Protein 3NQH (pdb70)

InterPro domains:
  IPR006710 Glycoside hydrolase, family 43 [PF04616] (49-246)
  IPR023296 Glycosyl hydrolase, five-bladed beta-propeller domain superfamily [G3DSA:2.115.10.20] (20-324)
  IPR023296 Glycosyl hydrolase, five-bladed beta-propeller domain superfamily [SSF75005] (42-317)

Nearest PDB structures (foldseek):
  3nqh-assembly1_A  TM=1.002E+00  e=3.390E-88  Bacteroides thetaiotaomicron VPI-5482
  5flw-assembly2_B  TM=9.041E-01  e=7.154E-24  Bifidobacterium bifidum S17
  7byv-assembly1_A  TM=6.910E-01  e=1.950E-27  Phanerodontia chrysosporium
  7byx-assembly4_D  TM=6.839E-01  e=9.239E-27  Phanerodontia chrysosporium
  7byt-assembly1_A  TM=6.673E-01  e=8.299E-27  Phanerodontia chrysosporium

Radius of gyration: 21.98 Å; Cα contacts (8 Å, |Δi|>4): 1161; chains: 1; bounding box: 49×58×62 Å

CATH classification: 2.115.10.20 (+1 more: 2.60.120.260)

Solvent-accessible surface area: 17784 Å² total

Structure (mmCIF, N/CA/C/O backbone):
data_3NQH
#
_entry.id   3NQH
#
_cell.length_a   78.923
_cell.length_b   78.923
_cell.length_c   166.870
_cell.angle_alpha   90.000
_cell.angle_beta   90.000
_cell.angle_gamma   90.000
#
_symmetry.space_group_name_H-M   'P 43 21 2'
#
loop_
_entity.id
_entity.type
_entity.pdbx_description
1 polymer 'Glycosyl hydrolase'
2 non-polymer GLYCEROL
3 non-polymer 'ACETATE ION'
4 water water
#
loop_
_atom_site.group_PDB
_atom_site.id
_atom_site.type_symbol
_atom_site.label_atom_id
_atom_site.label_alt_id
_atom_site.label_comp_id
_atom_site.label_asym_id
_atom_site.label_entity_id
_atom_site.label_seq_id
_atom_site.pdbx_PDB_ins_code
_atom_site.Cartn_x
_atom_site.Cartn_y
_atom_site.Cartn_z
_atom_site.occupancy
_atom_site.B_iso_or_equiv
_atom_site.auth_seq_id
_atom_site.auth_comp_id
_atom_site.auth_asym_id
_atom_site.auth_atom_id
_atom_site.pdbx_PDB_model_num
ATOM 1 N N . LYS A 1 3 ? 33.988 9.782 33.844 1.00 95.12 22 LYS A N 1
ATOM 2 C CA . LYS A 1 3 ? 33.669 11.210 33.565 1.00 94.35 22 LYS A CA 1
ATOM 3 C C . LYS A 1 3 ? 32.253 11.574 34.036 1.00 91.92 22 LYS A C 1
ATOM 4 O O . LYS A 1 3 ? 31.257 11.169 33.418 1.00 91.53 22 LYS A O 1
ATOM 7 N N . THR A 1 4 ? 32.169 12.336 35.129 1.00 89.65 23 THR A N 1
ATOM 8 C CA . THR A 1 4 ? 30.887 12.810 35.657 1.00 85.08 23 THR A CA 1
ATOM 9 C C . THR A 1 4 ? 30.404 13.972 34.786 1.00 82.03 23 THR A C 1
ATOM 10 O O . THR A 1 4 ? 31.085 14.998 34.693 1.00 83.58 23 THR A O 1
ATOM 14 N N . GLU A 1 5 ? 29.252 13.817 34.136 1.00 77.12 24 GLU A N 1
ATOM 15 C CA . GLU A 1 5 ? 28.725 14.883 33.276 1.00 73.90 24 GLU A CA 1
ATOM 16 C C . GLU A 1 5 ? 28.119 16.020 34.102 1.00 67.42 24 GLU A C 1
ATOM 17 O O . GLU A 1 5 ? 27.719 15.809 35.256 1.00 64.44 24 GLU A O 1
ATOM 23 N N . LYS A 1 6 ? 28.062 17.215 33.506 1.00 61.71 25 LYS A N 1
ATOM 24 C CA . LYS A 1 6 ? 27.539 18.417 34.172 1.00 56.89 25 LYS A CA 1
ATOM 25 C C . LYS A 1 6 ? 26.424 19.122 33.386 1.00 53.36 25 LYS A C 1
ATOM 26 O O . LYS A 1 6 ? 26.122 20.303 33.617 1.00 50.18 25 LYS A O 1
ATOM 32 N N . VAL A 1 7 ? 25.778 18.384 32.489 1.00 49.41 26 VAL A N 1
ATOM 33 C CA . VAL A 1 7 ? 24.800 18.974 31.608 1.00 45.60 26 VAL A CA 1
ATOM 34 C C . VAL A 1 7 ? 23.378 18.700 32.055 1.00 42.11 26 VAL A C 1
ATOM 35 O O . VAL A 1 7 ? 23.023 17.558 32.268 1.00 40.59 26 VAL A O 1
ATOM 39 N N . VAL A 1 8 ? 22.588 19.762 32.227 1.00 39.86 27 VAL A N 1
ATOM 40 C CA . VAL A 1 8 ? 21.164 19.643 32.507 1.00 37.09 27 VAL A CA 1
ATOM 41 C C . VAL A 1 8 ? 20.476 19.587 31.134 1.00 39.25 27 VAL A C 1
ATOM 42 O O . VAL A 1 8 ? 20.626 20.503 30.318 1.00 39.87 27 VAL A O 1
ATOM 46 N N . ASN A 1 9 ? 19.746 18.514 30.858 1.00 37.49 28 ASN A N 1
ATOM 47 C CA . ASN A 1 9 ? 19.016 18.399 29.598 1.00 36.05 28 ASN A CA 1
ATOM 48 C C . ASN A 1 9 ? 17.533 18.589 29.883 1.00 35.03 28 ASN A C 1
ATOM 49 O O . ASN A 1 9 ? 16.883 17.717 30.445 1.00 33.95 28 ASN A O 1
ATOM 54 N N . ASN A 1 10 ? 17.030 19.775 29.553 1.00 33.38 29 ASN A N 1
ATOM 55 C CA . ASN A 1 10 ? 15.647 20.118 29.766 1.00 31.23 29 ASN A CA 1
ATOM 56 C C . ASN A 1 10 ? 14.707 19.285 28.869 1.00 31.82 29 ASN A C 1
ATOM 57 O O . ASN A 1 10 ? 15.060 18.950 27.735 1.00 31.46 29 ASN A O 1
ATOM 62 N N . GLY A 1 11 ? 13.545 18.916 29.408 1.00 30.26 30 GLY A N 1
ATOM 63 C CA . GLY A 1 11 ? 12.489 18.217 28.647 1.00 31.54 30 GLY A CA 1
ATOM 64 C C . GLY A 1 11 ? 12.668 16.758 28.244 1.00 33.04 30 GLY A C 1
ATOM 65 O O . GLY A 1 11 ? 11.892 16.227 27.416 1.00 32.53 30 GLY A O 1
ATOM 66 N N . ILE A 1 12 ? 13.702 16.116 28.786 1.00 34.51 31 ILE A N 1
ATOM 67 C CA . ILE A 1 12 ? 13.935 14.702 28.540 1.00 33.20 31 ILE A CA 1
ATOM 68 C C . ILE A 1 12 ? 14.037 13.981 29.878 1.00 34.07 31 ILE A C 1
ATOM 69 O O . ILE A 1 12 ? 14.374 14.592 30.904 1.00 34.20 31 ILE A O 1
ATOM 74 N N . PRO A 1 13 ? 13.693 12.688 29.895 1.00 33.87 32 PRO A N 1
ATOM 75 C CA . PRO A 1 13 ? 13.796 11.934 31.134 1.00 32.61 32 PRO A CA 1
ATOM 76 C C . PRO A 1 13 ? 15.224 11.852 31.608 1.00 33.09 32 PRO A C 1
ATOM 77 O O . PRO A 1 13 ? 16.124 11.853 30.773 1.00 32.77 32 PRO A O 1
ATOM 81 N N . TRP A 1 14 ? 15.421 11.810 32.930 1.00 34.38 33 TRP A N 1
ATOM 82 C CA . TRP A 1 14 ? 16.747 11.638 33.521 1.00 37.15 33 TRP A CA 1
ATOM 83 C C . TRP A 1 14 ? 16.737 10.331 34.273 1.00 39.07 33 TRP A C 1
ATOM 84 O O . TRP A 1 14 ? 15.686 9.889 34.724 1.00 37.12 33 TRP A O 1
ATOM 95 N N . PHE A 1 15 ? 17.912 9.735 34.439 1.00 41.30 34 PHE A N 1
ATOM 96 C CA . PHE A 1 15 ? 18.030 8.452 35.135 1.00 42.62 34 PHE A CA 1
ATOM 97 C C . PHE A 1 15 ? 18.949 8.563 36.350 1.00 43.75 34 PHE A C 1
ATOM 98 O O . PHE A 1 15 ? 19.941 9.303 36.338 1.00 41.82 34 PHE A O 1
ATOM 106 N N . ASP A 1 16 ? 18.612 7.819 37.395 1.00 44.91 35 ASP A N 1
ATOM 107 C CA . ASP A 1 16 ? 19.388 7.856 38.633 1.00 46.78 35 ASP A CA 1
ATOM 108 C C . ASP A 1 16 ? 20.503 6.805 38.635 1.00 51.02 35 ASP A C 1
ATOM 109 O O . ASP A 1 16 ? 20.824 6.230 37.600 1.00 51.01 35 ASP A O 1
ATOM 114 N N . ASP A 1 17 ? 21.117 6.603 39.801 1.00 54.04 36 ASP A N 1
ATOM 115 C CA . ASP A 1 17 ? 22.139 5.571 40.005 1.00 57.02 36 ASP A CA 1
ATOM 116 C C . ASP A 1 17 ? 21.602 4.162 39.668 1.00 58.13 36 ASP A C 1
ATOM 117 O O . ASP A 1 17 ? 22.319 3.346 39.106 1.00 60.22 36 ASP A O 1
ATOM 122 N N . ARG A 1 18 ? 20.326 3.913 39.962 1.00 56.55 37 ARG A N 1
ATOM 123 C CA . ARG A 1 18 ? 19.691 2.615 39.713 1.00 58.07 37 ARG A CA 1
ATOM 124 C C . ARG A 1 18 ? 19.279 2.437 38.234 1.00 60.00 37 ARG A C 1
ATOM 125 O O . ARG A 1 18 ? 18.763 1.382 37.856 1.00 62.74 37 ARG A O 1
ATOM 133 N N . GLY A 1 19 ? 19.472 3.459 37.403 1.00 58.00 38 GLY A N 1
ATOM 134 C CA . GLY A 1 19 ? 19.025 3.396 36.016 1.00 56.17 38 GLY A CA 1
ATOM 135 C C . GLY A 1 19 ? 17.523 3.642 35.905 1.00 52.71 38 GLY A C 1
ATOM 136 O O . GLY A 1 19 ? 16.925 3.382 34.873 1.00 50.11 38 GLY A O 1
ATOM 137 N N . GLU A 1 20 ? 16.918 4.180 36.961 1.00 50.70 39 GLU A N 1
ATOM 138 C CA . GLU A 1 20 ? 15.483 4.470 36.971 1.00 47.48 39 GLU A CA 1
ATOM 139 C C . GLU A 1 20 ? 15.206 5.943 36.660 1.00 43.37 39 GLU A C 1
ATOM 140 O O . GLU A 1 20 ? 15.997 6.830 36.979 1.00 43.86 39 GLU A O 1
ATOM 146 N N . ILE A 1 21 ? 14.060 6.204 36.054 1.00 40.73 40 ILE A N 1
ATOM 147 C CA . ILE A 1 21 ? 13.686 7.568 35.713 1.00 38.47 40 ILE A CA 1
ATOM 148 C C . ILE A 1 21 ? 13.588 8.417 36.973 1.00 37.02 40 ILE A C 1
ATOM 149 O O . ILE A 1 21 ? 12.985 8.000 37.946 1.00 37.58 40 ILE A O 1
ATOM 154 N N . VAL A 1 22 ? 14.214 9.593 36.969 1.00 37.15 41 VAL A N 1
ATOM 155 C CA . VAL A 1 22 ? 14.137 10.495 38.118 1.00 34.77 41 VAL A CA 1
ATOM 156 C C . VAL A 1 22 ? 12.713 11.048 38.139 1.00 34.20 41 VAL A C 1
ATOM 157 O O . VAL A 1 22 ? 12.333 11.798 37.239 1.00 32.59 41 VAL A O 1
ATOM 161 N N . ASN A 1 23 ? 11.945 10.658 39.165 1.00 31.54 42 ASN A N 1
ATOM 162 C CA . ASN A 1 23 ? 10.517 10.967 39.280 1.00 31.47 42 ASN A CA 1
ATOM 163 C C . ASN A 1 23 ? 10.207 11.807 40.517 1.00 30.51 42 ASN A C 1
ATOM 164 O O . ASN A 1 23 ? 9.825 11.291 41.571 1.00 30.91 42 ASN A O 1
ATOM 169 N N . ALA A 1 24 ? 10.394 13.113 40.376 1.00 29.84 43 ALA A N 1
ATOM 170 C CA . ALA A 1 24 ? 10.175 14.076 41.447 1.00 28.58 43 ALA A CA 1
ATOM 171 C C . ALA A 1 24 ? 9.560 15.325 40.842 1.00 28.73 43 ALA A C 1
ATOM 172 O O . ALA A 1 24 ? 10.273 16.275 40.493 1.00 29.02 43 ALA A O 1
ATOM 174 N N . HIS A 1 25 ? 8.230 15.336 40.758 1.00 29.21 44 HIS A N 1
ATOM 175 C CA . HIS A 1 25 ? 7.507 16.442 40.130 1.00 27.32 44 HIS A CA 1
ATOM 176 C C . HIS A 1 25 ? 6.927 17.406 41.154 1.00 25.70 44 HIS A C 1
ATOM 177 O O . HIS A 1 25 ? 6.759 17.044 42.316 1.00 25.89 44 HIS A O 1
ATOM 184 N N . GLY A 1 26 ? 6.653 18.640 40.724 1.00 25.00 45 GLY A N 1
ATOM 185 C CA . GLY A 1 26 ? 6.194 19.716 41.634 1.00 25.96 45 GLY A CA 1
ATOM 186 C C . GLY A 1 26 ? 7.201 19.854 42.767 1.00 27.38 45 GLY A C 1
ATOM 187 O O . GLY A 1 26 ? 6.838 20.070 43.941 1.00 28.33 45 GLY A O 1
ATOM 188 N N . ALA A 1 27 ? 8.473 19.786 42.383 1.00 25.75 46 ALA A N 1
ATOM 189 C CA . ALA A 1 27 ? 9.581 19.683 43.315 1.00 23.64 46 ALA A CA 1
ATOM 190 C C . ALA A 1 27 ? 10.149 20.944 43.888 1.00 23.83 46 ALA A C 1
ATOM 191 O O . ALA A 1 27 ? 9.711 22.045 43.566 1.00 24.81 46 ALA A O 1
ATOM 193 N N . CYS A 1 28 ? 11.114 20.743 44.796 1.00 25.57 47 CYS A N 1
ATOM 194 C CA . CYS A 1 28 ? 11.978 21.797 45.304 1.00 26.02 47 CYS A CA 1
ATOM 195 C C . CYS A 1 28 ? 13.319 21.134 45.511 1.00 28.95 47 CYS A C 1
ATOM 196 O O . CYS A 1 28 ? 13.401 19.915 45.405 1.00 26.03 47 CYS A O 1
ATOM 199 N N . ILE A 1 29 ? 14.351 21.934 45.793 1.00 29.00 48 ILE A N 1
ATOM 200 C CA . ILE A 1 29 ? 15.670 21.420 46.136 1.00 31.92 48 ILE A CA 1
ATOM 201 C C . ILE A 1 29 ? 16.136 22.089 47.435 1.00 33.34 48 ILE A C 1
ATOM 202 O O . ILE A 1 29 ? 15.941 23.294 47.623 1.00 34.79 48 ILE A O 1
ATOM 207 N N . VAL A 1 30 ? 16.744 21.303 48.325 1.00 33.97 49 VAL A N 1
ATOM 208 C CA . VAL A 1 30 ? 17.248 21.818 49.600 1.00 33.91 49 VAL A CA 1
ATOM 209 C C . VAL A 1 30 ? 18.727 21.430 49.686 1.00 35.00 49 VAL A C 1
ATOM 210 O O . VAL A 1 30 ? 19.071 20.261 49.532 1.00 35.31 49 VAL A O 1
ATOM 214 N N A GLU A 1 31 ? 19.602 22.411 49.883 0.50 37.17 50 GLU A N 1
ATOM 215 N N B GLU A 1 31 ? 19.579 22.420 49.940 0.50 37.11 50 GLU A N 1
ATOM 216 C CA A GLU A 1 31 ? 21.032 22.131 49.976 0.50 40.33 50 GLU A CA 1
ATOM 217 C CA B GLU A 1 31 ? 21.020 22.213 50.055 0.50 40.35 50 GLU A CA 1
ATOM 218 C C A GLU A 1 31 ? 21.373 21.824 51.423 0.50 41.39 50 GLU A C 1
ATOM 219 C C B GLU A 1 31 ? 21.348 21.806 51.467 0.50 41.39 50 GLU A C 1
ATOM 220 O O A GLU A 1 31 ? 20.811 22.416 52.333 0.50 39.83 50 GLU A O 1
ATOM 221 O O B GLU A 1 31 ? 20.750 22.313 52.406 0.50 40.15 50 GLU A O 1
ATOM 232 N N . GLU A 1 32 ? 22.286 20.877 51.615 1.00 44.66 51 GLU A N 1
ATOM 233 C CA . GLU A 1 32 ? 22.761 20.487 52.937 1.00 47.79 51 GLU A CA 1
ATOM 234 C C . GLU A 1 32 ? 24.069 19.713 52.877 1.00 50.82 51 GLU A C 1
ATOM 235 O O . GLU A 1 32 ? 24.146 18.647 52.260 1.00 50.70 51 GLU A O 1
ATOM 241 N N . ASN A 1 33 ? 25.082 20.267 53.546 1.00 55.82 52 ASN A N 1
ATOM 242 C CA . ASN A 1 33 ? 26.421 19.677 53.640 1.00 57.67 52 ASN A CA 1
ATOM 243 C C . ASN A 1 33 ? 27.049 19.273 52.333 1.00 57.51 52 ASN A C 1
ATOM 244 O O . ASN A 1 33 ? 27.607 18.181 52.211 1.00 59.45 52 ASN A O 1
ATOM 249 N N . GLY A 1 34 ? 26.981 20.166 51.359 1.00 55.36 53 GLY A N 1
ATOM 250 C CA . GLY A 1 34 ? 27.598 19.900 50.074 1.00 55.00 53 GLY A CA 1
ATOM 251 C C . GLY A 1 34 ? 26.779 19.048 49.131 1.00 51.14 53 GLY A C 1
ATOM 252 O O . GLY A 1 34 ? 27.234 18.779 48.013 1.00 51.73 53 GLY A O 1
ATOM 253 N N . ARG A 1 35 ? 25.588 18.617 49.565 1.00 46.29 54 ARG A N 1
ATOM 254 C CA . ARG A 1 35 ? 24.692 17.840 48.701 1.00 42.82 54 ARG A CA 1
ATOM 255 C C . ARG A 1 35 ? 23.359 18.560 48.474 1.00 40.26 54 ARG A C 1
ATOM 256 O O . ARG A 1 35 ? 22.924 19.366 49.293 1.00 39.17 54 ARG A O 1
ATOM 264 N N . TYR A 1 36 ? 22.728 18.267 47.341 1.00 40.86 55 TYR A N 1
ATOM 265 C CA . TYR A 1 36 ? 21.423 18.837 46.988 1.00 40.50 55 TYR A CA 1
ATOM 266 C C . TYR A 1 36 ? 20.384 17.734 47.087 1.00 38.28 55 TYR A C 1
ATOM 267 O O . TYR A 1 36 ? 20.630 16.627 46.605 1.00 38.50 55 TYR A O 1
ATOM 276 N N . TYR A 1 37 ? 19.247 18.035 47.728 1.00 36.00 56 TYR A N 1
ATOM 277 C CA . TYR A 1 37 ? 18.161 17.082 47.921 1.00 34.15 56 TYR A CA 1
ATOM 278 C C . TYR A 1 37 ? 16.940 17.557 47.176 1.00 32.70 56 TYR A C 1
ATOM 279 O O . TYR A 1 37 ? 16.367 18.614 47.506 1.00 33.69 56 TYR A O 1
ATOM 288 N N . LEU A 1 38 ? 16.544 16.757 46.181 1.00 30.42 57 LEU A N 1
ATOM 289 C CA . LEU A 1 38 ? 15.417 17.041 45.320 1.00 29.73 57 LEU A CA 1
ATOM 290 C C . LEU A 1 38 ? 14.183 16.323 45.840 1.00 29.43 57 LEU A C 1
ATOM 291 O O . LEU A 1 38 ? 14.135 15.112 45.806 1.00 32.48 57 LEU A O 1
ATOM 296 N N . PHE A 1 39 ? 13.197 17.055 46.344 1.00 28.22 58 PHE A N 1
ATOM 297 C CA . PHE A 1 39 ? 11.965 16.434 46.804 1.00 27.82 58 PHE A CA 1
ATOM 298 C C . PHE A 1 39 ? 10.838 16.682 45.813 1.00 27.08 58 PHE A C 1
ATOM 299 O O . PHE A 1 39 ? 10.666 17.795 45.344 1.00 27.46 58 PHE A O 1
ATOM 307 N N . GLY A 1 40 ? 10.038 15.666 45.532 1.00 26.20 59 GLY A N 1
ATOM 308 C CA . GLY A 1 40 ? 8.905 15.850 44.650 1.00 26.72 59 GLY A CA 1
ATOM 309 C C . GLY A 1 40 ? 7.895 14.731 44.708 1.00 27.55 59 GLY A C 1
ATOM 310 O O . GLY A 1 40 ? 8.000 13.825 45.521 1.00 27.05 59 GLY A O 1
ATOM 311 N N . GLU A 1 41 ? 6.905 14.820 43.827 1.00 28.80 60 GLU A N 1
ATOM 312 C CA . GLU A 1 41 ? 5.857 13.827 43.702 1.00 28.42 60 GLU A CA 1
ATOM 313 C C . GLU A 1 41 ? 6.409 12.677 42.872 1.00 29.61 60 GLU A C 1
ATOM 314 O O . GLU A 1 41 ? 6.946 12.898 41.771 1.00 29.60 60 GLU A O 1
ATOM 320 N N . TYR A 1 42 ? 6.276 11.460 43.408 1.00 30.02 61 TYR A N 1
ATOM 321 C CA . TYR A 1 42 ? 6.786 10.228 42.809 1.00 32.82 61 TYR A CA 1
ATOM 322 C C . TYR A 1 42 ? 5.616 9.655 42.009 1.00 35.84 61 TYR A C 1
ATOM 323 O O . TYR A 1 42 ? 4.973 8.675 42.399 1.00 36.44 61 TYR A O 1
ATOM 332 N N . LYS A 1 43 ? 5.374 10.276 40.861 1.00 36.45 62 LYS A N 1
ATOM 333 C CA . LYS A 1 43 ? 4.158 10.047 40.081 1.00 37.77 62 LYS A CA 1
ATOM 334 C C . LYS A 1 43 ? 3.934 8.640 39.566 1.00 38.75 62 LYS A C 1
ATOM 335 O O . LYS A 1 43 ? 4.882 7.914 39.318 1.00 36.64 62 LYS A O 1
ATOM 341 N N . SER A 1 44 ? 2.657 8.273 39.431 1.00 44.12 63 SER A N 1
ATOM 342 C CA . SER A 1 44 ? 2.252 7.000 38.815 1.00 49.82 63 SER A CA 1
ATOM 343 C C . SER A 1 44 ? 1.569 7.280 37.477 1.00 52.08 63 SER A C 1
ATOM 344 O O . SER A 1 44 ? 0.985 8.364 37.278 1.00 53.33 63 SER A O 1
ATOM 347 N N . ASP A 1 45 ? 1.661 6.317 36.557 1.00 53.37 64 ASP A N 1
ATOM 348 C CA . ASP A 1 45 ? 0.989 6.415 35.240 1.00 54.23 64 ASP A CA 1
ATOM 349 C C . ASP A 1 45 ? -0.418 5.831 35.308 1.00 55.69 64 ASP A C 1
ATOM 350 O O . ASP A 1 45 ? -1.191 5.953 34.342 1.00 57.51 64 ASP A O 1
ATOM 355 N N . LYS A 1 46 ? -0.730 5.240 36.465 1.00 53.83 65 LYS A N 1
ATOM 356 C CA A LYS A 1 46 ? -2.010 4.582 36.685 0.50 55.56 65 LYS A CA 1
ATOM 357 C CA B LYS A 1 46 ? -2.007 4.572 36.745 0.50 55.70 65 LYS A CA 1
ATOM 358 C C . LYS A 1 46 ? -3.130 5.559 37.069 1.00 55.11 65 LYS A C 1
ATOM 359 O O . LYS A 1 46 ? -4.255 5.464 36.529 1.00 57.91 65 LYS A O 1
ATOM 370 N N . SER A 1 47 ? -2.843 6.475 37.994 1.00 49.61 66 SER A N 1
ATOM 371 C CA . SER A 1 47 ? -3.817 7.478 38.399 1.00 45.57 66 SER A CA 1
ATOM 372 C C . SER A 1 47 ? -3.117 8.698 38.994 1.00 38.68 66 SER A C 1
ATOM 373 O O . SER A 1 47 ? -1.931 8.667 39.286 1.00 35.22 66 SER A O 1
ATOM 376 N N . ASN A 1 48 ? -3.894 9.755 39.168 1.00 34.45 67 ASN A N 1
ATOM 377 C CA . ASN A 1 48 ? -3.453 10.985 39.798 1.00 33.75 67 ASN A CA 1
ATOM 378 C C . ASN A 1 48 ? -3.382 10.834 41.343 1.00 33.65 67 ASN A C 1
ATOM 379 O O . ASN A 1 48 ? -3.027 11.792 42.027 1.00 32.52 67 ASN A O 1
ATOM 384 N N . ALA A 1 49 ? -3.750 9.663 41.888 1.00 35.30 68 ALA A N 1
ATOM 385 C CA . ALA A 1 49 ? -3.735 9.446 43.357 1.00 37.71 68 ALA A CA 1
ATOM 386 C C . ALA A 1 49 ? -2.330 9.557 43.931 1.00 34.54 68 ALA A C 1
ATOM 387 O O . ALA A 1 49 ? -1.341 9.295 43.234 1.00 34.53 68 ALA A O 1
ATOM 389 N N . PHE A 1 50 ? -2.263 9.931 45.204 1.00 33.19 69 PHE A N 1
ATOM 390 C CA . PHE A 1 50 ? -1.004 10.120 45.899 1.00 33.76 69 PHE A CA 1
ATOM 391 C C . PHE A 1 50 ? -0.205 8.824 45.882 1.00 34.93 69 PHE A C 1
ATOM 392 O O . PHE A 1 50 ? -0.642 7.802 46.402 1.00 33.70 69 PHE A O 1
ATOM 400 N N . PRO A 1 51 ? 0.968 8.870 45.253 1.00 35.73 70 PRO A N 1
ATOM 401 C CA . PRO A 1 51 ? 1.817 7.732 45.099 1.00 36.17 70 PRO A CA 1
ATOM 402 C C . PRO A 1 51 ? 3.108 7.911 45.904 1.00 36.07 70 PRO A C 1
ATOM 403 O O . PRO A 1 51 ? 4.067 7.170 45.688 1.00 36.99 70 PRO A O 1
ATOM 407 N N . GLY A 1 52 ? 3.125 8.889 46.812 1.00 34.08 71 GLY A N 1
ATOM 408 C CA . GLY A 1 52 ? 4.286 9.166 47.646 1.00 33.40 71 GLY A CA 1
ATOM 409 C C . GLY A 1 52 ? 5.106 10.361 47.180 1.00 32.69 71 GLY A C 1
ATOM 410 O O . GLY A 1 52 ? 4.976 10.824 46.037 1.00 32.48 71 GLY A O 1
ATOM 411 N N . PHE A 1 53 ? 5.912 10.896 48.096 1.00 29.92 72 PHE A N 1
ATOM 412 C CA . PHE A 1 53 ? 6.842 11.955 47.781 1.00 27.46 72 PHE A CA 1
ATOM 413 C C . PHE A 1 53 ? 8.233 11.327 47.805 1.00 27.52 72 PHE A C 1
ATOM 414 O O . PHE A 1 53 ? 8.594 10.661 48.760 1.00 31.33 72 PHE A O 1
ATOM 422 N N . SER A 1 54 ? 8.990 11.530 46.735 1.00 27.50 73 SER A N 1
ATOM 423 C CA . SER A 1 54 ? 10.329 10.968 46.597 1.00 26.86 73 SER A CA 1
ATOM 424 C C . SER A 1 54 ? 11.385 11.973 46.987 1.00 27.07 73 SER A C 1
ATOM 425 O O . SER A 1 54 ? 11.098 13.166 47.106 1.00 25.28 73 SER A O 1
ATOM 428 N N . CYS A 1 55 ? 12.606 11.473 47.155 1.00 29.07 74 CYS A N 1
ATOM 429 C CA . CYS A 1 55 ? 13.776 12.297 47.428 1.00 29.67 74 CYS A CA 1
ATOM 430 C C . CYS A 1 55 ? 14.993 11.716 46.721 1.00 31.02 74 CYS A C 1
ATOM 431 O O . CYS A 1 55 ? 15.254 10.508 46.815 1.00 31.91 74 CYS A O 1
ATOM 434 N N . TYR A 1 56 ? 15.703 12.580 45.992 1.00 30.44 75 TYR A N 1
ATOM 435 C CA . TYR A 1 56 ? 16.951 12.234 45.319 1.00 30.29 75 TYR A CA 1
ATOM 436 C C . TYR A 1 56 ? 18.030 13.199 45.803 1.00 31.69 75 TYR A C 1
ATOM 437 O O . TYR A 1 56 ? 17.729 14.312 46.235 1.00 28.14 75 TYR A O 1
ATOM 446 N N . SER A 1 57 ? 19.293 12.795 45.728 1.00 33.17 76 SER A N 1
ATOM 447 C CA . SER A 1 57 ? 20.369 13.701 46.106 1.00 32.53 76 SER A CA 1
ATOM 448 C C . SER A 1 57 ? 21.468 13.698 45.066 1.00 36.13 76 SER A C 1
ATOM 449 O O . SER A 1 57 ? 21.580 12.776 44.262 1.00 37.42 76 SER A O 1
ATOM 452 N N . SER A 1 58 ? 22.274 14.752 45.072 1.00 37.35 77 SER A N 1
ATOM 453 C CA . SER A 1 58 ? 23.398 14.854 44.157 1.00 38.43 77 SER A CA 1
ATOM 454 C C . SER A 1 58 ? 24.428 15.813 44.743 1.00 39.76 77 SER A C 1
ATOM 455 O O . SER A 1 58 ? 24.132 16.529 45.687 1.00 39.22 77 SER A O 1
ATOM 458 N N . ASP A 1 59 ? 25.637 15.821 44.198 1.00 43.59 78 ASP A N 1
ATOM 459 C CA . ASP A 1 59 ? 26.659 16.775 44.651 1.00 46.51 78 ASP A CA 1
ATOM 460 C C . ASP A 1 59 ? 26.895 17.842 43.584 1.00 48.04 78 ASP A C 1
ATOM 461 O O . ASP A 1 59 ? 27.697 18.746 43.783 1.00 50.20 78 ASP A O 1
ATOM 466 N N . ASP A 1 60 ? 26.166 17.744 42.468 1.00 48.73 79 ASP A N 1
ATOM 467 C CA . ASP A 1 60 ? 26.345 18.646 41.317 1.00 48.86 79 ASP A CA 1
ATOM 468 C C . ASP A 1 60 ? 25.062 19.111 40.618 1.00 46.32 79 ASP A C 1
ATOM 469 O O . ASP A 1 60 ? 25.156 19.773 39.583 1.00 48.32 79 ASP A O 1
ATOM 474 N N . LEU A 1 61 ? 23.886 18.782 41.167 1.00 43.77 80 LEU A N 1
ATOM 475 C CA . LEU A 1 61 ? 22.574 19.111 40.556 1.00 39.20 80 LEU A CA 1
ATOM 476 C C . LEU A 1 61 ? 22.298 18.433 39.201 1.00 40.09 80 LEU A C 1
ATOM 477 O O . LEU A 1 61 ? 21.402 18.865 38.465 1.00 39.40 80 LEU A O 1
ATOM 482 N N . VAL A 1 62 ? 23.038 17.371 38.875 1.00 42.51 81 VAL A N 1
ATOM 483 C CA . VAL A 1 62 ? 22.875 16.689 37.592 1.00 43.40 81 VAL A CA 1
ATOM 484 C C . VAL A 1 62 ? 22.767 15.179 37.711 1.00 43.35 81 VAL A C 1
ATOM 485 O O . VAL A 1 62 ? 21.915 14.567 37.068 1.00 43.90 81 VAL A O 1
ATOM 489 N N . ASN A 1 63 ? 23.648 14.576 38.501 1.00 43.82 82 ASN A N 1
ATOM 490 C CA . ASN A 1 63 ? 23.670 13.123 38.665 1.00 43.62 82 ASN A CA 1
ATOM 491 C C . ASN A 1 63 ? 22.988 12.718 39.966 1.00 41.77 82 ASN A C 1
ATOM 492 O O . ASN A 1 63 ? 23.596 12.695 41.032 1.00 42.05 82 ASN A O 1
ATOM 497 N N . TRP A 1 64 ? 21.710 12.382 39.842 1.00 40.32 83 TRP A N 1
ATOM 498 C CA . TRP A 1 64 ? 20.857 12.103 40.974 1.00 37.53 83 TRP A CA 1
ATOM 499 C C . TRP A 1 64 ? 20.900 10.672 41.488 1.00 39.22 83 TRP A C 1
ATOM 500 O O . TRP A 1 64 ? 20.891 9.734 40.704 1.00 40.05 83 TRP A O 1
ATOM 511 N N . LYS A 1 65 ? 20.941 10.529 42.819 1.00 39.74 84 LYS A N 1
ATOM 512 C CA . LYS A 1 65 ? 20.920 9.228 43.482 1.00 41.13 84 LYS A CA 1
ATOM 513 C C . LYS A 1 65 ? 19.574 9.126 44.167 1.00 40.32 84 LYS A C 1
ATOM 514 O O . LYS A 1 65 ? 19.107 10.096 44.786 1.00 37.38 84 LYS A O 1
ATOM 520 N N . PHE A 1 66 ? 18.933 7.972 44.057 1.00 39.44 85 PHE A N 1
ATOM 521 C CA . PHE A 1 66 ? 17.657 7.780 44.733 1.00 39.02 85 PHE A CA 1
ATOM 522 C C . PHE A 1 66 ? 17.917 7.620 46.232 1.00 38.00 85 PHE A C 1
ATOM 523 O O . PHE A 1 66 ? 18.755 6.839 46.606 1.00 37.98 85 PHE A O 1
ATOM 531 N N . GLU A 1 67 ? 17.261 8.419 47.072 1.00 36.27 86 GLU A N 1
ATOM 532 C CA . GLU A 1 67 ? 17.390 8.274 48.515 1.00 35.96 86 GLU A CA 1
ATOM 533 C C . GLU A 1 67 ? 16.269 7.341 48.964 1.00 35.20 86 GLU A C 1
ATOM 534 O O . GLU A 1 67 ? 16.531 6.226 49.400 1.00 34.67 86 GLU A O 1
ATOM 540 N N . ARG A 1 68 ? 15.017 7.777 48.830 1.00 30.96 87 ARG A N 1
ATOM 541 C CA . ARG A 1 68 ? 13.893 6.932 49.211 1.00 32.40 87 ARG A CA 1
ATOM 542 C C . ARG A 1 68 ? 12.579 7.646 48.971 1.00 30.39 87 ARG A C 1
ATOM 543 O O . ARG A 1 68 ? 12.557 8.836 48.684 1.00 29.55 87 ARG A O 1
ATOM 551 N N . VAL A 1 69 ? 11.481 6.920 49.126 1.00 30.75 88 VAL A N 1
ATOM 552 C CA . VAL A 1 69 ? 10.180 7.556 49.130 1.00 30.40 88 VAL A CA 1
ATOM 553 C C . VAL A 1 69 ? 10.161 8.087 50.556 1.00 31.83 88 VAL A C 1
ATOM 554 O O . VAL A 1 69 ? 10.073 7.301 51.506 1.00 35.92 88 VAL A O 1
ATOM 558 N N . VAL A 1 70 ? 10.301 9.399 50.704 1.00 28.71 89 VAL A N 1
ATOM 559 C CA . VAL A 1 70 ? 10.365 10.026 52.028 1.00 28.46 89 VAL A CA 1
ATOM 560 C C . VAL A 1 70 ? 9.034 10.101 52.788 1.00 29.80 89 VAL A C 1
ATOM 561 O O . VAL A 1 70 ? 9.048 10.239 54.014 1.00 30.08 89 VAL A O 1
ATOM 565 N N . LEU A 1 71 ? 7.910 9.992 52.071 1.00 30.01 90 LEU A N 1
ATOM 566 C CA . LEU A 1 71 ? 6.567 9.911 52.667 1.00 28.95 90 LEU A CA 1
ATOM 567 C C . LEU A 1 71 ? 5.683 9.121 51.693 1.00 29.12 90 LEU A C 1
ATOM 568 O O . LEU A 1 71 ? 5.322 9.616 50.613 1.00 28.71 90 LEU A O 1
ATOM 573 N N . PRO A 1 72 ? 5.318 7.904 52.060 1.00 28.86 91 PRO A N 1
ATOM 574 C CA . PRO A 1 72 ? 4.503 7.088 51.162 1.00 29.24 91 PRO A CA 1
ATOM 575 C C . PRO A 1 72 ? 3.032 7.318 51.382 1.00 29.04 91 PRO A C 1
ATOM 576 O O . PRO A 1 72 ? 2.658 8.006 52.326 1.00 28.96 91 PRO A O 1
ATOM 588 N N . GLN A 1 74 ? -0.338 6.797 52.937 1.00 38.22 93 GLN A N 1
ATOM 589 C CA . GLN A 1 74 ? -0.704 6.408 54.305 1.00 39.49 93 GLN A CA 1
ATOM 590 C C . GLN A 1 74 ? -1.863 5.393 54.282 1.00 42.16 93 GLN A C 1
ATOM 591 O O . GLN A 1 74 ? -2.441 5.124 53.217 1.00 43.61 93 GLN A O 1
ATOM 597 N N . SER A 1 75 ? -2.213 4.850 55.451 1.00 43.33 94 SER A N 1
ATOM 598 C CA . SER A 1 75 ? -3.301 3.849 55.574 1.00 45.01 94 SER A CA 1
ATOM 599 C C . SER A 1 75 ? -4.677 4.471 55.711 1.00 43.94 94 SER A C 1
ATOM 600 O O . SER A 1 75 ? -5.699 3.792 55.539 1.00 46.94 94 SER A O 1
ATOM 603 N N . SER A 1 76 ? -4.693 5.744 56.079 1.00 40.07 95 SER A N 1
ATOM 604 C CA . SER A 1 76 ? -5.916 6.503 56.184 1.00 40.73 95 SER A CA 1
ATOM 605 C C . SER A 1 76 ? -5.533 7.973 56.227 1.00 38.93 95 SER A C 1
ATOM 606 O O . SER A 1 76 ? -4.343 8.311 56.192 1.00 32.97 95 SER A O 1
ATOM 609 N N . GLY A 1 77 ? -6.537 8.848 56.279 1.00 40.25 96 GLY A N 1
ATOM 610 C CA . GLY A 1 77 ? -6.297 10.277 56.419 1.00 38.72 96 GLY A CA 1
ATOM 611 C C . GLY A 1 77 ? -6.167 11.053 55.119 1.00 38.41 96 GLY A C 1
ATOM 612 O O . GLY A 1 77 ? -6.473 10.548 54.037 1.00 40.11 96 GLY A O 1
ATOM 613 N N . ILE A 1 78 ? -5.666 12.283 55.243 1.00 35.71 97 ILE A N 1
ATOM 614 C CA . ILE A 1 78 ? -5.560 13.209 54.127 1.00 33.84 97 ILE A CA 1
ATOM 615 C C . ILE A 1 78 ? -4.588 12.761 53.016 1.00 31.93 97 ILE A C 1
ATOM 616 O O . ILE A 1 78 ? -4.669 13.252 51.907 1.00 32.96 97 ILE A O 1
ATOM 621 N N . LEU A 1 79 ? -3.676 11.851 53.322 1.00 32.32 98 LEU A N 1
ATOM 622 C CA . LEU A 1 79 ? -2.744 11.314 52.345 1.00 32.34 98 LEU A CA 1
ATOM 623 C C . LEU A 1 79 ? -2.898 9.793 52.289 1.00 32.02 98 LEU A C 1
ATOM 624 O O . LEU A 1 79 ? -1.987 9.068 51.936 1.00 31.99 98 LEU A O 1
ATOM 629 N N . GLY A 1 80 ? -4.095 9.326 52.623 1.00 35.30 99 GLY A N 1
ATOM 630 C CA . GLY A 1 80 ? -4.411 7.913 52.602 1.00 37.30 99 GLY A CA 1
ATOM 631 C C . GLY A 1 80 ? -4.950 7.519 51.245 1.00 38.41 99 GLY A C 1
ATOM 632 O O . GLY A 1 80 ? -4.738 8.226 50.266 1.00 36.83 99 GLY A O 1
ATOM 633 N N . PRO A 1 81 ? -5.643 6.378 51.175 1.00 40.93 100 PRO A N 1
ATOM 634 C CA . PRO A 1 81 ? -6.220 5.932 49.921 1.00 42.73 100 PRO A CA 1
ATOM 635 C C . PRO A 1 81 ? -7.209 6.944 49.341 1.00 41.96 100 PRO A C 1
ATOM 636 O O . PRO A 1 81 ? -7.918 7.608 50.091 1.00 42.46 100 PRO A O 1
ATOM 640 N N . ASP A 1 82 ? -7.238 7.051 48.016 1.00 40.72 101 ASP A N 1
ATOM 641 C CA A ASP A 1 82 ? -8.135 7.951 47.306 0.50 40.45 101 ASP A CA 1
ATOM 642 C CA B ASP A 1 82 ? -8.173 7.944 47.330 0.50 40.77 101 ASP A CA 1
ATOM 643 C C . ASP A 1 82 ? -7.917 9.425 47.596 1.00 39.41 101 ASP A C 1
ATOM 644 O O . ASP A 1 82 ? -8.845 10.231 47.509 1.00 41.58 101 ASP A O 1
ATOM 653 N N . ARG A 1 83 ? -6.672 9.774 47.898 1.00 36.27 102 ARG A N 1
ATOM 654 C CA . ARG A 1 83 ? -6.291 11.142 48.146 1.00 35.92 102 ARG A CA 1
ATOM 655 C C . ARG A 1 83 ? -5.243 11.588 47.141 1.00 36.23 102 ARG A C 1
ATOM 656 O O . ARG A 1 83 ? -4.550 10.773 46.541 1.00 35.90 102 ARG A O 1
ATOM 664 N N . VAL A 1 84 ? -5.153 12.897 46.970 1.00 36.53 103 VAL A N 1
ATOM 665 C CA . VAL A 1 84 ? -4.155 13.515 46.128 1.00 35.29 103 VAL A CA 1
ATOM 666 C C . VAL A 1 84 ? -3.120 14.128 47.049 1.00 33.10 103 VAL A C 1
ATOM 667 O O . VAL 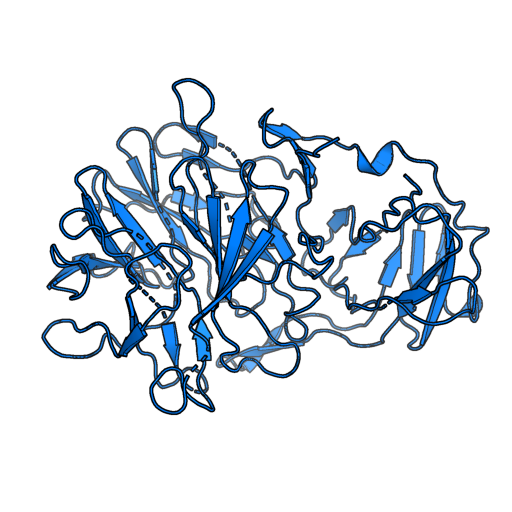A 1 84 ? -3.467 14.652 48.108 1.00 33.15 103 VAL A O 1
ATOM 671 N N . GLY A 1 85 ? -1.851 14.028 46.671 1.00 33.77 104 GLY A N 1
ATOM 672 C CA . GLY A 1 85 ? -0.760 14.670 47.406 1.00 32.47 104 GLY A CA 1
ATOM 673 C C . GLY A 1 85 ? 0.170 15.372 46.424 1.00 31.57 104 GLY A C 1
ATOM 674 O O . GLY A 1 85 ? 0.798 14.718 45.596 1.00 29.70 104 GLY A O 1
ATOM 675 N N . GLU A 1 86 ? 0.292 16.693 46.526 1.00 31.38 105 GLU A N 1
ATOM 676 C CA . GLU A 1 86 ? 1.094 17.449 45.573 1.00 30.04 105 GLU A CA 1
ATOM 677 C C . GLU A 1 86 ? 1.957 18.533 46.177 1.00 29.32 105 GLU A C 1
ATOM 678 O O . GLU A 1 86 ? 1.743 18.968 47.298 1.00 28.27 105 GLU A O 1
ATOM 684 N N . ARG A 1 87 ? 2.920 18.961 45.364 1.00 27.44 106 ARG A N 1
ATOM 685 C CA . ARG A 1 87 ? 3.805 20.081 45.609 1.00 24.04 106 ARG A CA 1
ATOM 686 C C . ARG A 1 87 ? 4.527 20.080 46.942 1.00 25.53 106 ARG A C 1
ATOM 687 O O . ARG A 1 87 ? 4.634 21.083 47.613 1.00 29.56 106 ARG A O 1
ATOM 695 N N . VAL A 1 88 ? 5.079 18.931 47.287 1.00 27.91 107 VAL A N 1
ATOM 696 C CA . VAL A 1 88 ? 5.843 18.785 48.494 1.00 27.91 107 VAL A CA 1
ATOM 697 C C . VAL A 1 88 ? 6.983 19.815 48.528 1.00 30.00 107 VAL A C 1
ATOM 698 O O . VAL A 1 88 ? 7.628 20.056 47.512 1.00 29.06 107 VAL A O 1
ATOM 702 N N . LYS A 1 89 ? 7.185 20.439 49.688 1.00 29.35 108 LYS A N 1
ATOM 703 C CA . LYS A 1 89 ? 8.281 21.386 49.920 1.00 29.38 108 LYS A CA 1
ATOM 704 C C . LYS A 1 89 ? 8.836 21.049 51.286 1.00 31.50 108 LYS A C 1
ATOM 705 O O . LYS A 1 89 ? 8.073 20.605 52.156 1.00 30.92 108 LYS A O 1
ATOM 711 N N . VAL A 1 90 ? 10.143 21.238 51.476 1.00 31.59 109 VAL A N 1
ATOM 712 C CA . VAL A 1 90 ? 10.784 20.952 52.770 1.00 31.92 109 VAL A CA 1
ATOM 713 C C . VAL A 1 90 ? 11.673 22.111 53.196 1.00 33.21 109 VAL A C 1
ATOM 714 O O . VAL A 1 90 ? 12.407 22.651 52.379 1.00 35.53 109 VAL A O 1
ATOM 726 N N . LYS A 1 92 ? 14.312 23.346 56.590 1.00 37.53 111 LYS A N 1
ATOM 727 C CA . LYS A 1 92 ? 14.977 23.012 57.830 1.00 37.97 111 LYS A CA 1
ATOM 728 C C . LYS A 1 92 ? 14.623 24.108 58.816 1.00 38.56 111 LYS A C 1
ATOM 729 O O . LYS A 1 92 ? 15.000 25.255 58.607 1.00 39.94 111 LYS A O 1
ATOM 735 N N . CYS A 1 93 ? 13.889 23.758 59.874 1.00 39.86 112 CYS A N 1
ATOM 736 C CA . CYS A 1 93 ? 13.521 24.717 60.931 1.00 40.55 112 CYS A CA 1
ATOM 737 C C . CYS A 1 93 ? 14.774 25.155 61.706 1.00 41.40 112 CYS A C 1
ATOM 738 O O . CYS A 1 93 ? 15.388 24.348 62.381 1.00 41.59 112 CYS A O 1
ATOM 741 N N . PRO A 1 94 ? 15.141 26.441 61.622 1.00 41.56 113 PRO A N 1
ATOM 742 C CA . PRO A 1 94 ? 16.354 26.917 62.261 1.00 42.64 113 PRO A CA 1
ATOM 743 C C . PRO A 1 94 ? 16.470 26.693 63.766 1.00 43.96 113 PRO A C 1
ATOM 744 O O . PRO A 1 94 ? 17.513 26.220 64.221 1.00 46.02 113 PRO A O 1
ATOM 748 N N . SER A 1 95 ? 15.432 27.034 64.527 1.00 43.82 114 SER A N 1
ATOM 749 C CA . SER A 1 95 ? 15.503 26.912 65.983 1.00 46.50 114 SER A CA 1
ATOM 750 C C . SER A 1 95 ? 15.495 25.468 66.476 1.00 44.99 114 SER A C 1
ATOM 751 O O . SER A 1 95 ? 16.065 25.176 67.515 1.00 44.63 114 SER A O 1
ATOM 754 N N . THR A 1 96 ? 14.897 24.545 65.733 1.00 42.61 115 THR A N 1
ATOM 755 C CA . THR A 1 96 ? 14.853 23.156 66.205 1.00 41.69 115 THR A CA 1
ATOM 756 C C . THR A 1 96 ? 15.790 22.209 65.456 1.00 40.44 115 THR A C 1
ATOM 757 O O . THR A 1 96 ? 16.139 21.150 65.969 1.00 38.16 115 THR A O 1
ATOM 761 N N . GLY A 1 97 ? 16.207 22.597 64.254 1.00 41.48 116 GLY A N 1
ATOM 762 C CA . GLY A 1 97 ? 17.027 21.735 63.402 1.00 40.75 116 GLY A CA 1
ATOM 763 C C . GLY A 1 97 ? 16.184 20.669 62.714 1.00 39.30 116 GLY A C 1
ATOM 764 O O . GLY A 1 97 ? 16.693 19.864 61.959 1.00 40.65 116 GLY A O 1
ATOM 765 N N . GLU A 1 98 ? 14.875 20.690 62.948 1.00 39.41 117 GLU A N 1
ATOM 766 C CA . GLU A 1 98 ? 13.976 19.700 62.385 1.00 36.37 117 GLU A CA 1
ATOM 767 C C . GLU A 1 98 ? 13.634 20.013 60.930 1.00 34.41 117 GLU A C 1
ATOM 768 O O . GLU A 1 98 ? 13.585 21.181 60.526 1.00 32.05 117 GLU A O 1
ATOM 774 N N . TYR A 1 99 ? 13.413 18.963 60.141 1.00 32.51 118 TYR A N 1
ATOM 775 C CA . TYR A 1 99 ? 13.039 19.131 58.743 1.00 31.87 118 TYR A CA 1
ATOM 776 C C . TYR A 1 99 ? 11.534 19.019 58.714 1.00 32.37 118 TYR A C 1
ATOM 777 O O . TYR A 1 99 ? 10.977 18.030 59.197 1.00 32.11 118 TYR A O 1
ATOM 786 N N . VAL A 1 100 ? 10.882 20.061 58.206 1.00 32.34 119 VAL A N 1
ATOM 787 C CA . VAL A 1 100 ? 9.436 20.093 58.133 1.00 31.74 119 VAL A CA 1
ATOM 788 C C . VAL A 1 100 ? 9.052 20.141 56.646 1.00 32.51 119 VAL A C 1
ATOM 789 O O . VAL A 1 100 ? 9.548 20.968 55.858 1.00 32.16 119 VAL A O 1
ATOM 801 N N . TYR A 1 102 ? 5.812 20.148 53.847 1.00 28.97 121 TYR A N 1
ATOM 802 C CA . TYR A 1 102 ? 4.471 20.689 53.680 1.00 30.33 121 TYR A CA 1
ATOM 803 C C . TYR A 1 102 ? 3.963 20.178 52.352 1.00 31.52 121 TYR A C 1
ATOM 804 O O . TYR A 1 102 ? 4.770 19.936 51.473 1.00 35.71 121 TYR A O 1
ATOM 821 N N . HIS A 1 104 ? 0.098 19.882 49.612 1.00 29.42 123 HIS A N 1
ATOM 822 C CA . HIS A 1 104 ? -1.320 20.050 49.313 1.00 28.16 123 HIS A CA 1
ATOM 823 C C . HIS A 1 104 ? -1.892 18.642 49.217 1.00 30.03 123 HIS A C 1
ATOM 824 O O . HIS A 1 104 ? -1.490 17.882 48.333 1.00 32.36 123 HIS A O 1
ATOM 831 N N . ALA A 1 105 ? -2.774 18.288 50.160 1.00 28.18 124 ALA A N 1
ATOM 832 C CA . ALA A 1 105 ? -3.471 16.998 50.197 1.00 27.99 124 ALA A CA 1
ATOM 833 C C . ALA A 1 105 ? -4.876 17.291 49.737 1.00 30.66 124 ALA A C 1
ATOM 834 O O . ALA A 1 105 ? -5.375 18.397 49.937 1.00 30.51 124 ALA A O 1
ATOM 836 N N . ASP A 1 106 ? -5.558 16.315 49.156 1.00 31.66 125 ASP A N 1
ATOM 837 C CA . ASP A 1 106 ? -6.893 16.606 48.670 1.00 32.08 125 ASP A CA 1
ATOM 838 C C . ASP A 1 106 ? -7.576 15.315 48.322 1.00 32.53 125 ASP A C 1
ATOM 839 O O . ASP A 1 106 ? -6.985 14.256 48.481 1.00 32.04 125 ASP A O 1
ATOM 844 N N . ASP A 1 107 ? -8.829 15.388 47.899 1.00 37.29 126 ASP A N 1
ATOM 845 C CA . ASP A 1 107 ? -9.498 14.188 47.408 1.00 41.85 126 ASP A CA 1
ATOM 846 C C . ASP A 1 107 ? -9.266 14.161 45.896 1.00 41.80 126 ASP A C 1
ATOM 847 O O . ASP A 1 107 ? -8.597 15.049 45.357 1.00 41.07 126 ASP A O 1
ATOM 860 N N . ASN A 1 109 ? -11.212 14.682 43.432 1.00 46.36 128 ASN A N 1
ATOM 861 C CA . ASN A 1 109 ? -11.911 15.701 42.693 1.00 47.00 128 ASN A CA 1
ATOM 862 C C . ASN A 1 109 ? -11.414 17.099 43.109 1.00 44.89 128 ASN A C 1
ATOM 863 O O . ASN A 1 109 ? -11.994 18.108 42.744 1.00 44.99 128 ASN A O 1
ATOM 865 N N . TYR A 1 110 ? -10.319 17.159 43.861 1.00 43.65 129 TYR A N 1
ATOM 866 C CA . TYR A 1 110 ? -9.805 18.436 44.369 1.00 42.33 129 TYR A CA 1
ATOM 867 C C . TYR A 1 110 ? -10.881 19.248 45.141 1.00 43.32 129 TYR A C 1
ATOM 868 O O . TYR A 1 110 ? -10.857 20.481 45.140 1.00 43.54 129 TYR A O 1
ATOM 877 N N . LYS A 1 111 ? -11.801 18.549 45.822 1.00 43.74 130 LYS A N 1
ATOM 878 C CA . LYS A 1 111 ? -12.884 19.196 46.581 1.00 45.08 130 LYS A CA 1
ATOM 879 C C . LYS A 1 111 ? -12.672 19.121 48.106 1.00 45.14 130 LYS A C 1
ATOM 880 O O . LYS A 1 111 ? -13.551 19.513 48.871 1.00 45.87 130 LYS A O 1
ATOM 882 N N . ASP A 1 112 ? -11.522 18.616 48.555 1.00 40.82 131 ASP A N 1
ATOM 883 C CA . ASP A 1 112 ? -11.253 18.553 49.978 1.00 40.33 131 ASP A CA 1
ATOM 884 C C . ASP A 1 112 ? -9.814 18.936 50.312 1.00 38.14 131 ASP A C 1
ATOM 885 O O . ASP A 1 112 ? -9.080 18.154 50.902 1.00 36.63 131 ASP A O 1
ATOM 890 N N . PRO A 1 113 ? -9.415 20.167 49.963 1.00 40.07 132 PRO A N 1
ATOM 891 C CA . PRO A 1 113 ? -8.027 20.595 50.149 1.00 37.70 132 PRO A CA 1
ATOM 892 C C . PRO A 1 113 ? -7.605 20.773 51.591 1.00 37.85 132 PRO A C 1
ATOM 893 O O . PRO A 1 113 ? -8.380 21.262 52.409 1.00 38.96 132 PRO A O 1
ATOM 897 N N . HIS A 1 114 ? -6.366 20.358 51.871 1.00 38.09 133 HIS A N 1
ATOM 898 C CA . HIS A 1 114 ? -5.719 20.512 53.169 1.00 35.98 133 HIS A CA 1
ATOM 899 C C . HIS A 1 114 ? -4.227 20.722 52.987 1.00 34.90 133 HIS A C 1
ATOM 900 O O . HIS A 1 114 ? -3.551 19.892 52.352 1.00 35.24 133 HIS A O 1
ATOM 907 N N . ILE A 1 115 ? -3.683 21.797 53.540 1.00 32.87 134 ILE A N 1
ATOM 908 C CA . ILE A 1 115 ? -2.229 21.925 53.564 1.00 29.75 134 ILE A CA 1
ATOM 909 C C . ILE A 1 115 ? -1.816 21.061 54.720 1.00 29.78 134 ILE A C 1
ATOM 910 O O . ILE A 1 115 ? -2.341 21.207 55.810 1.00 33.85 134 ILE A O 1
ATOM 915 N N . GLY A 1 116 ? -0.913 20.120 54.497 1.00 31.89 135 GLY A N 1
ATOM 916 C CA . GLY A 1 116 ? -0.500 19.225 55.557 1.00 32.58 135 GLY A CA 1
ATOM 917 C C . GLY A 1 116 ? 0.971 19.392 55.828 1.00 32.34 135 GLY A C 1
ATOM 918 O O . GLY A 1 116 ? 1.670 20.054 55.060 1.00 32.64 135 GLY A O 1
ATOM 919 N N . TYR A 1 117 ? 1.430 18.815 56.932 1.00 31.83 136 TYR A N 1
ATOM 920 C CA . TYR A 1 117 ? 2.852 18.846 57.266 1.00 31.83 136 TYR A CA 1
ATOM 921 C C . TYR A 1 117 ? 3.298 17.541 57.880 1.00 31.03 136 TYR A C 1
ATOM 922 O O . TYR A 1 117 ? 2.501 16.764 58.439 1.00 31.83 136 TYR A O 1
ATOM 931 N N . ALA A 1 118 ? 4.594 17.330 57.763 1.00 29.23 137 ALA A N 1
ATOM 932 C CA . ALA A 1 118 ? 5.252 16.148 58.240 1.00 30.43 137 ALA A CA 1
ATOM 933 C C . ALA A 1 118 ? 6.647 16.561 58.737 1.00 30.55 137 ALA A C 1
ATOM 934 O O . ALA A 1 118 ? 7.113 17.661 58.440 1.00 29.71 137 ALA A O 1
ATOM 936 N N . THR A 1 119 ? 7.292 15.702 59.523 1.00 29.52 138 THR A N 1
ATOM 937 C CA . THR A 1 119 ? 8.601 16.034 60.048 1.00 28.33 138 THR A CA 1
ATOM 938 C C . THR A 1 119 ? 9.545 14.842 59.977 1.00 29.22 138 THR A C 1
ATOM 939 O O . THR A 1 119 ? 9.105 13.696 59.818 1.00 27.98 138 THR A O 1
ATOM 943 N N . CYS A 1 120 ? 10.840 15.139 60.075 1.00 29.58 139 CYS A N 1
ATOM 944 C CA . CYS A 1 120 ? 11.895 14.114 60.138 1.00 32.17 139 CYS A CA 1
ATOM 945 C C . CYS A 1 120 ? 13.111 14.741 60.826 1.00 33.07 139 CYS A C 1
ATOM 946 O O . CYS A 1 120 ? 13.346 15.957 60.719 1.00 32.91 139 CYS A O 1
ATOM 949 N N . SER A 1 121 ? 13.887 13.933 61.525 1.00 32.94 140 SER A N 1
ATOM 950 C CA . SER A 1 121 ? 15.070 14.479 62.185 1.00 37.42 140 SER A CA 1
ATOM 951 C C . SER A 1 121 ? 16.252 14.508 61.207 1.00 36.96 140 SER A C 1
ATOM 952 O O . SER A 1 121 ? 17.285 15.095 61.517 1.00 39.23 140 SER A O 1
ATOM 955 N N . THR A 1 122 ? 16.104 13.862 60.047 1.00 35.89 141 THR A N 1
ATOM 956 C CA . THR A 1 122 ? 17.138 13.873 59.002 1.00 37.33 141 THR A CA 1
ATOM 957 C C . THR A 1 122 ? 16.489 14.290 57.678 1.00 36.24 141 THR A C 1
ATOM 958 O O . THR A 1 122 ? 15.283 14.075 57.452 1.00 35.50 141 THR A O 1
ATOM 962 N N . ILE A 1 123 ? 17.297 14.890 56.811 1.00 35.65 142 ILE A N 1
ATOM 963 C CA . ILE A 1 123 ? 16.794 15.467 55.572 1.00 32.76 142 ILE A CA 1
ATOM 964 C C . ILE A 1 123 ? 16.120 14.445 54.646 1.00 31.72 142 ILE A C 1
ATOM 965 O O . ILE A 1 123 ? 15.047 14.716 54.114 1.00 29.52 142 ILE A O 1
ATOM 970 N N . ALA A 1 124 ? 16.709 13.264 54.512 1.00 32.82 143 ALA A N 1
ATOM 971 C CA . ALA A 1 124 ? 16.169 12.210 53.642 1.00 32.75 143 ALA A CA 1
ATOM 972 C C . ALA A 1 124 ? 15.729 10.960 54.411 1.00 33.34 143 ALA A C 1
ATOM 973 O O . ALA A 1 124 ? 15.807 9.847 53.883 1.00 32.75 143 ALA A O 1
ATOM 975 N N . GLY A 1 125 ? 15.257 11.148 55.647 1.00 33.71 144 GLY A N 1
ATOM 976 C CA . GLY A 1 125 ? 14.760 10.042 56.473 1.00 34.20 144 GLY A CA 1
ATOM 977 C C . GLY A 1 125 ? 13.291 9.759 56.180 1.00 36.48 144 GLY A C 1
ATOM 978 O O . GLY A 1 125 ? 12.714 10.293 55.216 1.00 37.09 144 GLY A O 1
ATOM 979 N N . GLU A 1 126 ? 12.683 8.897 56.987 1.00 37.62 145 GLU A N 1
ATOM 980 C CA . GLU A 1 126 ? 11.256 8.569 56.842 1.00 37.14 145 GLU A CA 1
ATOM 981 C C . GLU A 1 126 ? 10.453 9.629 57.579 1.00 34.79 145 GLU A C 1
ATOM 982 O O . GLU A 1 126 ? 10.477 9.674 58.806 1.00 34.34 145 GLU A O 1
ATOM 988 N N . TYR A 1 127 ? 9.733 10.470 56.844 1.00 31.52 146 TYR A N 1
ATOM 989 C CA . TYR A 1 127 ? 8.973 11.546 57.473 1.00 31.24 146 TYR A CA 1
ATOM 990 C C . TYR A 1 127 ? 7.713 11.013 58.118 1.00 31.03 146 TYR A C 1
ATOM 991 O O . TYR A 1 127 ? 7.178 9.994 57.686 1.00 31.19 146 TYR A O 1
ATOM 1000 N N . LYS A 1 128 ? 7.244 11.721 59.147 1.00 30.86 147 LYS A N 1
ATOM 1001 C CA . LYS A 1 128 ? 6.060 11.329 59.888 1.00 31.52 147 LYS A CA 1
ATOM 1002 C C . LYS A 1 128 ? 4.982 12.415 59.671 1.00 31.51 147 LYS A C 1
ATOM 1003 O O . LYS A 1 128 ? 5.174 13.593 60.001 1.00 30.52 147 LYS A O 1
ATOM 1007 N N . LEU A 1 129 ? 3.866 12.024 59.065 1.00 31.40 148 LEU A N 1
ATOM 1008 C CA . LEU A 1 129 ? 2.790 12.966 58.779 1.00 32.26 148 LEU A CA 1
ATOM 1009 C C . LEU A 1 129 ? 2.076 13.358 60.078 1.00 31.93 148 LEU A C 1
ATOM 1010 O O . LEU A 1 129 ? 1.800 12.501 60.890 1.00 32.52 148 LEU A O 1
ATOM 1015 N N . HIS A 1 130 ? 1.797 14.647 60.266 1.00 35.18 149 HIS A N 1
ATOM 1016 C CA . HIS A 1 130 ? 1.066 15.162 61.459 1.00 36.10 149 HIS A CA 1
ATOM 1017 C C . HIS A 1 130 ? -0.316 15.736 61.121 1.00 38.69 149 HIS A C 1
ATOM 1018 O O . HIS A 1 130 ? -1.010 16.295 61.982 1.00 40.85 149 HIS A O 1
ATOM 1025 N N . GLY A 1 131 ? -0.720 15.618 59.864 1.00 37.25 150 GLY A N 1
ATOM 1026 C CA . GLY A 1 131 ? -2.034 16.069 59.457 1.00 36.96 150 GLY A CA 1
ATOM 1027 C C . GLY A 1 131 ? -2.031 17.520 59.033 1.00 37.18 150 GLY A C 1
ATOM 1028 O O . GLY A 1 131 ? -0.992 18.076 58.656 1.00 35.83 150 GLY A O 1
ATOM 1029 N N . PRO A 1 132 ? -3.199 18.155 59.104 1.00 37.57 151 PRO A N 1
ATOM 1030 C CA . PRO A 1 132 ? -3.325 19.530 58.689 1.00 37.10 151 PRO A CA 1
ATOM 1031 C C . PRO A 1 132 ? -2.449 20.500 59.429 1.00 36.45 151 PRO A C 1
ATOM 1032 O O . PRO A 1 132 ? -2.301 20.418 60.642 1.00 37.72 151 PRO A O 1
ATOM 1036 N N . LEU A 1 133 ? -1.853 21.408 58.671 1.00 37.67 152 LEU A N 1
ATOM 1037 C CA . LEU A 1 133 ? -1.089 22.509 59.218 1.00 36.97 152 LEU A CA 1
ATOM 1038 C C . LEU A 1 133 ? -2.184 23.489 59.641 1.00 38.37 152 LEU A C 1
ATOM 1039 O O . LEU A 1 133 ? -2.935 23.959 58.806 1.00 38.84 152 LEU A O 1
ATOM 1044 N N . LEU A 1 134 ? -2.292 23.768 60.937 1.00 39.28 153 LEU A N 1
ATOM 1045 C CA . LEU A 1 134 ? -3.392 24.587 61.473 1.00 40.19 153 LEU A CA 1
ATOM 1046 C C . LEU A 1 134 ? -3.121 26.099 61.542 1.00 40.51 153 LEU A C 1
ATOM 1047 O O . LEU A 1 134 ? -2.025 26.507 61.892 1.00 41.87 153 LEU A O 1
ATOM 1052 N N . TYR A 1 135 ? -4.131 26.899 61.174 1.00 40.43 154 TYR A N 1
ATOM 1053 C CA . TYR A 1 135 ? -4.140 28.374 61.280 1.00 41.82 154 TYR A CA 1
ATOM 1054 C C . TYR A 1 135 ? -5.418 28.695 62.055 1.00 44.17 154 TYR A C 1
ATOM 1055 O O . TYR A 1 135 ? -6.503 28.256 61.675 1.00 41.96 154 TYR A O 1
ATOM 1064 N N . GLU A 1 136 ? -5.286 29.421 63.164 1.00 47.41 155 GLU A N 1
ATOM 1065 C CA . GLU A 1 136 ? -6.412 29.709 64.047 1.00 50.13 155 GLU A CA 1
ATOM 1066 C C . GLU A 1 136 ? -7.066 28.410 64.536 1.00 49.40 155 GLU A C 1
ATOM 1067 O O . GLU A 1 136 ? -8.274 28.381 64.784 1.00 54.15 155 GLU A O 1
ATOM 1073 N N . GLY A 1 137 ? -6.265 27.351 64.670 1.00 45.33 156 GLY A N 1
ATOM 1074 C CA . GLY A 1 137 ? -6.738 26.056 65.151 1.00 44.75 156 GLY A CA 1
ATOM 1075 C C . GLY A 1 137 ? -7.606 25.279 64.180 1.00 47.25 156 GLY A C 1
ATOM 1076 O O . GLY A 1 137 ? -8.318 24.338 64.584 1.00 49.57 156 GLY A O 1
ATOM 1077 N N . LYS A 1 138 ? -7.544 25.651 62.902 1.00 44.75 157 LYS A N 1
ATOM 1078 C CA . LYS A 1 138 ? -8.335 25.005 61.873 1.00 45.92 157 LYS A CA 1
ATOM 1079 C C . LYS A 1 138 ? -7.462 24.722 60.644 1.00 44.40 157 LYS A C 1
ATOM 1080 O O . LYS A 1 138 ? -6.459 25.402 60.417 1.00 43.74 157 LYS A O 1
ATOM 1086 N N . PRO A 1 139 ? -7.831 23.710 59.846 1.00 43.83 158 PRO A N 1
ATOM 1087 C CA . PRO A 1 139 ? -7.051 23.432 58.654 1.00 41.82 158 PRO A CA 1
ATOM 1088 C C . PRO A 1 139 ? -7.072 24.592 57.679 1.00 42.37 158 PRO A C 1
ATOM 1089 O O . PRO A 1 139 ? -8.006 25.414 57.719 1.00 43.16 158 PRO A O 1
ATOM 1093 N N . ILE A 1 140 ? -6.029 24.664 56.850 1.00 40.20 159 ILE A N 1
ATOM 1094 C CA . ILE A 1 140 ? -5.921 25.648 55.784 1.00 40.53 159 ILE A CA 1
ATOM 1095 C C . ILE A 1 140 ? -6.417 24.859 54.569 1.00 41.51 159 ILE A C 1
ATOM 1096 O O . ILE A 1 140 ? -5.708 23.974 54.068 1.00 40.46 159 ILE A O 1
ATOM 1101 N N . ARG A 1 141 ? -7.640 25.160 54.128 1.00 41.42 160 ARG A N 1
ATOM 1102 C CA . ARG A 1 141 ? -8.303 24.423 53.058 1.00 42.03 160 ARG A CA 1
ATOM 1103 C C . ARG A 1 141 ? -8.033 25.068 51.707 1.00 43.24 160 ARG A C 1
ATOM 1104 O O . ARG A 1 141 ? -8.937 25.650 51.088 1.00 43.43 160 ARG A O 1
ATOM 1112 N N . ARG A 1 142 ? -6.784 24.936 51.261 1.00 39.90 161 ARG A N 1
ATOM 1113 C CA . ARG A 1 142 ? -6.313 25.559 50.038 1.00 40.00 161 ARG A CA 1
ATOM 1114 C C . ARG A 1 142 ? -5.484 24.598 49.181 1.00 39.02 161 ARG A C 1
ATOM 1115 O O . ARG A 1 142 ? -5.088 23.535 49.646 1.00 36.11 161 ARG A O 1
ATOM 1123 N N . TRP A 1 143 ? -5.185 25.008 47.946 1.00 38.31 162 TRP A N 1
ATOM 1124 C CA . TRP A 1 143 ? -4.598 24.114 46.945 1.00 35.69 162 TRP A CA 1
ATOM 1125 C C . TRP A 1 143 ? -3.074 24.244 46.687 1.00 35.40 162 TRP A C 1
ATOM 1126 O O . TRP A 1 143 ? -2.284 23.815 47.528 1.00 33.28 162 TRP A O 1
ATOM 1137 N N . ASP A 1 144 ? -2.653 24.783 45.535 1.00 33.94 163 ASP A N 1
ATOM 1138 C CA . ASP A 1 144 ? -1.213 24.884 45.229 1.00 33.56 163 ASP A CA 1
ATOM 1139 C C . ASP A 1 144 ? -0.506 25.703 46.293 1.00 33.77 163 ASP A C 1
ATOM 1140 O O . ASP A 1 144 ? -0.991 26.754 46.703 1.00 34.73 163 ASP A O 1
ATOM 1153 N N . GLY A 1 146 ? 3.577 26.708 48.194 1.00 32.84 165 GLY A N 1
ATOM 1154 C CA . GLY A 1 146 ? 5.022 26.804 48.118 1.00 31.69 165 GLY A CA 1
ATOM 1155 C C . GLY A 1 146 ? 5.552 27.216 49.476 1.00 32.66 165 GLY A C 1
ATOM 1156 O O . GLY A 1 146 ? 4.785 27.413 50.431 1.00 32.40 165 GLY A O 1
ATOM 1157 N N . THR A 1 147 ? 6.866 27.359 49.560 1.00 34.41 166 THR A N 1
ATOM 1158 C CA . THR A 1 147 ? 7.502 27.806 50.770 1.00 35.79 166 THR A CA 1
ATOM 1159 C C . THR A 1 147 ? 8.592 28.804 50.474 1.00 37.07 166 THR A C 1
ATOM 1160 O O . THR A 1 147 ? 9.167 28.808 49.383 1.00 36.59 166 THR A O 1
ATOM 1164 N N . TYR A 1 148 ? 8.833 29.673 51.456 1.00 39.21 167 TYR A N 1
ATOM 1165 C CA . TYR A 1 148 ? 9.941 30.614 51.418 1.00 40.31 167 TYR A CA 1
ATOM 1166 C C . TYR A 1 148 ? 10.532 30.713 52.809 1.00 39.73 167 TYR A C 1
ATOM 1167 O O . TYR A 1 148 ? 9.796 30.807 53.780 1.00 37.70 167 TYR A O 1
ATOM 1176 N N . GLN A 1 149 ? 11.857 30.654 52.889 1.00 41.05 168 GLN A N 1
ATOM 1177 C CA . GLN A 1 149 ? 12.592 30.807 54.156 1.00 42.96 168 GLN A CA 1
ATOM 1178 C C . GLN A 1 149 ? 13.367 32.113 54.023 1.00 44.14 168 GLN A C 1
ATOM 1179 O O . GLN A 1 149 ? 14.269 32.217 53.203 1.00 43.06 168 GLN A O 1
ATOM 1185 N N . ASP A 1 150 ? 13.002 33.116 54.813 1.00 47.08 169 ASP A N 1
ATOM 1186 C CA . ASP A 1 150 ? 13.616 34.440 54.699 1.00 49.62 169 ASP A CA 1
ATOM 1187 C C . ASP A 1 150 ? 15.023 34.429 55.300 1.00 51.96 169 ASP A C 1
ATOM 1188 O O . ASP A 1 150 ? 15.440 33.473 55.969 1.00 50.12 169 ASP A O 1
ATOM 1193 N N . THR A 1 151 ? 15.746 35.504 55.035 1.00 55.65 170 THR A N 1
ATOM 1194 C CA . THR A 1 151 ? 17.131 35.656 55.441 1.00 57.98 170 THR A CA 1
ATOM 1195 C C . THR A 1 151 ? 17.357 35.589 56.980 1.00 58.81 170 THR A C 1
ATOM 1196 O O . THR A 1 151 ? 18.389 35.101 57.455 1.00 56.80 170 THR A O 1
ATOM 1200 N N . ASP A 1 152 ? 16.379 36.049 57.755 1.00 59.39 171 ASP A N 1
ATOM 1201 C CA . ASP A 1 152 ? 16.476 36.004 59.215 1.00 59.94 171 ASP A CA 1
ATOM 1202 C C . ASP A 1 152 ? 16.072 34.648 59.797 1.00 56.56 171 ASP A C 1
ATOM 1203 O O . ASP A 1 152 ? 16.140 34.460 61.000 1.00 58.63 171 ASP A O 1
ATOM 1208 N N . GLY A 1 153 ? 15.654 33.708 58.954 1.00 52.14 172 GLY A N 1
ATOM 1209 C CA . GLY A 1 153 ? 15.212 32.399 59.428 1.00 48.89 172 GLY A CA 1
ATOM 1210 C C . GLY A 1 153 ? 13.697 32.237 59.506 1.00 46.22 172 GLY A C 1
ATOM 1211 O O . GLY A 1 153 ? 13.220 31.146 59.781 1.00 44.58 172 GLY A O 1
ATOM 1212 N N . THR A 1 154 ? 12.929 33.298 59.261 1.00 46.84 173 THR A N 1
ATOM 1213 C CA . THR A 1 154 ? 11.466 33.196 59.306 1.00 47.20 173 THR A CA 1
ATOM 1214 C C . THR A 1 154 ? 10.991 32.279 58.168 1.00 45.26 173 THR A C 1
ATOM 1215 O O . THR A 1 154 ? 11.509 32.341 57.052 1.00 44.31 173 THR A O 1
ATOM 1219 N N . GLY A 1 155 ? 10.030 31.411 58.466 1.00 43.18 174 GLY A N 1
ATOM 1220 C CA . GLY A 1 155 ? 9.475 30.492 57.482 1.00 41.73 174 GLY A CA 1
ATOM 1221 C C . GLY A 1 155 ? 8.090 30.931 57.050 1.00 41.82 174 GLY A C 1
ATOM 1222 O O . GLY A 1 155 ? 7.304 31.420 57.860 1.00 43.47 174 GLY A O 1
ATOM 1223 N N . TYR A 1 156 ? 7.794 30.753 55.768 1.00 40.65 175 TYR A N 1
ATOM 1224 C CA . TYR A 1 156 ? 6.507 31.131 55.203 1.00 39.85 175 TYR A CA 1
ATOM 1225 C C . TYR A 1 156 ? 5.871 30.027 54.360 1.00 38.61 175 TYR A C 1
ATOM 1226 O O . TYR A 1 156 ? 6.571 29.231 53.728 1.00 39.64 175 TYR A O 1
ATOM 1235 N N . LEU A 1 157 ? 4.540 29.974 54.385 1.00 38.35 176 LEU A N 1
ATOM 1236 C CA . LEU A 1 157 ? 3.774 29.094 53.517 1.00 37.23 176 LEU A CA 1
ATOM 1237 C C . LEU A 1 157 ? 3.188 30.000 52.434 1.00 38.99 176 LEU A C 1
ATOM 1238 O O . LEU A 1 157 ? 2.536 31.001 52.747 1.00 41.00 176 LEU A O 1
ATOM 1243 N N . LEU A 1 158 ? 3.420 29.661 51.171 1.00 37.94 177 LEU A N 1
ATOM 1244 C CA . LEU A 1 158 ? 2.888 30.438 50.059 1.00 37.52 177 LEU A CA 1
ATOM 1245 C C . LEU A 1 158 ? 1.692 29.694 49.469 1.00 36.85 177 LEU A C 1
ATOM 1246 O O . LEU A 1 158 ? 1.699 28.454 49.394 1.00 35.07 177 LEU A O 1
ATOM 1251 N N . LEU A 1 159 ? 0.667 30.423 49.050 1.00 36.92 178 LEU A N 1
ATOM 1252 C CA . LEU A 1 159 ? -0.475 29.778 48.398 1.00 38.38 178 LEU A CA 1
ATOM 1253 C C . LEU A 1 159 ? -0.902 30.492 47.121 1.00 40.87 178 LEU A C 1
ATOM 1254 O O . LEU A 1 159 ? -0.548 31.655 46.883 1.00 41.94 178 LEU A O 1
ATOM 1259 N N . HIS A 1 160 ? -1.649 29.757 46.297 1.00 40.15 179 HIS A N 1
ATOM 1260 C CA . HIS A 1 160 ? -2.263 30.302 45.084 1.00 41.89 179 HIS A CA 1
ATOM 1261 C C . HIS A 1 160 ? -3.060 31.546 45.477 1.00 43.63 179 HIS A C 1
ATOM 1262 O O . HIS A 1 160 ? -3.619 31.597 46.563 1.00 45.73 179 HIS A O 1
ATOM 1269 N N . GLY A 1 161 ? -3.101 32.542 44.601 1.00 45.78 180 GLY A N 1
ATOM 1270 C CA . GLY A 1 161 ? -3.790 33.800 44.880 1.00 47.91 180 GLY A CA 1
ATOM 1271 C C . GLY A 1 161 ? -2.868 34.805 45.560 1.00 49.00 180 GLY A C 1
ATOM 1272 O O . GLY A 1 161 ? -3.219 35.980 45.708 1.00 51.82 180 GLY A O 1
ATOM 1273 N N . GLY A 1 162 ? -1.684 34.352 45.974 1.00 47.36 181 GLY A N 1
ATOM 1274 C CA . GLY A 1 162 ? -0.734 35.209 46.665 1.00 48.00 181 GLY A CA 1
ATOM 1275 C C . GLY A 1 162 ? -0.993 35.323 48.163 1.00 48.20 181 GLY A C 1
ATOM 1276 O O . GLY A 1 162 ? -0.696 36.346 48.748 1.00 49.26 181 GLY A O 1
ATOM 1277 N N . ILE A 1 163 ? -1.568 34.287 48.774 1.00 46.81 182 ILE A N 1
ATOM 1278 C CA . ILE A 1 163 ? -1.777 34.263 50.220 1.00 48.14 182 ILE A CA 1
ATOM 1279 C C . ILE A 1 163 ? -0.448 33.804 50.827 1.00 46.58 182 ILE A C 1
ATOM 1280 O O . ILE A 1 163 ? 0.225 32.916 50.276 1.00 44.16 182 ILE A O 1
ATOM 1285 N N . VAL A 1 164 ? -0.052 34.420 51.934 1.00 45.76 183 VAL A N 1
ATOM 1286 C CA . VAL A 1 164 ? 1.220 34.066 52.585 1.00 44.07 183 VAL A CA 1
ATOM 1287 C C . VAL A 1 164 ? 1.026 33.990 54.087 1.00 44.16 183 VAL A C 1
ATOM 1288 O O . VAL A 1 164 ? 0.497 34.922 54.694 1.00 45.50 183 VAL A O 1
ATOM 1292 N N . TYR A 1 165 ? 1.429 32.871 54.677 1.00 42.30 184 TYR A N 1
ATOM 1293 C CA . TYR A 1 165 ? 1.316 32.678 56.124 1.00 42.08 184 TYR A CA 1
ATOM 1294 C C . TYR A 1 165 ? 2.693 32.634 56.749 1.00 41.96 184 TYR A C 1
ATOM 1295 O O . TYR A 1 165 ? 3.570 31.939 56.247 1.00 43.28 184 TYR A O 1
ATOM 1304 N N . ARG A 1 166 ? 2.890 33.370 57.835 1.00 44.31 185 ARG A N 1
ATOM 1305 C CA . ARG A 1 166 ? 4.136 33.272 58.599 1.00 45.31 185 ARG A CA 1
ATOM 1306 C C . ARG A 1 166 ? 4.006 32.047 59.521 1.00 43.21 185 ARG A C 1
ATOM 1307 O O . ARG A 1 166 ? 2.997 31.859 60.213 1.00 42.29 185 ARG A O 1
ATOM 1315 N N . LEU A 1 167 ? 5.027 31.208 59.520 1.00 42.27 186 LEU A N 1
ATOM 1316 C CA . LEU A 1 167 ? 5.003 30.023 60.349 1.00 41.92 186 LEU A CA 1
ATOM 1317 C C . LEU A 1 167 ? 5.595 30.326 61.711 1.00 43.64 186 LEU A C 1
ATOM 1318 O O . LEU A 1 167 ? 6.360 31.280 61.868 1.00 45.27 186 LEU A O 1
ATOM 1323 N N . SER A 1 168 ? 5.216 29.511 62.692 1.00 42.74 187 SER A N 1
ATOM 1324 C CA . SER A 1 168 ? 5.728 29.622 64.056 1.00 42.24 187 SER A CA 1
ATOM 1325 C C . SER A 1 168 ? 7.209 29.325 64.057 1.00 41.73 187 SER A C 1
ATOM 1326 O O . SER A 1 168 ? 7.749 28.812 63.082 1.00 39.23 187 SER A O 1
ATOM 1329 N N . LYS A 1 169 ? 7.862 29.648 65.163 1.00 43.20 188 LYS A N 1
ATOM 1330 C CA . LYS A 1 169 ? 9.295 29.476 65.292 1.00 44.29 188 LYS A CA 1
ATOM 1331 C C . LYS A 1 169 ? 9.694 28.011 65.099 1.00 41.99 188 LYS A C 1
ATOM 1332 O O . LYS A 1 169 ? 10.778 27.748 64.598 1.00 40.95 188 LYS A O 1
ATOM 1335 N N . ASP A 1 170 ? 8.820 27.072 65.487 1.00 40.86 189 ASP A N 1
ATOM 1336 C CA . ASP A 1 170 ? 9.097 25.636 65.312 1.00 39.65 189 ASP A CA 1
ATOM 1337 C C . ASP A 1 170 ? 8.612 25.105 63.952 1.00 37.56 189 ASP A C 1
ATOM 1338 O O . ASP A 1 170 ? 8.672 23.906 63.717 1.00 37.12 189 ASP A O 1
ATOM 1343 N N . TYR A 1 171 ? 8.082 25.991 63.104 1.00 37.51 190 TYR A N 1
ATOM 1344 C CA . TYR A 1 171 ? 7.652 25.657 61.737 1.00 36.48 190 TYR A CA 1
ATOM 1345 C C . TYR A 1 171 ? 6.452 24.711 61.608 1.00 36.16 190 TYR A C 1
ATOM 1346 O O . TYR A 1 171 ? 6.176 24.232 60.502 1.00 34.21 190 TYR A O 1
ATOM 1355 N N . ARG A 1 172 ? 5.723 24.472 62.703 1.00 35.64 191 ARG A N 1
ATOM 1356 C CA . ARG A 1 172 ? 4.616 23.491 62.709 1.00 36.62 191 ARG A CA 1
ATOM 1357 C C . ARG A 1 172 ? 3.200 24.055 62.847 1.00 37.42 191 ARG A C 1
ATOM 1358 O O . ARG A 1 172 ? 2.228 23.300 62.882 1.00 37.47 191 ARG A O 1
ATOM 1366 N N . THR A 1 173 ? 3.101 25.381 62.882 1.00 37.52 192 THR A N 1
ATOM 1367 C CA . THR A 1 173 ? 1.848 26.075 62.999 1.00 38.94 192 THR A CA 1
ATOM 1368 C C . THR A 1 173 ? 1.897 27.305 62.092 1.00 39.56 192 THR A C 1
ATOM 1369 O O . THR A 1 173 ? 2.947 27.921 61.923 1.00 38.38 192 THR A O 1
ATOM 1373 N N . ALA A 1 174 ? 0.763 27.627 61.482 1.00 40.79 193 ALA A N 1
ATOM 1374 C CA . ALA A 1 174 ? 0.625 28.825 60.660 1.00 42.01 193 ALA A CA 1
ATOM 1375 C C . ALA A 1 174 ? 0.062 29.871 61.601 1.00 44.05 193 ALA A C 1
ATOM 1376 O O . ALA A 1 174 ? -1.109 29.805 61.942 1.00 46.84 193 ALA A O 1
ATOM 1378 N N . GLU A 1 175 ? 0.877 30.830 62.023 1.00 46.97 194 GLU A N 1
ATOM 1379 C CA . GLU A 1 175 ? 0.434 31.821 63.025 1.00 49.91 194 GLU A CA 1
ATOM 1380 C C . GLU A 1 175 ? -0.339 33.022 62.495 1.00 52.45 194 GLU A C 1
ATOM 1381 O O . GLU A 1 175 ? -1.394 33.366 63.040 1.00 55.54 194 GLU A O 1
ATOM 1387 N N . GLU A 1 176 ? 0.193 33.665 61.456 1.00 52.80 195 GLU A N 1
ATOM 1388 C CA . GLU A 1 176 ? -0.386 34.905 60.910 1.00 53.83 195 GLU A CA 1
ATOM 1389 C C . GLU A 1 176 ? -0.404 34.962 59.378 1.00 53.56 195 GLU A C 1
ATOM 1390 O O . GLU A 1 176 ? 0.605 34.690 58.717 1.00 52.0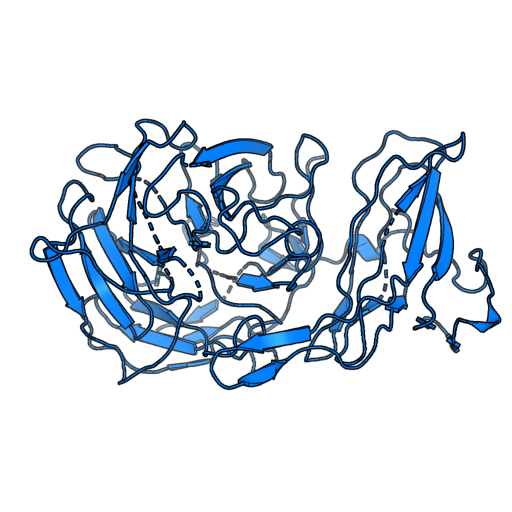9 195 GLU A O 1
ATOM 1396 N N . LYS A 1 177 ? -1.551 35.345 58.825 1.00 54.45 196 LYS A N 1
ATOM 1397 C CA . LYS A 1 177 ? -1.697 35.521 57.393 1.00 53.63 196 LYS A CA 1
ATOM 1398 C C . LYS A 1 177 ? -1.146 36.928 57.119 1.00 54.77 196 LYS A C 1
ATOM 1399 O O . LYS A 1 177 ? -1.851 37.922 57.299 1.00 56.00 196 LYS A O 1
ATOM 1405 N N . VAL A 1 178 ? 0.125 37.004 56.725 1.00 53.57 197 VAL A N 1
ATOM 1406 C CA . VAL A 1 178 ? 0.796 38.288 56.503 1.00 54.57 197 VAL A CA 1
ATOM 1407 C C . VAL A 1 178 ? 0.477 38.894 55.138 1.00 55.45 197 VAL A C 1
ATOM 1408 O O . VAL A 1 178 ? 0.664 40.092 54.947 1.00 54.42 197 VAL A O 1
ATOM 1412 N N . VAL A 1 179 ? 0.054 38.069 54.179 1.00 54.24 198 VAL A N 1
ATOM 1413 C CA . VAL A 1 179 ? -0.401 38.576 52.873 1.00 54.90 198 VAL A CA 1
ATOM 1414 C C . VAL A 1 179 ? -1.696 37.848 52.551 1.00 55.61 198 VAL A C 1
ATOM 1415 O O . VAL A 1 179 ? -1.729 36.620 52.484 1.00 53.64 198 VAL A O 1
ATOM 1419 N N . SER A 1 180 ? -2.769 38.610 52.379 1.00 59.23 199 SER A N 1
ATOM 1420 C CA . SER A 1 180 ? -4.073 38.024 52.127 1.00 61.69 199 SER A CA 1
ATOM 1421 C C . SER A 1 180 ? -4.338 37.822 50.639 1.00 62.20 199 SER A C 1
ATOM 1422 O O . SER A 1 180 ? -5.323 37.197 50.265 1.00 64.33 199 SER A O 1
ATOM 1425 N N . GLY A 1 181 ? -3.469 38.346 49.787 1.00 62.11 200 GLY A N 1
ATOM 1426 C CA . GLY A 1 181 ? -3.672 38.246 48.348 1.00 61.84 200 GLY A CA 1
ATOM 1427 C C . GLY A 1 181 ? -2.774 39.237 47.661 1.00 63.81 200 GLY A C 1
ATOM 1428 O O . GLY A 1 181 ? -2.418 40.254 48.238 1.00 65.67 200 GLY A O 1
ATOM 1429 N N . VAL A 1 182 ? -2.404 38.944 46.425 1.00 65.39 201 VAL A N 1
ATOM 1430 C CA . VAL A 1 182 ? -1.497 39.802 45.680 1.00 68.34 201 VAL A CA 1
ATOM 1431 C C . VAL A 1 182 ? -2.180 40.229 44.386 1.00 72.50 201 VAL A C 1
ATOM 1432 O O . VAL A 1 182 ? -2.731 39.388 43.683 1.00 71.02 201 VAL A O 1
ATOM 1436 N N . GLY A 1 183 ? -2.169 41.539 44.111 1.00 78.05 202 GLY A N 1
ATOM 1437 C CA . GLY A 1 183 ? -2.776 42.133 42.906 1.00 81.98 202 GLY A CA 1
ATOM 1438 C C . GLY A 1 183 ? -4.127 41.572 42.481 1.00 83.69 202 GLY A C 1
ATOM 1439 O O . GLY A 1 183 ? -4.401 41.442 41.283 1.00 83.95 202 GLY A O 1
ATOM 1440 N N . GLY A 1 184 ? -4.978 41.262 43.462 1.00 85.88 203 GLY A N 1
ATOM 1441 C CA . GLY A 1 184 ? -6.278 40.644 43.207 1.00 86.76 203 GLY A CA 1
ATOM 1442 C C . GLY A 1 184 ? -6.111 39.443 42.290 1.00 85.07 203 GLY A C 1
ATOM 1443 O O . GLY A 1 184 ? -6.951 39.190 41.428 1.00 85.50 203 GLY A O 1
ATOM 1444 N N . SER A 1 185 ? -5.031 38.687 42.486 1.00 83.92 204 SER A N 1
ATOM 1445 C CA . SER A 1 185 ? -4.726 37.563 41.594 1.00 82.28 204 SER A CA 1
ATOM 1446 C C . SER A 1 185 ? -5.417 36.227 41.873 1.00 79.61 204 SER A C 1
ATOM 1447 O O . SER A 1 185 ? -6.017 35.964 42.919 1.00 79.59 204 SER A O 1
ATOM 1450 N N . HIS A 1 186 ? -5.275 35.401 40.852 1.00 77.19 205 HIS A N 1
ATOM 1451 C CA . HIS A 1 186 ? -5.889 34.116 40.697 1.00 74.49 205 HIS A CA 1
ATOM 1452 C C . HIS A 1 186 ? -4.811 33.160 40.162 1.00 68.43 205 HIS A C 1
ATOM 1453 O O . HIS A 1 186 ? -5.126 32.210 39.440 1.00 71.48 205 HIS A O 1
ATOM 1460 N N . GLY A 1 187 ? -3.544 33.417 40.506 1.00 60.11 206 GLY A N 1
ATOM 1461 C CA . GLY A 1 187 ? -2.432 32.607 40.019 1.00 53.60 206 GLY A CA 1
ATOM 1462 C C . GLY A 1 187 ? -2.208 31.391 40.894 1.00 48.99 206 GLY A C 1
ATOM 1463 O O . GLY A 1 187 ? -2.652 31.377 42.045 1.00 48.20 206 GLY A O 1
ATOM 1464 N N . GLU A 1 188 ? -1.527 30.372 40.363 1.00 43.43 207 GLU A N 1
ATOM 1465 C CA . GLU A 1 188 ? -1.247 29.160 41.131 1.00 39.49 207 GLU A CA 1
ATOM 1466 C C . GLU A 1 188 ? 0.241 28.783 41.106 1.00 36.10 207 GLU A C 1
ATOM 1467 O O . GLU A 1 188 ? 1.080 29.614 40.763 1.00 33.95 207 GLU A O 1
ATOM 1473 N N . SER A 1 189 ? 0.563 27.547 41.492 1.00 33.20 208 SER A N 1
ATOM 1474 C CA . SER A 1 189 ? 1.949 27.085 41.629 1.00 31.02 208 SER A CA 1
ATOM 1475 C C . SER A 1 189 ? 2.867 28.204 42.093 1.00 31.97 208 SER A C 1
ATOM 1476 O O . SER A 1 189 ? 3.784 28.579 41.371 1.00 33.89 208 SER A O 1
ATOM 1479 N N . PRO A 1 190 ? 2.647 28.731 43.316 1.00 33.26 209 PRO A N 1
ATOM 1480 C CA . PRO A 1 190 ? 3.462 29.854 43.791 1.00 33.95 209 PRO A CA 1
ATOM 1481 C C . PRO A 1 190 ? 4.882 29.469 44.162 1.00 31.32 209 PRO A C 1
ATOM 1482 O O . PRO A 1 190 ? 5.124 28.358 44.613 1.00 28.66 209 PRO A O 1
ATOM 1486 N N . ALA A 1 191 ? 5.805 30.398 43.958 1.00 31.85 210 ALA A N 1
ATOM 1487 C CA . ALA A 1 191 ? 7.203 30.202 44.310 1.00 31.12 210 ALA A CA 1
ATOM 1488 C C . ALA A 1 191 ? 7.712 31.570 44.673 1.00 32.85 210 ALA A C 1
ATOM 1489 O O . ALA A 1 191 ? 7.200 32.553 44.169 1.00 35.85 210 ALA A O 1
ATOM 1499 N N . PHE A 1 193 ? 11.446 33.865 46.043 1.00 39.92 212 PHE A N 1
ATOM 1500 C CA . PHE A 1 193 ? 12.866 33.942 46.360 1.00 41.52 212 PHE A CA 1
ATOM 1501 C C . PHE A 1 193 ? 13.238 35.427 46.493 1.00 45.24 212 PHE A C 1
ATOM 1502 O O . PHE A 1 193 ? 12.438 36.309 46.162 1.00 43.49 212 PHE A O 1
ATOM 1510 N N . LYS A 1 194 ? 14.444 35.694 46.984 1.00 46.35 213 LYS A N 1
ATOM 1511 C CA . LYS A 1 194 ? 14.904 37.057 47.201 1.00 50.28 213 LYS A CA 1
ATOM 1512 C C . LYS A 1 194 ? 16.214 37.289 46.502 1.00 52.41 213 LYS A C 1
ATOM 1513 O O . LYS A 1 194 ? 17.067 36.421 46.509 1.00 52.83 213 LYS A O 1
ATOM 1519 N N . LYS A 1 195 ? 16.390 38.464 45.913 1.00 55.17 214 LYS A N 1
ATOM 1520 C CA . LYS A 1 195 ? 17.663 38.786 45.279 1.00 59.87 214 LYS A CA 1
ATOM 1521 C C . LYS A 1 195 ? 17.941 40.288 45.337 1.00 63.53 214 LYS A C 1
ATOM 1522 O O . LYS A 1 195 ? 17.181 41.085 44.782 1.00 63.25 214 LYS A O 1
ATOM 1528 N N . ASP A 1 196 ? 19.024 40.648 46.030 1.00 67.14 215 ASP A N 1
ATOM 1529 C CA . ASP A 1 196 ? 19.471 42.040 46.166 1.00 72.44 215 ASP A CA 1
ATOM 1530 C C . ASP A 1 196 ? 18.406 42.912 46.816 1.00 73.32 215 ASP A C 1
ATOM 1531 O O . ASP A 1 196 ? 18.093 44.000 46.326 1.00 76.96 215 ASP A O 1
ATOM 1536 N N . GLY A 1 197 ? 17.844 42.424 47.917 1.00 71.04 216 GLY A N 1
ATOM 1537 C CA . GLY A 1 197 ? 16.821 43.165 48.642 1.00 70.26 216 GLY A CA 1
ATOM 1538 C C . GLY A 1 197 ? 15.445 43.195 47.997 1.00 67.30 216 GLY A C 1
ATOM 1539 O O . GLY A 1 197 ? 14.547 43.850 48.532 1.00 68.82 216 GLY A O 1
ATOM 1540 N N . THR A 1 198 ? 15.269 42.501 46.866 1.00 62.44 217 THR A N 1
ATOM 1541 C CA . THR A 1 198 ? 13.973 42.436 46.195 1.00 57.67 217 THR A CA 1
ATOM 1542 C C . THR A 1 198 ? 13.396 41.023 46.307 1.00 53.66 217 THR A C 1
ATOM 1543 O O . THR A 1 198 ? 14.061 40.021 45.992 1.00 51.70 217 THR A O 1
ATOM 1547 N N . TYR A 1 199 ? 12.151 40.966 46.775 1.00 51.57 218 TYR A N 1
ATOM 1548 C CA . TYR A 1 199 ? 11.397 39.727 46.913 1.00 47.51 218 TYR A CA 1
ATOM 1549 C C . TYR A 1 199 ? 10.608 39.495 45.633 1.00 47.05 218 TYR A C 1
ATOM 1550 O O . TYR A 1 199 ? 9.969 40.412 45.126 1.00 45.10 218 TYR A O 1
ATOM 1559 N N . PHE A 1 200 ? 10.657 38.264 45.123 1.00 46.13 219 PHE A N 1
ATOM 1560 C CA . PHE A 1 200 ? 9.992 37.890 43.876 1.00 45.26 219 PHE A CA 1
ATOM 1561 C C . PHE A 1 200 ? 8.960 36.794 44.107 1.00 43.45 219 PHE A C 1
ATOM 1562 O O . PHE A 1 200 ? 9.286 35.747 44.668 1.00 40.41 219 PHE A O 1
ATOM 1570 N N . PHE A 1 201 ? 7.732 37.027 43.640 1.00 43.38 220 PHE A N 1
ATOM 1571 C CA . PHE A 1 201 ? 6.623 36.097 43.849 1.00 42.01 220 PHE A CA 1
ATOM 1572 C C . PHE A 1 201 ? 6.162 35.630 42.488 1.00 41.62 220 PHE A C 1
ATOM 1573 O O . PHE A 1 201 ? 5.616 36.432 41.736 1.00 43.92 220 PHE A O 1
ATOM 1581 N N . LEU A 1 202 ? 6.369 34.352 42.173 1.00 39.58 221 LEU A N 1
ATOM 1582 C CA . LEU A 1 202 ? 6.007 33.786 40.865 1.00 39.66 221 LEU A CA 1
ATOM 1583 C C . LEU A 1 202 ? 4.723 32.938 40.917 1.00 39.71 221 LEU A C 1
ATOM 1584 O O . LEU A 1 202 ? 4.454 32.276 41.923 1.00 41.53 221 LEU A O 1
ATOM 1589 N N . PHE A 1 203 ? 3.952 32.962 39.821 1.00 39.01 222 PHE A N 1
ATOM 1590 C CA . PHE A 1 203 ? 2.701 32.200 39.690 1.00 37.03 222 PHE A CA 1
ATOM 1591 C C . PHE A 1 203 ? 2.432 31.732 38.264 1.00 36.75 222 PHE A C 1
ATOM 1592 O O . PHE A 1 203 ? 2.939 32.292 37.321 1.00 36.06 222 PHE A O 1
ATOM 1600 N N . SER A 1 204 ? 1.611 30.695 38.128 1.00 37.78 223 SER A N 1
ATOM 1601 C CA . SER A 1 204 ? 1.168 30.247 36.832 1.00 37.40 223 SER A CA 1
ATOM 1602 C C . SER A 1 204 ? -0.292 30.612 36.701 1.00 38.13 223 SER A C 1
ATOM 1603 O O . SER A 1 204 ? -0.974 30.884 37.702 1.00 37.30 223 SER A O 1
ATOM 1606 N N . ASN A 1 205 ? -0.771 30.653 35.464 1.00 38.52 224 ASN A N 1
ATOM 1607 C CA . ASN A 1 205 ? -2.186 30.885 35.208 1.00 38.42 224 ASN A CA 1
ATOM 1608 C C . ASN A 1 205 ? -2.892 29.539 35.405 1.00 37.41 224 ASN A C 1
ATOM 1609 O O . ASN A 1 205 ? -2.231 28.485 35.477 1.00 36.44 224 ASN A O 1
ATOM 1614 N N . LEU A 1 206 ? -4.213 29.557 35.516 1.00 37.66 225 LEU A N 1
ATOM 1615 C CA . LEU A 1 206 ? -4.956 28.323 35.740 1.00 39.22 225 LEU A CA 1
ATOM 1616 C C . LEU A 1 206 ? -5.324 27.656 34.433 1.00 38.30 225 LEU A C 1
ATOM 1617 O O . LEU A 1 206 ? -6.416 27.853 33.945 1.00 40.82 225 LEU A O 1
ATOM 1622 N N . THR A 1 207 ? -4.423 26.857 33.873 1.00 37.02 226 THR A N 1
ATOM 1623 C CA . THR A 1 207 ? -4.703 26.143 32.629 1.00 36.19 226 THR A CA 1
ATOM 1624 C C . THR A 1 207 ? -4.483 24.644 32.789 1.00 35.01 226 THR A C 1
ATOM 1625 O O . THR A 1 207 ? -3.988 23.978 31.870 1.00 34.23 226 THR A O 1
ATOM 1629 N N . SER A 1 208 ? -4.855 24.117 33.957 1.00 33.96 227 SER A N 1
ATOM 1630 C CA . SER A 1 208 ? -4.750 22.691 34.255 1.00 32.73 227 SER A CA 1
ATOM 1631 C C . SER A 1 208 ? -3.314 22.239 33.989 1.00 30.99 227 SER A C 1
ATOM 1632 O O . SER A 1 208 ? -2.376 22.981 34.290 1.00 33.11 227 SER A O 1
ATOM 1635 N N . TRP A 1 209 ? -3.142 21.044 33.424 1.00 30.07 228 TRP A N 1
ATOM 1636 C CA . TRP A 1 209 ? -1.830 20.525 33.079 1.00 30.44 228 TRP A CA 1
ATOM 1637 C C . TRP A 1 209 ? -1.211 21.207 31.856 1.00 31.44 228 TRP A C 1
ATOM 1638 O O . TRP A 1 209 ? -0.057 20.935 31.524 1.00 32.51 228 TRP A O 1
ATOM 1649 N N . GLU A 1 210 ? -1.977 22.042 31.157 1.00 31.60 229 GLU A N 1
ATOM 1650 C CA . GLU A 1 210 ? -1.446 22.741 29.987 1.00 31.63 229 GLU A CA 1
ATOM 1651 C C . GLU A 1 210 ? -0.576 23.878 30.506 1.00 30.68 229 GLU A C 1
ATOM 1652 O O . GLU A 1 210 ? -0.832 24.398 31.576 1.00 30.58 229 GLU A O 1
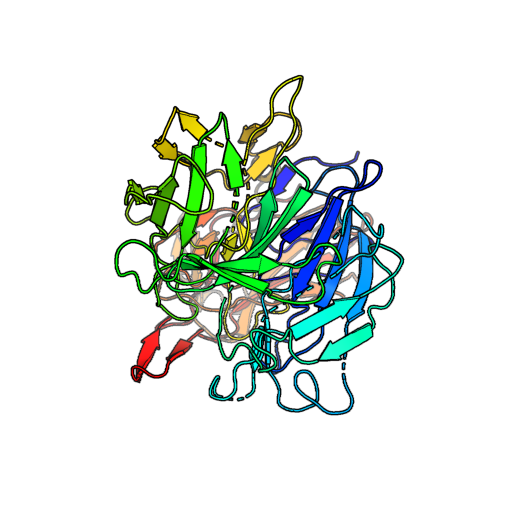ATOM 1658 N N . LYS A 1 211 ? 0.420 24.279 29.733 1.00 31.70 230 LYS A N 1
ATOM 1659 C CA . LYS A 1 211 ? 1.367 25.308 30.175 1.00 32.70 230 LYS A CA 1
ATOM 1660 C C . LYS A 1 211 ? 0.940 26.698 29.683 1.00 32.89 230 LYS A C 1
ATOM 1661 O O . LYS A 1 211 ? 0.214 26.833 28.687 1.00 32.28 230 LYS A O 1
ATOM 1667 N N . ASN A 1 212 ? 1.401 27.718 30.393 1.00 31.22 231 ASN A N 1
ATOM 1668 C CA . ASN A 1 212 ? 1.031 29.097 30.093 1.00 32.88 231 ASN A CA 1
ATOM 1669 C C . ASN A 1 212 ? 2.162 30.056 30.482 1.00 33.06 231 ASN A C 1
ATOM 1670 O O . ASN A 1 212 ? 3.156 29.644 31.080 1.00 32.43 231 ASN A O 1
ATOM 1675 N N . ASP A 1 213 ? 2.034 31.317 30.087 1.00 36.11 232 ASP A N 1
ATOM 1676 C CA . ASP A 1 213 ? 3.061 32.307 30.382 1.00 37.45 232 ASP A CA 1
ATOM 1677 C C . ASP A 1 213 ? 2.909 32.694 31.842 1.00 37.88 232 ASP A C 1
ATOM 1678 O O . ASP A 1 213 ? 2.005 33.451 32.204 1.00 37.95 232 ASP A O 1
ATOM 1683 N N . ASN A 1 214 ? 3.783 32.130 32.682 1.00 35.13 233 ASN A N 1
ATOM 1684 C CA . ASN A 1 214 ? 3.767 32.411 34.101 1.00 34.75 233 ASN A CA 1
ATOM 1685 C C . ASN A 1 214 ? 4.159 33.882 34.341 1.00 37.07 233 ASN A C 1
ATOM 1686 O O . ASN A 1 214 ? 4.750 34.524 33.462 1.00 40.54 233 ASN A O 1
ATOM 1691 N N . PHE A 1 215 ? 3.818 34.411 35.509 1.00 36.84 234 PHE A N 1
ATOM 1692 C CA . PHE A 1 215 ? 4.062 35.824 35.813 1.00 40.89 234 PHE A CA 1
ATOM 1693 C C . PHE A 1 215 ? 4.583 36.055 37.230 1.00 40.70 234 PHE A C 1
ATOM 1694 O O . PHE A 1 215 ? 4.606 35.132 38.047 1.00 39.30 234 PHE A O 1
ATOM 1702 N N . TYR A 1 216 ? 4.979 37.294 37.534 1.00 44.16 235 TYR A N 1
ATOM 1703 C CA . TYR A 1 216 ? 5.540 37.585 38.850 1.00 43.73 235 TYR A CA 1
ATOM 1704 C C . TYR A 1 216 ? 5.263 38.979 39.385 1.00 47.70 235 TYR A C 1
ATOM 1705 O O . TYR A 1 216 ? 4.825 39.889 38.666 1.00 48.49 235 TYR A O 1
ATOM 1714 N N . PHE A 1 217 ? 5.518 39.106 40.682 1.00 47.91 236 PHE A N 1
ATOM 1715 C CA . PHE A 1 217 ? 5.345 40.335 41.419 1.00 50.71 236 PHE A CA 1
ATOM 1716 C C . PHE A 1 217 ? 6.620 40.598 42.188 1.00 51.59 236 PHE A C 1
ATOM 1717 O O . PHE A 1 217 ? 7.378 39.668 42.467 1.00 49.98 236 PHE A O 1
ATOM 1725 N N . THR A 1 218 ? 6.832 41.855 42.557 1.00 53.26 237 THR A N 1
ATOM 1726 C CA . THR A 1 218 ? 7.987 42.247 43.354 1.00 53.72 237 THR A CA 1
ATOM 1727 C C . THR A 1 218 ? 7.541 43.012 44.575 1.00 55.84 237 THR A C 1
ATOM 1728 O O . THR A 1 218 ? 6.452 43.595 44.599 1.00 56.96 237 THR A O 1
ATOM 1732 N N . ALA A 1 219 ? 8.407 43.021 45.583 1.00 57.52 238 ALA A N 1
ATOM 1733 C CA . ALA A 1 219 ? 8.130 43.691 46.849 1.00 58.38 238 ALA A CA 1
ATOM 1734 C C . ALA A 1 219 ? 9.433 43.900 47.628 1.00 59.95 238 ALA A C 1
ATOM 1735 O O . ALA A 1 219 ? 10.400 43.154 47.425 1.00 57.38 238 ALA A O 1
ATOM 1737 N N . PRO A 1 220 ? 9.471 44.927 48.506 1.00 62.72 239 PRO A N 1
ATOM 1738 C CA . PRO A 1 220 ? 10.638 45.216 49.341 1.00 63.50 239 PRO A CA 1
ATOM 1739 C C . PRO A 1 220 ? 10.665 44.374 50.633 1.00 61.94 239 PRO A C 1
ATOM 1740 O O . PRO A 1 220 ? 11.663 44.391 51.369 1.00 59.12 239 PRO A O 1
ATOM 1744 N N . SER A 1 221 ? 9.562 43.664 50.894 1.00 61.28 240 SER A N 1
ATOM 1745 C CA . SER A 1 221 ? 9.447 42.730 52.014 1.00 60.92 240 SER A CA 1
ATOM 1746 C C . SER A 1 221 ? 8.363 41.699 51.684 1.00 58.98 240 SER A C 1
ATOM 1747 O O . SER A 1 221 ? 7.502 41.943 50.835 1.00 59.07 240 SER A O 1
ATOM 1750 N N . VAL A 1 222 ? 8.387 40.571 52.388 1.00 57.30 241 VAL A N 1
ATOM 1751 C CA . VAL A 1 222 ? 7.424 39.492 52.176 1.00 55.25 241 VAL A CA 1
ATOM 1752 C C . VAL A 1 222 ? 5.983 39.948 52.343 1.00 59.17 241 VAL A C 1
ATOM 1753 O O . VAL A 1 222 ? 5.074 39.453 51.676 1.00 58.41 241 VAL A O 1
ATOM 1757 N N . LYS A 1 223 ? 5.789 40.915 53.226 1.00 63.79 242 LYS A N 1
ATOM 1758 C CA . LYS A 1 223 ? 4.461 41.403 53.570 1.00 67.02 242 LYS A CA 1
ATOM 1759 C C . LYS A 1 223 ? 3.872 42.270 52.463 1.00 68.81 242 LYS A C 1
ATOM 1760 O O . LYS A 1 223 ? 2.648 42.403 52.355 1.00 70.08 242 LYS A O 1
ATOM 1766 N N . GLY A 1 224 ? 4.747 42.845 51.639 1.00 68.69 243 GLY A N 1
ATOM 1767 C CA . GLY A 1 224 ? 4.342 43.734 50.551 1.00 69.35 243 GLY A CA 1
ATOM 1768 C C . GLY A 1 224 ? 5.093 45.049 50.653 1.00 71.07 243 GLY A C 1
ATOM 1769 O O . GLY A 1 224 ? 6.110 45.130 51.339 1.00 72.94 243 GLY A O 1
ATOM 1770 N N . PRO A 1 225 ? 4.645 46.074 49.922 1.00 71.60 244 PRO A N 1
ATOM 1771 C CA . PRO A 1 225 ? 3.538 46.032 48.962 1.00 70.74 244 PRO A CA 1
ATOM 1772 C C . PRO A 1 225 ? 3.983 45.320 47.682 1.00 67.76 244 PRO A C 1
ATOM 1773 O O . PRO A 1 225 ? 5.126 45.486 47.250 1.00 67.09 244 PRO A O 1
ATOM 1777 N N . TRP A 1 226 ? 3.093 44.531 47.090 1.00 65.80 245 TRP A N 1
ATOM 1778 C CA . TRP A 1 226 ? 3.428 43.759 45.891 1.00 63.36 245 TRP A CA 1
ATOM 1779 C C . TRP A 1 226 ? 2.995 44.447 44.611 1.00 64.22 245 TRP A C 1
ATOM 1780 O O . TRP A 1 226 ? 1.821 44.773 44.463 1.00 66.21 245 TRP A O 1
ATOM 1791 N N . THR A 1 227 ? 3.944 44.654 43.691 1.00 62.81 246 THR A N 1
ATOM 1792 C CA . THR A 1 227 ? 3.671 45.293 42.406 1.00 62.97 246 THR A CA 1
ATOM 1793 C C . THR A 1 227 ? 3.723 44.274 41.275 1.00 61.78 246 THR A C 1
ATOM 1794 O O . THR A 1 227 ? 4.646 43.470 41.217 1.00 57.73 246 THR A O 1
ATOM 1798 N N . ARG A 1 228 ? 2.755 44.338 40.358 1.00 63.92 247 ARG A N 1
ATOM 1799 C CA A ARG A 1 228 ? 2.720 43.367 39.258 0.50 62.29 247 ARG A CA 1
ATOM 1800 C CA B ARG A 1 228 ? 2.670 43.425 39.209 0.50 62.58 247 ARG A CA 1
ATOM 1801 C C . ARG A 1 228 ? 3.789 43.718 38.219 1.00 62.07 247 ARG A C 1
ATOM 1802 O O . ARG A 1 228 ? 3.981 44.866 37.861 1.00 64.81 247 ARG A O 1
ATOM 1817 N N . GLN A 1 229 ? 4.520 42.697 37.776 1.00 59.62 248 GLN A N 1
ATOM 1818 C CA . GLN A 1 229 ? 5.599 42.893 36.800 1.00 59.75 248 GLN A CA 1
ATOM 1819 C C . GLN A 1 229 ? 5.380 42.158 35.468 1.00 57.86 248 GLN A C 1
ATOM 1820 O O . GLN A 1 229 ? 6.103 42.401 34.501 1.00 59.99 248 GLN A O 1
ATOM 1826 N N . GLY A 1 230 ? 4.394 41.270 35.407 1.00 54.25 249 GLY A N 1
ATOM 1827 C CA . GLY A 1 230 ? 4.118 40.533 34.180 1.00 51.29 249 GLY A CA 1
ATOM 1828 C C . GLY A 1 230 ? 4.943 39.262 34.041 1.00 47.72 249 GLY A C 1
ATOM 1829 O O . GLY A 1 230 ? 5.294 38.624 35.034 1.00 45.42 249 GLY A O 1
ATOM 1830 N N . LEU A 1 231 ? 5.263 38.908 32.802 1.00 45.02 250 LEU A N 1
ATOM 1831 C CA . LEU A 1 231 ? 5.975 37.675 32.489 1.00 43.36 250 LEU A CA 1
ATOM 1832 C C . LEU A 1 231 ? 7.459 37.743 32.814 1.00 43.97 250 LEU A C 1
ATOM 1833 O O . LEU A 1 231 ? 8.062 38.803 32.693 1.00 45.64 250 LEU A O 1
ATOM 1838 N N . PHE A 1 232 ? 8.040 36.604 33.207 1.00 43.69 251 PHE A N 1
ATOM 1839 C CA . PHE A 1 232 ? 9.487 36.494 33.436 1.00 43.61 251 PHE A CA 1
ATOM 1840 C C . PHE A 1 232 ? 10.168 35.633 32.362 1.00 43.28 251 PHE A C 1
ATOM 1841 O O . PHE A 1 232 ? 11.394 35.466 32.383 1.00 43.50 251 PHE A O 1
ATOM 1849 N N . ALA A 1 233 ? 9.366 35.082 31.443 1.00 41.06 252 ALA A N 1
ATOM 1850 C CA . ALA A 1 233 ? 9.858 34.280 30.322 1.00 39.32 252 ALA A CA 1
ATOM 1851 C C . ALA A 1 233 ? 9.159 34.806 29.051 1.00 41.52 252 ALA A C 1
ATOM 1852 O O . ALA A 1 233 ? 8.035 35.320 29.122 1.00 41.08 252 ALA A O 1
ATOM 1854 N N . PRO A 1 234 ? 9.813 34.679 27.881 1.00 42.10 253 PRO A N 1
ATOM 1855 C CA . PRO A 1 234 ? 9.251 35.290 26.678 1.00 43.41 253 PRO A CA 1
ATOM 1856 C C . PRO A 1 234 ? 7.802 34.924 26.387 1.00 43.50 253 PRO A C 1
ATOM 1857 O O . PRO A 1 234 ? 7.380 33.765 26.582 1.00 40.26 253 PRO A O 1
ATOM 1861 N N . GLU A 1 235 ? 7.055 35.924 25.931 1.00 44.90 254 GLU A N 1
ATOM 1862 C CA . GLU A 1 235 ? 5.645 35.765 25.597 1.00 46.79 254 GLU A CA 1
ATOM 1863 C C . GLU A 1 235 ? 5.492 34.678 24.524 1.00 43.88 254 GLU A C 1
ATOM 1864 O O . GLU A 1 235 ? 6.257 34.630 23.575 1.00 43.32 254 GLU A O 1
ATOM 1870 N N . GLY A 1 236 ? 4.531 33.779 24.722 1.00 42.45 255 GLY A N 1
ATOM 1871 C CA . GLY A 1 236 ? 4.273 32.679 23.797 1.00 41.56 255 GLY A CA 1
ATOM 1872 C C . GLY A 1 236 ? 5.104 31.425 24.035 1.00 38.68 255 GLY A C 1
ATOM 1873 O O . GLY A 1 236 ? 4.832 30.384 23.422 1.00 37.21 255 GLY A O 1
ATOM 1874 N N . SER A 1 237 ? 6.121 31.511 24.897 1.00 36.70 256 SER A N 1
ATOM 1875 C CA . SER A 1 237 ? 6.955 30.348 25.198 1.00 35.86 256 SER A CA 1
ATOM 1876 C C . SER A 1 237 ? 6.272 29.412 26.205 1.00 34.40 256 SER A C 1
ATOM 1877 O O . SER A 1 237 ? 6.723 28.289 26.399 1.00 33.29 256 SER A O 1
ATOM 1880 N N . LEU A 1 238 ? 5.218 29.904 26.862 1.00 35.15 257 LEU A N 1
ATOM 1881 C CA . LEU A 1 238 ? 4.474 29.158 27.876 1.00 33.80 257 LEU A CA 1
ATOM 1882 C C . LEU A 1 238 ? 5.451 28.720 28.962 1.00 31.90 257 LEU A C 1
ATOM 1883 O O . LEU A 1 238 ? 5.480 27.555 29.358 1.00 33.48 257 LEU A O 1
ATOM 1888 N N . THR A 1 239 ? 6.239 29.680 29.435 1.00 31.22 258 THR A N 1
ATOM 1889 C CA . THR A 1 239 ? 7.303 29.478 30.432 1.00 30.54 258 THR A CA 1
ATOM 1890 C C . THR A 1 239 ? 8.195 28.298 30.003 1.00 30.71 258 THR A C 1
ATOM 1891 O O . THR A 1 239 ? 8.512 27.405 30.793 1.00 28.29 258 THR A O 1
ATOM 1895 N N . TYR A 1 240 ? 8.596 28.344 28.732 1.00 31.68 259 TYR A N 1
ATOM 1896 C CA . TYR A 1 240 ? 9.381 27.313 28.078 1.00 31.80 259 TYR A CA 1
ATOM 1897 C C . TYR A 1 240 ? 8.720 25.959 28.270 1.00 30.75 259 TYR A C 1
ATOM 1898 O O . TYR A 1 240 ? 9.346 24.986 28.665 1.00 32.22 259 TYR A O 1
ATOM 1907 N N . ASN A 1 241 ? 7.427 25.933 27.958 1.00 30.96 260 ASN A N 1
ATOM 1908 C CA . ASN A 1 241 ? 6.593 24.751 28.120 1.00 29.46 260 ASN A CA 1
ATOM 1909 C C . ASN A 1 241 ? 6.776 24.103 29.502 1.00 30.52 260 ASN A C 1
ATOM 1910 O O . ASN A 1 241 ? 7.093 22.910 29.626 1.00 28.58 260 ASN A O 1
ATOM 1915 N N . SER A 1 242 ? 6.578 24.910 30.551 1.00 29.96 261 SER A N 1
ATOM 1916 C CA . SER A 1 242 ? 6.620 24.398 31.935 1.00 29.14 261 SER A CA 1
ATOM 1917 C C . SER A 1 242 ? 5.665 25.154 32.843 1.00 28.60 261 SER A C 1
ATOM 1918 O O . SER A 1 242 ? 5.034 26.133 32.440 1.00 28.78 261 SER A O 1
ATOM 1921 N N . GLN A 1 243 ? 5.558 24.659 34.069 1.00 26.63 262 GLN A N 1
ATOM 1922 C CA . GLN A 1 243 ? 4.794 25.318 35.100 1.00 27.26 262 GLN A CA 1
ATOM 1923 C C . GLN A 1 243 ? 5.726 25.480 36.281 1.00 26.38 262 GLN A C 1
ATOM 1924 O O . GLN A 1 243 ? 6.315 24.516 36.746 1.00 25.18 262 GLN A O 1
ATOM 1930 N N . THR A 1 244 ? 5.893 26.716 36.728 1.00 28.65 263 THR A N 1
ATOM 1931 C CA . THR A 1 244 ? 6.739 27.014 37.859 1.00 29.38 263 THR A CA 1
ATOM 1932 C C . THR A 1 244 ? 6.523 26.040 39.006 1.00 29.14 263 THR A C 1
ATOM 1933 O O . THR A 1 244 ? 5.384 25.638 39.284 1.00 27.26 263 THR A O 1
ATOM 1937 N N . THR A 1 245 ? 7.611 25.646 39.657 1.00 27.84 264 THR A N 1
ATOM 1938 C CA . THR A 1 245 ? 7.493 24.868 40.882 1.00 26.50 264 THR A CA 1
ATOM 1939 C C . THR A 1 245 ? 8.330 25.446 42.025 1.00 28.94 264 THR A C 1
ATOM 1940 O O . THR A 1 245 ? 7.909 25.359 43.173 1.00 28.81 264 THR A O 1
ATOM 1944 N N . PHE A 1 246 ? 9.478 26.055 41.707 1.00 28.80 265 PHE A N 1
ATOM 1945 C CA . PHE A 1 246 ? 10.424 26.524 42.712 1.00 30.98 265 PHE A CA 1
ATOM 1946 C C . PHE A 1 246 ? 11.547 27.321 42.029 1.00 32.26 265 PHE A C 1
ATOM 1947 O O . PHE A 1 246 ? 11.679 27.283 40.815 1.00 32.02 265 PHE A O 1
ATOM 1955 N N . VAL A 1 247 ? 12.337 28.046 42.807 1.00 32.83 266 VAL A N 1
ATOM 1956 C CA . VAL A 1 247 ? 13.497 28.777 42.286 1.00 32.98 266 VAL A CA 1
ATOM 1957 C C . VAL A 1 247 ? 14.620 28.528 43.281 1.00 35.25 266 VAL A C 1
ATOM 1958 O O . VAL A 1 247 ? 14.518 28.924 44.447 1.00 36.81 266 VAL A O 1
ATOM 1962 N N . PHE A 1 248 ? 15.660 27.823 42.837 1.00 35.75 267 PHE A N 1
ATOM 1963 C CA . PHE A 1 248 ? 16.758 27.429 43.722 1.00 36.45 267 PHE A CA 1
ATOM 1964 C C . PHE A 1 248 ? 18.001 28.301 43.552 1.00 40.75 267 PHE A C 1
ATOM 1965 O O . PHE A 1 248 ? 18.449 28.509 42.427 1.00 38.09 267 PHE A O 1
ATOM 1973 N N . PRO A 1 249 ? 18.546 28.837 44.663 1.00 46.40 268 PRO A N 1
ATOM 1974 C CA . PRO A 1 249 ? 19.753 29.666 44.558 1.00 51.07 268 PRO A CA 1
ATOM 1975 C C . PRO A 1 249 ? 21.016 28.882 44.189 1.00 54.65 268 PRO A C 1
ATOM 1976 O O . PRO A 1 249 ? 21.477 28.020 44.931 1.00 57.34 268 PRO A O 1
ATOM 1980 N N . LEU A 1 250 ? 21.567 29.220 43.039 1.00 58.09 269 LEU A N 1
ATOM 1981 C CA . LEU A 1 250 ? 22.740 28.573 42.505 1.00 62.86 269 LEU A CA 1
ATOM 1982 C C . LEU A 1 250 ? 23.939 29.486 42.848 1.00 69.54 269 LEU A C 1
ATOM 1983 O O . LEU A 1 250 ? 23.976 30.626 42.399 1.00 69.97 269 LEU A O 1
ATOM 1988 N N . LYS A 1 251 ? 24.879 29.030 43.683 1.00 75.52 270 LYS A N 1
ATOM 1989 C CA . LYS A 1 251 ? 26.073 29.850 44.012 1.00 82.30 270 LYS A CA 1
ATOM 1990 C C . LYS A 1 251 ? 27.156 29.696 42.933 1.00 86.14 270 LYS A C 1
ATOM 1991 O O . LYS A 1 251 ? 27.432 28.578 42.494 1.00 86.02 270 LYS A O 1
ATOM 1997 N N . CYS A 1 252 ? 27.742 30.816 42.500 1.00 89.53 271 CYS A N 1
ATOM 1998 C CA A CYS A 1 252 ? 28.815 30.805 41.503 0.50 92.31 271 CYS A CA 1
ATOM 1999 C CA B CYS A 1 252 ? 28.815 30.807 41.495 0.50 92.70 271 CYS A CA 1
ATOM 2000 C C . CYS A 1 252 ? 29.825 31.904 41.834 1.00 96.29 271 CYS A C 1
ATOM 2001 O O . CYS A 1 252 ? 29.719 33.039 41.358 1.00 96.92 271 CYS A O 1
ATOM 2006 N N . GLY A 1 253 ? 30.801 31.548 42.665 1.00 98.25 272 GLY A N 1
ATOM 2007 C CA . GLY A 1 253 ? 31.808 32.486 43.137 1.00 102.32 272 GLY A CA 1
ATOM 2008 C C . GLY A 1 253 ? 31.186 33.132 44.363 1.00 101.56 272 GLY A C 1
ATOM 2009 O O . GLY A 1 253 ? 30.450 32.473 45.105 1.00 99.05 272 GLY A O 1
ATOM 2010 N N . GLU A 1 254 ? 31.442 34.424 44.564 1.00 102.98 273 GLU A N 1
ATOM 2011 C CA . GLU A 1 254 ? 30.852 35.156 45.694 1.00 101.07 273 GLU A CA 1
ATOM 2012 C C . GLU A 1 254 ? 29.380 35.591 45.451 1.00 96.58 273 GLU A C 1
ATOM 2013 O O . GLU A 1 254 ? 28.777 36.215 46.328 1.00 96.81 273 GLU A O 1
ATOM 2015 N N A ASP A 1 255 ? 28.823 35.259 44.283 0.50 93.42 274 ASP A N 1
ATOM 2016 N N B ASP A 1 255 ? 28.824 35.239 44.286 0.50 93.46 274 ASP A N 1
ATOM 2017 C CA A ASP A 1 255 ? 27.447 35.618 43.926 0.50 89.21 274 ASP A CA 1
ATOM 2018 C CA B ASP A 1 255 ? 27.461 35.612 43.877 0.50 89.35 274 ASP A CA 1
ATOM 2019 C C A ASP A 1 255 ? 26.549 34.378 43.812 0.50 84.05 274 ASP A C 1
ATOM 2020 C C B ASP A 1 255 ? 26.550 34.380 43.762 0.50 84.10 274 ASP A C 1
ATOM 2021 O O A ASP A 1 255 ? 27.035 33.242 43.754 0.50 83.46 274 ASP A O 1
ATOM 2022 O O B ASP A 1 255 ? 27.031 33.244 43.658 0.50 83.42 274 ASP A O 1
ATOM 2031 N N . THR A 1 256 ? 25.238 34.613 43.781 1.00 79.32 275 THR A N 1
ATOM 2032 C CA . THR A 1 256 ? 24.254 33.544 43.629 1.00 73.14 275 THR A CA 1
ATOM 2033 C C . THR A 1 256 ? 23.367 33.896 42.420 1.00 67.98 275 THR A C 1
ATOM 2034 O O . THR A 1 256 ? 23.116 35.066 42.145 1.00 68.70 275 THR A O 1
ATOM 2038 N N . ILE A 1 257 ? 22.919 32.873 41.693 1.00 61.30 276 ILE A N 1
ATOM 2039 C CA . ILE A 1 257 ? 22.085 33.040 40.500 1.00 56.09 276 ILE A CA 1
ATOM 2040 C C . ILE A 1 257 ? 20.829 32.191 40.678 1.00 48.85 276 ILE A C 1
ATOM 2041 O O . ILE A 1 257 ? 20.913 30.984 40.887 1.00 47.21 276 ILE A O 1
ATOM 2046 N N . PRO A 1 258 ? 19.651 32.806 40.587 1.00 44.04 277 PRO A N 1
ATOM 2047 C CA . PRO A 1 258 ? 18.467 31.980 40.777 1.00 40.51 277 PRO A CA 1
ATOM 2048 C C . PRO A 1 258 ? 18.241 30.984 39.642 1.00 40.39 277 PRO A C 1
ATOM 2049 O O . PRO A 1 258 ? 18.336 31.373 38.489 1.00 42.68 277 PRO A O 1
ATOM 2061 N N . PHE A 1 260 ? 15.546 28.678 37.910 1.00 34.81 279 PHE A N 1
ATOM 2062 C CA . PHE A 1 260 ? 14.138 28.457 37.764 1.00 33.44 279 PHE A CA 1
ATOM 2063 C C . PHE A 1 260 ? 13.924 26.979 37.594 1.00 32.26 279 PHE A C 1
ATOM 2064 O O . PHE A 1 260 ? 14.681 26.342 36.865 1.00 33.15 279 PHE A O 1
ATOM 2080 N N . GLY A 1 262 ? 10.755 24.287 36.661 1.00 27.31 281 GLY A N 1
ATOM 2081 C CA . GLY A 1 262 ? 9.392 24.123 36.185 1.00 27.80 281 GLY A CA 1
ATOM 2082 C C . GLY A 1 262 ? 9.119 22.675 35.842 1.00 26.27 281 GLY A C 1
ATOM 2083 O O . GLY A 1 262 ? 10.045 21.902 35.623 1.00 26.25 281 GLY A O 1
ATOM 2084 N N . ASP A 1 263 ? 7.846 22.305 35.847 1.00 25.60 282 ASP A N 1
ATOM 2085 C CA . ASP A 1 263 ? 7.423 20.979 35.435 1.00 26.51 282 ASP A CA 1
ATOM 2086 C C . ASP A 1 263 ? 6.842 21.005 34.043 1.00 25.75 282 ASP A C 1
ATOM 2087 O O . ASP A 1 263 ? 5.970 21.823 33.753 1.00 24.12 282 ASP A O 1
ATOM 2092 N N . ARG A 1 264 ? 7.354 20.130 33.178 1.00 25.72 283 ARG A N 1
ATOM 2093 C CA . ARG A 1 264 ? 6.780 19.922 31.859 1.00 25.44 283 ARG A CA 1
ATOM 2094 C C . ARG A 1 264 ? 5.923 18.668 32.040 1.00 26.24 283 ARG A C 1
ATOM 2095 O O . ARG A 1 264 ? 6.322 17.558 31.730 1.00 26.64 283 ARG A O 1
ATOM 2103 N N . TRP A 1 265 ? 4.754 18.872 32.611 1.00 26.06 284 TRP A N 1
ATOM 2104 C CA . TRP A 1 265 ? 3.839 17.784 32.894 1.00 26.09 284 TRP A CA 1
ATOM 2105 C C . TRP A 1 265 ? 3.470 17.031 31.645 1.00 26.83 284 TRP A C 1
ATOM 2106 O O . TRP A 1 265 ? 3.535 17.570 30.539 1.00 30.51 284 TRP A O 1
ATOM 2117 N N . SER A 1 266 ? 3.054 15.784 31.837 1.00 30.05 285 SER A N 1
ATOM 2118 C CA . SER A 1 266 ? 2.600 14.929 30.755 1.00 29.21 285 SER A CA 1
ATOM 2119 C C . SER A 1 266 ? 1.442 14.093 31.249 1.00 30.45 285 SER A C 1
ATOM 2120 O O . SER A 1 266 ? 1.585 12.910 31.530 1.00 30.29 285 SER A O 1
ATOM 2123 N N . TYR A 1 267 ? 0.285 14.726 31.358 1.00 31.39 286 TYR A N 1
ATOM 2124 C CA . TYR A 1 267 ? -0.905 14.022 31.756 1.00 32.64 286 TYR A CA 1
ATOM 2125 C C . TYR A 1 267 ? -1.321 13.162 30.580 1.00 35.89 286 TYR A C 1
ATOM 2126 O O . TYR A 1 267 ? -1.394 13.650 29.455 1.00 36.83 286 TYR A O 1
ATOM 2135 N N . PRO A 1 268 ? -1.619 11.879 30.824 1.00 38.03 287 PRO A N 1
ATOM 2136 C CA . PRO A 1 268 ? -1.660 11.122 32.075 1.00 37.86 287 PRO A CA 1
ATOM 2137 C C . PRO A 1 268 ? -0.427 10.267 32.450 1.00 35.24 287 PRO A C 1
ATOM 2138 O O . PRO A 1 268 ? -0.311 9.849 33.598 1.00 36.54 287 PRO A O 1
ATOM 2142 N N . HIS A 1 269 ? 0.467 9.994 31.509 1.00 32.99 288 HIS A N 1
ATOM 2143 C CA . HIS A 1 269 ? 1.618 9.151 31.794 1.00 31.66 288 HIS A CA 1
ATOM 2144 C C . HIS A 1 269 ? 2.773 9.993 32.332 1.00 31.32 288 HIS A C 1
ATOM 2145 O O . HIS A 1 269 ? 3.804 10.154 31.700 1.00 32.04 288 HIS A O 1
ATOM 2152 N N . GLN A 1 270 ? 2.576 10.466 33.554 1.00 32.36 289 GLN A N 1
ATOM 2153 C CA . GLN A 1 270 ? 3.488 11.378 34.205 1.00 33.36 289 GLN A CA 1
ATOM 2154 C C . GLN A 1 270 ? 4.744 10.652 34.694 1.00 35.58 289 GLN A C 1
ATOM 2155 O O . GLN A 1 270 ? 5.824 11.203 34.620 1.00 32.82 289 GLN A O 1
ATOM 2161 N N . ALA A 1 271 ? 4.595 9.422 35.191 1.00 37.56 290 ALA A N 1
ATOM 2162 C CA . ALA A 1 271 ? 5.732 8.682 35.773 1.00 37.95 290 ALA A CA 1
ATOM 2163 C C . ALA A 1 271 ? 6.919 8.628 34.832 1.00 37.41 290 ALA A C 1
ATOM 2164 O O . ALA A 1 271 ? 8.041 8.932 35.222 1.00 36.47 290 ALA A O 1
ATOM 2166 N N . SER A 1 272 ? 6.661 8.262 33.582 1.00 39.43 291 SER A N 1
ATOM 2167 C CA . SER A 1 272 ? 7.734 8.131 32.588 1.00 39.25 291 SER A CA 1
ATOM 2168 C C . SER A 1 272 ? 7.994 9.363 31.751 1.00 34.68 291 SER A C 1
ATOM 2169 O O . SER A 1 272 ? 9.145 9.670 31.486 1.00 34.51 291 SER A O 1
ATOM 2172 N N . ALA A 1 273 ? 6.948 10.104 31.396 1.00 31.70 292 ALA A N 1
ATOM 2173 C CA . ALA A 1 273 ? 7.102 11.194 30.428 1.00 29.28 292 ALA A CA 1
ATOM 2174 C C . ALA A 1 273 ? 7.105 12.630 30.909 1.00 27.15 292 ALA A C 1
ATOM 2175 O O . ALA A 1 273 ? 7.494 13.499 30.129 1.00 29.08 292 ALA A O 1
ATOM 2177 N N . ALA A 1 274 ? 6.690 12.911 32.152 1.00 26.22 293 ALA A N 1
ATOM 2178 C CA . ALA A 1 274 ? 6.764 14.295 32.661 1.00 24.92 293 ALA A CA 1
ATOM 2179 C C . ALA A 1 274 ? 8.231 14.616 32.797 1.00 26.49 293 ALA A C 1
ATOM 2180 O O . ALA A 1 274 ? 9.028 13.783 33.253 1.00 25.52 293 ALA A O 1
ATOM 2182 N N . THR A 1 275 ? 8.611 15.812 32.369 1.00 26.88 294 THR A N 1
ATOM 2183 C CA . THR A 1 275 ? 10.014 16.188 32.419 1.00 24.97 294 THR A CA 1
ATOM 2184 C C . THR A 1 275 ? 10.224 17.520 33.127 1.00 25.55 294 THR A C 1
ATOM 2185 O O . THR A 1 275 ? 9.280 18.140 33.598 1.00 22.87 294 THR A O 1
ATOM 2189 N N . TYR A 1 276 ? 11.470 17.983 33.169 1.00 26.15 295 TYR A N 1
ATOM 2190 C CA . TYR A 1 276 ? 11.784 19.182 33.915 1.00 26.64 295 TYR A CA 1
ATOM 2191 C C . TYR A 1 276 ? 12.346 20.271 33.028 1.00 27.66 295 TYR A C 1
ATOM 2192 O O . TYR A 1 276 ? 12.959 19.988 31.991 1.00 26.61 295 TYR A O 1
ATOM 2201 N N . VAL A 1 277 ? 12.117 21.519 33.434 1.00 27.70 296 VAL A N 1
ATOM 2202 C CA . VAL A 1 277 ? 12.693 22.657 32.754 1.00 29.15 296 VAL A CA 1
ATOM 2203 C C . VAL A 1 277 ? 13.364 23.548 33.794 1.00 30.86 296 VAL A C 1
ATOM 2204 O O . VAL A 1 277 ? 12.687 24.277 34.518 1.00 31.10 296 VAL A O 1
ATOM 2208 N N . TRP A 1 278 ? 14.694 23.444 33.887 1.00 30.75 297 TRP A N 1
ATOM 2209 C CA . TRP A 1 278 ? 15.502 24.271 34.779 1.00 32.34 297 TRP A CA 1
ATOM 2210 C C . TRP A 1 278 ? 16.324 25.264 33.954 1.00 33.27 297 TRP A C 1
ATOM 2211 O O . TRP A 1 278 ? 16.898 24.894 32.924 1.00 36.05 297 TRP A O 1
ATOM 2230 N N . PRO A 1 280 ? 18.929 29.075 34.465 1.00 40.13 299 PRO A N 1
ATOM 2231 C CA . PRO A 1 280 ? 19.379 30.217 35.249 1.00 39.88 299 PRO A CA 1
ATOM 2232 C C . PRO A 1 280 ? 18.542 31.452 34.878 1.00 39.57 299 PRO A C 1
ATOM 2233 O O . PRO A 1 280 ? 18.213 31.625 33.717 1.00 40.68 299 PRO A O 1
ATOM 2245 N N . GLN A 1 282 ? 17.917 35.761 34.960 1.00 47.37 301 GLN A N 1
ATOM 2246 C CA . GLN A 1 282 ? 18.639 37.037 35.033 1.00 51.95 301 GLN A CA 1
ATOM 2247 C C . GLN A 1 282 ? 17.811 38.030 35.843 1.00 52.45 301 GLN A C 1
ATOM 2248 O O . GLN A 1 282 ? 16.590 38.119 35.682 1.00 53.37 301 GLN A O 1
ATOM 2254 N N . VAL A 1 283 ? 18.476 38.758 36.725 1.00 55.00 302 VAL A N 1
ATOM 2255 C CA . VAL A 1 283 ? 17.818 39.728 37.592 1.00 56.05 302 VAL A CA 1
ATOM 2256 C C . VAL A 1 283 ? 18.505 41.073 37.527 1.00 59.65 302 VAL A C 1
ATOM 2257 O O . VAL A 1 283 ? 19.704 41.152 37.736 1.00 63.34 302 VAL A O 1
ATOM 2261 N N . ASP A 1 284 ? 17.748 42.124 37.238 1.00 61.35 303 ASP A N 1
ATOM 2262 C CA . ASP A 1 284 ? 18.283 43.487 37.237 1.00 65.58 303 ASP A CA 1
ATOM 2263 C C . ASP A 1 284 ? 17.260 44.348 37.967 1.00 65.59 303 ASP A C 1
ATOM 2264 O O . ASP A 1 284 ? 16.313 44.840 37.354 1.00 65.78 303 ASP A O 1
ATOM 2269 N N . GLY A 1 285 ? 17.440 44.509 39.280 1.00 65.51 304 GLY A N 1
ATOM 2270 C CA . GLY A 1 285 ? 16.492 45.264 40.092 1.00 65.68 304 GLY A CA 1
ATOM 2271 C C . GLY A 1 285 ? 15.205 44.468 40.160 1.00 62.61 304 GLY A C 1
ATOM 2272 O O . GLY A 1 285 ? 15.239 43.295 40.526 1.00 63.30 304 GLY A O 1
ATOM 2273 N N . THR A 1 286 ? 14.078 45.078 39.791 1.00 63.13 305 THR A N 1
ATOM 2274 C CA . THR A 1 286 ? 12.778 44.377 39.803 1.00 61.51 305 THR A CA 1
ATOM 2275 C C . THR A 1 286 ? 12.485 43.610 38.499 1.00 60.54 305 THR A C 1
ATOM 2276 O O . THR A 1 286 ? 11.454 42.929 38.387 1.00 58.68 305 THR A O 1
ATOM 2280 N N . LYS A 1 287 ? 13.391 43.705 37.528 1.00 62.27 306 LYS A N 1
ATOM 2281 C CA . LYS A 1 287 ? 13.244 42.977 36.263 1.00 62.58 306 LYS A CA 1
ATOM 2282 C C . LYS A 1 287 ? 13.789 41.560 36.367 1.00 58.06 306 LYS A C 1
ATOM 2283 O O . LYS A 1 287 ? 14.973 41.373 36.643 1.00 57.47 306 LYS A O 1
ATOM 2289 N N . LEU A 1 288 ? 12.925 40.575 36.120 1.00 55.99 307 LEU A N 1
ATOM 2290 C CA . LEU A 1 288 ? 13.296 39.159 36.149 1.00 53.38 307 LEU A CA 1
ATOM 2291 C C . LEU A 1 288 ? 13.105 38.579 34.751 1.00 53.31 307 LEU A C 1
ATOM 2292 O O . LEU A 1 288 ? 12.071 38.822 34.130 1.00 54.05 307 LEU A O 1
ATOM 2297 N N . SER A 1 289 ? 14.081 37.822 34.243 1.00 52.04 308 SER A N 1
ATOM 2298 C CA . SER A 1 289 ? 13.943 37.236 32.907 1.00 50.77 308 SER A CA 1
ATOM 2299 C C . SER A 1 289 ? 14.780 35.982 32.623 1.00 49.53 308 SER A C 1
ATOM 2300 O O . SER A 1 289 ? 15.816 35.737 33.252 1.00 49.25 308 SER A O 1
ATOM 2303 N N . ILE A 1 290 ? 14.300 35.198 31.659 1.00 47.52 309 ILE A N 1
ATOM 2304 C CA . ILE A 1 290 ? 15.005 34.033 31.120 1.00 46.62 309 ILE A CA 1
ATOM 2305 C C . ILE A 1 290 ? 14.877 34.252 29.591 1.00 46.96 309 ILE A C 1
ATOM 2306 O O . ILE A 1 290 ? 14.111 33.576 28.923 1.00 45.77 309 ILE A O 1
ATOM 2311 N N . PRO A 1 291 ? 15.638 35.195 29.034 1.00 48.50 310 PRO A N 1
ATOM 2312 C CA . PRO A 1 291 ? 15.407 35.558 27.618 1.00 49.86 310 PRO A CA 1
ATOM 2313 C C . PRO A 1 291 ? 15.688 34.526 26.520 1.00 47.81 310 PRO A C 1
ATOM 2314 O O . PRO A 1 291 ? 15.199 34.692 25.416 1.00 48.95 310 PRO A O 1
ATOM 2318 N N . GLU A 1 292 ? 16.477 33.503 26.800 1.00 47.68 311 GLU A N 1
ATOM 2319 C CA . GLU A 1 292 ? 16.879 32.542 25.787 1.00 47.20 311 GLU A CA 1
ATOM 2320 C C . GLU A 1 292 ? 16.728 31.129 26.325 1.00 44.71 311 GLU A C 1
ATOM 2321 O O . GLU A 1 292 ? 17.224 30.829 27.392 1.00 45.53 311 GLU A O 1
ATOM 2327 N N . TYR A 1 293 ? 16.034 30.266 25.592 1.00 44.95 312 TYR A N 1
ATOM 2328 C CA . TYR A 1 293 ? 15.829 28.885 26.012 1.00 40.68 312 TYR A CA 1
ATOM 2329 C C . TYR A 1 293 ? 17.078 28.060 25.783 1.00 41.39 312 TYR A C 1
ATOM 2330 O O . TYR A 1 293 ? 17.620 28.076 24.700 1.00 44.03 312 TYR A O 1
ATOM 2339 N N . TRP A 1 294 ? 17.521 27.333 26.805 1.00 41.67 313 TRP A N 1
ATOM 2340 C CA . TRP A 1 294 ? 18.671 26.441 26.681 1.00 42.30 313 TRP A CA 1
ATOM 2341 C C . TRP A 1 294 ? 18.188 25.004 26.894 1.00 40.25 313 TRP A C 1
ATOM 2342 O O . TRP A 1 294 ? 17.944 24.596 28.033 1.00 41.22 313 TRP A O 1
ATOM 2353 N N . PRO A 1 295 ? 18.010 24.239 25.801 1.00 39.46 314 PRO A N 1
ATOM 2354 C CA . PRO A 1 295 ? 17.620 22.843 25.992 1.00 39.42 314 PRO A CA 1
ATOM 2355 C C . PRO A 1 295 ? 18.675 22.019 26.734 1.00 39.28 314 PRO A C 1
ATOM 2356 O O . PRO A 1 295 ? 18.339 21.021 27.347 1.00 38.80 314 PRO A O 1
ATOM 2360 N N . SER A 1 296 ? 19.937 22.429 26.645 1.00 41.10 315 SER A N 1
ATOM 2361 C CA . SER A 1 296 ? 21.031 21.774 27.340 1.00 41.46 315 SER A CA 1
ATOM 2362 C C . SER A 1 296 ? 22.001 22.842 27.808 1.00 44.46 315 SER A C 1
ATOM 2363 O O . SER A 1 296 ? 22.412 23.697 27.014 1.00 47.40 315 SER A O 1
ATOM 2366 N N . TRP A 1 297 ? 22.351 22.812 29.096 1.00 44.08 316 TRP A N 1
ATOM 2367 C CA . TRP A 1 297 ? 23.284 23.785 29.638 1.00 46.82 316 TRP A CA 1
ATOM 2368 C C . TRP A 1 297 ? 24.212 23.193 30.696 1.00 48.14 316 TRP A C 1
ATOM 2369 O O . TRP A 1 297 ? 23.882 22.214 31.357 1.00 47.94 316 TRP A O 1
ATOM 2380 N N . ASP A 1 298 ? 25.399 23.768 30.802 1.00 52.08 317 ASP A N 1
ATOM 2381 C CA . ASP A 1 298 ? 26.404 23.282 31.732 1.00 54.76 317 ASP A CA 1
ATOM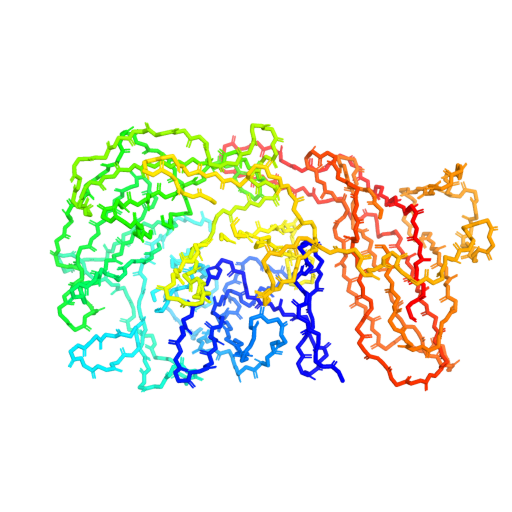 2382 C C . ASP A 1 298 ? 26.206 23.966 33.076 1.00 55.46 317 ASP A C 1
ATOM 2383 O O . ASP A 1 298 ? 26.279 25.192 33.186 1.00 57.03 317 ASP A O 1
ATOM 2388 N N . VAL A 1 299 ? 25.953 23.156 34.100 1.00 56.34 318 VAL A N 1
ATOM 2389 C CA . VAL A 1 299 ? 25.632 23.669 35.436 1.00 56.28 318 VAL A CA 1
ATOM 2390 C C . VAL A 1 299 ? 26.813 24.382 36.102 1.00 58.00 318 VAL A C 1
ATOM 2391 O O . VAL A 1 299 ? 26.607 25.357 36.825 1.00 57.61 318 VAL A O 1
ATOM 2395 N N . ASP A 1 300 ? 28.030 23.908 35.846 1.00 60.86 319 ASP A N 1
ATOM 2396 C CA . ASP A 1 300 ? 29.245 24.547 36.372 1.00 65.87 319 ASP A CA 1
ATOM 2397 C C . ASP A 1 300 ? 29.543 25.882 35.676 1.00 68.10 319 ASP A C 1
ATOM 2398 O O . ASP A 1 300 ? 29.974 26.846 36.313 1.00 69.08 319 ASP A O 1
ATOM 2403 N N . LYS A 1 301 ? 29.334 25.913 34.359 1.00 68.67 320 LYS A N 1
ATOM 2404 C CA . LYS A 1 301 ? 29.654 27.080 33.534 1.00 69.50 320 LYS A CA 1
ATOM 2405 C C . LYS A 1 301 ? 28.493 28.059 33.309 1.00 66.76 320 LYS A C 1
ATOM 2406 O O . LYS A 1 301 ? 28.716 29.172 32.863 1.00 68.32 320 LYS A O 1
ATOM 2412 N N . LEU A 1 302 ? 27.265 27.647 33.615 1.00 63.70 321 LEU A N 1
ATOM 2413 C CA . LEU A 1 302 ? 26.071 28.472 33.380 1.00 61.86 321 LEU A CA 1
ATOM 2414 C C . LEU A 1 302 ? 25.980 28.995 31.946 1.00 61.75 321 LEU A C 1
ATOM 2415 O O . LEU A 1 302 ? 25.635 30.153 31.711 1.00 62.80 321 LEU A O 1
ATOM 2420 N N . LYS A 1 303 ? 26.292 28.132 30.989 1.00 60.66 322 LYS A N 1
ATOM 2421 C CA . LYS A 1 303 ? 26.166 28.492 29.588 1.00 61.62 322 LYS A CA 1
ATOM 2422 C C . LYS A 1 303 ? 25.575 27.318 28.795 1.00 59.23 322 LYS A C 1
ATOM 2423 O O . LYS A 1 303 ? 25.708 26.153 29.190 1.00 57.80 322 LYS A O 1
ATOM 2427 N N . PRO A 1 304 ? 24.878 27.621 27.691 1.00 56.45 323 PRO A N 1
ATOM 2428 C CA . PRO A 1 304 ? 24.324 26.529 26.921 1.00 53.72 323 PRO A CA 1
ATOM 2429 C C . PRO A 1 304 ? 25.398 25.683 26.267 1.00 54.28 323 PRO A C 1
ATOM 2430 O O . PRO A 1 304 ? 26.494 26.153 25.987 1.00 53.35 323 PRO A O 1
ATOM 2434 N N . VAL A 1 305 ? 25.073 24.428 26.026 1.00 54.16 324 VAL A N 1
ATOM 2435 C CA . VAL A 1 305 ? 25.993 23.538 25.346 1.00 56.21 324 VAL A CA 1
ATOM 2436 C C . VAL A 1 305 ? 25.176 22.666 24.398 1.00 54.20 324 VAL A C 1
ATOM 2437 O O . VAL A 1 305 ? 23.954 22.566 24.530 1.00 51.43 324 VAL A O 1
ATOM 2441 N N A ASN A 1 306 ? 25.839 22.029 23.443 0.50 55.99 325 ASN A N 1
ATOM 2442 N N B ASN A 1 306 ? 25.882 22.074 23.436 0.50 56.07 325 ASN A N 1
ATOM 2443 C CA A ASN A 1 306 ? 25.148 21.158 22.503 0.50 55.31 325 ASN A CA 1
ATOM 2444 C CA B ASN A 1 306 ? 25.301 21.219 22.409 0.50 55.62 325 ASN A CA 1
ATOM 2445 C C A ASN A 1 306 ? 25.926 1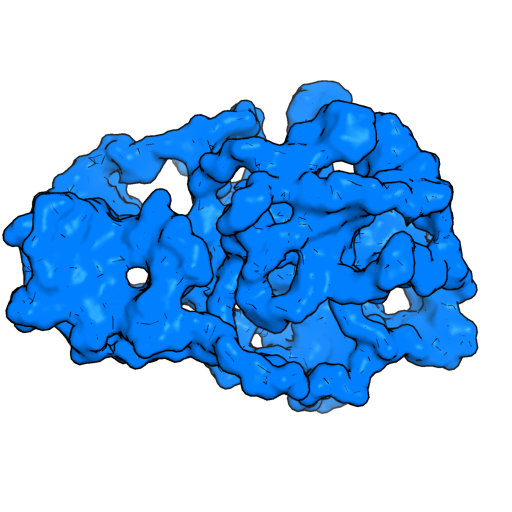9.862 22.282 0.50 57.45 325 ASN A C 1
ATOM 2446 C C B ASN A 1 306 ? 26.049 19.890 22.258 0.50 57.63 325 ASN A C 1
ATOM 2447 O O A ASN A 1 306 ? 26.151 19.467 21.138 0.50 58.24 325 ASN A O 1
ATOM 2448 O O B ASN A 1 306 ? 26.352 19.488 21.133 0.50 58.42 325 ASN A O 1
ATOM 2457 N N . PRO A 1 307 ? 26.337 19.189 23.377 1.00 58.37 326 PRO A N 1
ATOM 2458 C CA . PRO A 1 307 ? 27.106 17.937 23.255 1.00 61.38 326 PRO A CA 1
ATOM 2459 C C . PRO A 1 307 ? 26.360 16.789 22.583 1.00 61.75 326 PRO A C 1
ATOM 2460 O O . PRO A 1 307 ? 26.994 15.914 21.985 1.00 63.79 326 PRO A O 1
ATOM 2464 N N . LEU A 1 308 ? 25.030 16.799 22.660 1.00 61.07 327 LEU A N 1
ATOM 2465 C CA . LEU A 1 308 ? 24.249 15.725 22.071 1.00 61.47 327 LEU A CA 1
ATOM 2466 C C . LEU A 1 308 ? 24.400 15.690 20.546 1.00 64.08 327 LEU A C 1
ATOM 2467 O O . LEU A 1 308 ? 24.292 14.621 19.939 1.00 64.93 327 LEU A O 1
ATOM 2472 N N . ARG A 1 309 ? 24.688 16.845 19.941 1.00 65.17 328 ARG A N 1
ATOM 2473 C CA . ARG A 1 309 ? 24.861 16.930 18.493 1.00 66.49 328 ARG A CA 1
ATOM 2474 C C . ARG A 1 309 ? 26.294 16.600 18.054 1.00 67.78 328 ARG A C 1
ATOM 2475 O O . ARG A 1 309 ? 26.562 16.553 16.861 1.00 69.80 328 ARG A O 1
ATOM 2480 N N . LYS A 1 310 ? 27.198 16.367 19.009 1.00 68.71 329 LYS A N 1
ATOM 2481 C CA . LYS A 1 310 ? 28.594 15.999 18.711 1.00 71.82 329 LYS A CA 1
ATOM 2482 C C . LYS A 1 310 ? 28.789 14.541 18.252 1.00 72.30 329 LYS A C 1
ATOM 2483 O O . LYS A 1 310 ? 29.857 14.193 17.750 1.00 76.83 329 LYS A O 1
ATOM 2489 N N . GLY A 1 311 ? 27.785 13.689 18.425 1.00 69.45 330 GLY A N 1
ATOM 2490 C CA . GLY A 1 311 ? 27.894 12.284 18.004 1.00 69.18 330 GLY A CA 1
ATOM 2491 C C . GLY A 1 311 ? 27.642 12.048 16.516 1.00 68.59 330 GLY A C 1
ATOM 2492 O O . GLY A 1 311 ? 27.301 12.978 15.774 1.00 65.14 330 GLY A O 1
ATOM 2493 N N . LYS A 1 312 ? 27.781 10.785 16.096 1.00 69.82 331 LYS A N 1
ATOM 2494 C CA A LYS A 1 312 ? 27.570 10.389 14.701 0.50 70.28 331 LYS A CA 1
ATOM 2495 C CA B LYS A 1 312 ? 27.588 10.410 14.698 0.50 70.42 331 LYS A CA 1
ATOM 2496 C C . LYS A 1 312 ? 26.087 10.276 14.390 1.00 67.78 331 LYS A C 1
ATOM 2497 O O . LYS A 1 312 ? 25.339 9.662 15.138 1.00 65.55 331 LYS A O 1
ATOM 2508 N N . THR A 1 313 ? 25.674 10.866 13.272 1.00 67.93 332 THR A N 1
ATOM 2509 C CA . THR A 1 313 ? 24.299 10.835 12.793 1.00 66.22 332 THR A CA 1
ATOM 2510 C C . THR A 1 313 ? 23.937 9.476 12.201 1.00 66.57 332 THR A C 1
ATOM 2511 O O . THR A 1 313 ? 24.751 8.855 11.513 1.00 68.75 332 THR A O 1
ATOM 2515 N N . VAL A 1 314 ? 22.719 9.017 12.476 1.00 64.93 333 VAL A N 1
ATOM 2516 C CA . VAL A 1 314 ? 22.204 7.783 11.885 1.00 65.48 333 VAL A CA 1
ATOM 2517 C C . VAL A 1 314 ? 21.427 8.231 10.648 1.00 65.25 333 VAL A C 1
ATOM 2518 O O . VAL A 1 314 ? 20.557 9.098 10.739 1.00 63.96 333 VAL A O 1
ATOM 2522 N N . ASP A 1 315 ? 21.758 7.680 9.485 1.00 67.67 334 ASP A N 1
ATOM 2523 C CA . ASP A 1 315 ? 21.060 8.078 8.261 1.00 68.10 334 ASP A CA 1
ATOM 2524 C C . ASP A 1 315 ? 19.621 7.565 8.358 1.00 65.39 334 ASP A C 1
ATOM 2525 O O . ASP A 1 315 ? 19.389 6.348 8.425 1.00 65.39 334 ASP A O 1
ATOM 2530 N N . LEU A 1 316 ? 18.672 8.504 8.384 1.00 62.99 335 LEU A N 1
ATOM 2531 C CA . LEU A 1 316 ? 17.242 8.178 8.486 1.00 63.04 335 LEU A CA 1
ATOM 2532 C C . LEU A 1 316 ? 16.717 7.390 7.278 1.00 64.83 335 LEU A C 1
ATOM 2533 O O . LEU A 1 316 ? 15.713 6.682 7.373 1.00 63.39 335 LEU A O 1
ATOM 2538 N N . LYS A 1 317 ? 17.398 7.505 6.147 1.00 68.32 336 LYS A N 1
ATOM 2539 C CA . LYS A 1 317 ? 16.991 6.759 4.969 1.00 71.85 336 LYS A CA 1
ATOM 2540 C C . LYS A 1 317 ? 17.368 5.275 5.134 1.00 73.93 336 LYS A C 1
ATOM 2541 O O . LYS A 1 317 ? 16.854 4.435 4.396 1.00 75.89 336 LYS A O 1
ATOM 2547 N N . LYS A 1 318 ? 18.226 4.950 6.112 1.00 73.65 337 LYS A N 1
ATOM 2548 C CA . LYS A 1 318 ? 18.713 3.578 6.289 1.00 75.48 337 LYS A CA 1
ATOM 2549 C C . LYS A 1 318 ? 18.323 2.838 7.562 1.00 74.43 337 LYS A C 1
ATOM 2550 O O . LYS A 1 318 ? 18.801 1.724 7.774 1.00 77.07 337 LYS A O 1
ATOM 2556 N N . ILE A 1 319 ? 17.477 3.426 8.406 1.00 71.28 338 ILE A N 1
ATOM 2557 C CA . ILE A 1 319 ? 17.016 2.723 9.617 1.00 69.38 338 ILE A CA 1
ATOM 2558 C C . ILE A 1 319 ? 15.870 1.785 9.224 1.00 67.70 338 ILE A C 1
ATOM 2559 O O . ILE A 1 319 ? 15.176 2.034 8.240 1.00 66.97 338 ILE A O 1
ATOM 2564 N N . THR A 1 320 ? 15.684 0.717 9.994 1.00 66.18 339 THR A N 1
ATOM 2565 C CA . THR A 1 320 ? 14.648 -0.283 9.723 1.00 65.58 339 THR A CA 1
ATOM 2566 C C . THR A 1 320 ? 13.238 0.159 10.152 1.00 64.98 339 THR A C 1
ATOM 2567 O O . THR A 1 320 ? 12.997 0.434 11.332 1.00 63.90 339 THR A O 1
ATOM 2571 N N . PHE A 1 321 ? 12.312 0.206 9.195 1.00 66.09 340 PHE A N 1
ATOM 2572 C CA . PHE A 1 321 ? 10.912 0.564 9.448 1.00 66.36 340 PHE A CA 1
ATOM 2573 C C . PHE A 1 321 ? 10.022 -0.670 9.471 1.00 69.68 340 PHE A C 1
ATOM 2574 O O . PHE A 1 321 ? 10.230 -1.583 8.688 1.00 73.42 340 PHE A O 1
ATOM 2582 N N . SER A 1 322 ? 9.033 -0.708 10.360 1.00 71.41 341 SER A N 1
ATOM 2583 C CA . SER A 1 322 ? 8.019 -1.762 10.300 1.00 74.20 341 SER A CA 1
ATOM 2584 C C . SER A 1 322 ? 6.956 -1.000 9.518 1.00 74.59 341 SER A C 1
ATOM 2585 O O . SER A 1 322 ? 6.427 0.024 10.004 1.00 75.01 341 SER A O 1
ATOM 2588 N N . LYS A 1 323 ? 6.698 -1.479 8.300 1.00 75.22 342 LYS A N 1
ATOM 2589 C CA A LYS A 1 323 ? 5.747 -0.852 7.373 0.50 74.46 342 LYS A CA 1
ATOM 2590 C CA B LYS A 1 323 ? 5.754 -0.853 7.377 0.50 74.66 342 LYS A CA 1
ATOM 2591 C C . LYS A 1 3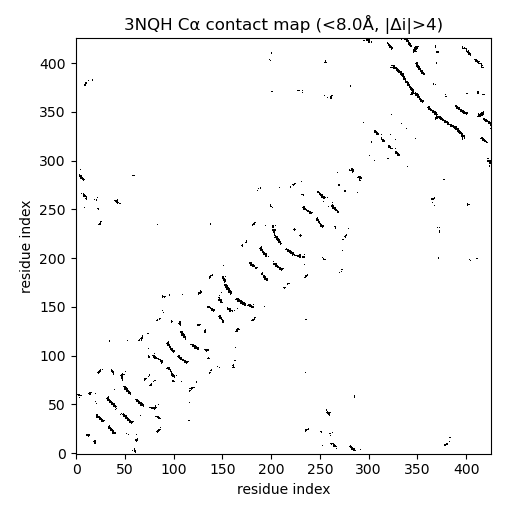23 ? 6.154 0.612 7.122 1.00 71.96 342 LYS A C 1
ATOM 2592 O O . LYS A 1 323 ? 5.679 1.545 7.781 1.00 67.39 342 LYS A O 1
ATOM 2603 N N . GLU A 1 324 ? 7.063 0.792 6.161 1.00 72.02 343 GLU A N 1
ATOM 2604 C CA . GLU A 1 324 ? 7.585 2.107 5.795 1.00 70.82 343 GLU A CA 1
ATOM 2605 C C . GLU A 1 324 ? 6.508 3.025 5.197 1.00 67.82 343 GLU A C 1
ATOM 2606 O O . GLU A 1 324 ? 6.644 4.251 5.236 1.00 65.37 343 GLU A O 1
ATOM 2612 N N . ALA A 1 325 ? 5.447 2.436 4.650 1.00 67.35 344 ALA A N 1
ATOM 2613 C CA . ALA A 1 325 ? 4.329 3.213 4.117 1.00 66.44 344 ALA A CA 1
ATOM 2614 C C . ALA A 1 325 ? 3.608 4.027 5.223 1.00 64.50 344 ALA A C 1
ATOM 2615 O O . ALA A 1 325 ? 2.992 5.049 4.928 1.00 63.90 344 ALA A O 1
ATOM 2617 N N . ASP A 1 326 ? 3.705 3.591 6.485 1.00 63.32 345 ASP A N 1
ATOM 2618 C CA . ASP A 1 326 ? 3.089 4.313 7.624 1.00 61.47 345 ASP A CA 1
ATOM 2619 C C . ASP A 1 326 ? 3.790 5.635 7.968 1.00 58.32 345 ASP A C 1
ATOM 2620 O O . ASP A 1 326 ? 3.248 6.478 8.703 1.00 56.31 345 ASP A O 1
ATOM 2625 N N . TRP A 1 327 ? 5.002 5.802 7.450 1.00 58.26 346 TRP A N 1
ATOM 2626 C CA . TRP A 1 327 ? 5.824 6.970 7.735 1.00 56.03 346 TRP A CA 1
ATOM 2627 C C . TRP A 1 327 ? 5.904 7.944 6.578 1.00 56.30 346 TRP A C 1
ATOM 2628 O O . TRP A 1 327 ? 6.074 7.536 5.445 1.00 57.73 346 TRP A O 1
ATOM 2639 N N . LYS A 1 328 ? 5.780 9.231 6.891 1.00 55.90 347 LYS A N 1
ATOM 2640 C CA . LYS A 1 328 ? 5.920 10.313 5.928 1.00 56.68 347 LYS A CA 1
ATOM 2641 C C . LYS A 1 328 ? 7.382 10.694 6.042 1.00 56.29 347 LYS A C 1
ATOM 2642 O O . LYS A 1 328 ? 7.819 11.168 7.094 1.00 54.36 347 LYS A O 1
ATOM 2648 N N . VAL A 1 329 ? 8.122 10.457 4.961 1.00 57.51 348 VAL A N 1
ATOM 2649 C CA . VAL A 1 329 ? 9.567 10.660 4.896 1.00 58.84 348 VAL A CA 1
ATOM 2650 C C . VAL A 1 329 ? 9.955 11.918 4.115 1.00 59.60 348 VAL A C 1
ATOM 2651 O O . VAL A 1 329 ? 9.506 12.125 2.991 1.00 59.95 348 VAL A O 1
ATOM 2655 N N . GLU A 1 330 ? 10.793 12.748 4.729 1.00 59.94 349 GLU A N 1
ATOM 2656 C CA . GLU A 1 330 ? 11.304 13.969 4.119 1.00 61.00 349 GLU A CA 1
ATOM 2657 C C . GLU A 1 330 ? 12.785 14.028 4.446 1.00 61.84 349 GLU A C 1
ATOM 2658 O O . GLU A 1 330 ? 13.299 13.147 5.158 1.00 60.54 349 GLU A O 1
ATOM 2664 N N . GLU A 1 331 ? 13.470 15.047 3.920 1.00 63.16 350 GLU A N 1
ATOM 2665 C CA . GLU A 1 331 ? 14.890 15.259 4.220 1.00 63.89 350 GLU A CA 1
ATOM 2666 C C . GLU A 1 331 ? 15.000 15.683 5.701 1.00 62.11 350 GLU A C 1
ATOM 2667 O O . GLU A 1 331 ? 14.372 16.662 6.135 1.00 62.07 350 GLU A O 1
ATOM 2669 N N . GLY A 1 332 ? 15.755 14.917 6.483 1.00 60.53 351 GLY A N 1
ATOM 2670 C CA . GLY A 1 332 ? 15.936 15.214 7.913 1.00 59.05 351 GLY A CA 1
ATOM 2671 C C . GLY A 1 332 ? 14.683 15.209 8.793 1.00 55.35 351 GLY A C 1
ATOM 2672 O O . GLY A 1 332 ? 14.649 15.886 9.811 1.00 55.26 351 GLY A O 1
ATOM 2673 N N . ARG A 1 333 ? 13.647 14.471 8.410 1.00 53.12 352 ARG A N 1
ATOM 2674 C CA . ARG A 1 333 ? 12.436 14.394 9.230 1.00 51.43 352 ARG A CA 1
ATOM 2675 C C . ARG A 1 333 ? 11.518 13.270 8.800 1.00 48.97 352 ARG A C 1
ATOM 2676 O O . ARG A 1 333 ? 11.197 13.168 7.621 1.00 50.13 352 ARG A O 1
ATOM 2684 N N . ILE A 1 334 ? 11.110 12.429 9.756 1.00 46.47 353 ILE A N 1
ATOM 2685 C CA . ILE A 1 334 ? 10.135 11.350 9.499 1.00 45.97 353 ILE A CA 1
ATOM 2686 C C . ILE A 1 334 ? 9.035 11.349 10.572 1.00 44.52 353 ILE A C 1
ATOM 2687 O O . ILE A 1 334 ? 9.315 11.525 11.746 1.00 43.56 353 ILE A O 1
ATOM 2692 N N . SER A 1 335 ? 7.786 11.168 10.161 1.00 43.93 354 SER A N 1
ATOM 2693 C CA . SER A 1 335 ? 6.666 11.236 11.090 1.00 43.08 354 SER A CA 1
ATOM 2694 C C . SER A 1 335 ? 5.592 10.211 10.780 1.00 43.70 354 SER A C 1
ATOM 2695 O O . SER A 1 335 ? 5.431 9.801 9.642 1.00 46.22 354 SER A O 1
ATOM 2698 N N . SER A 1 336 ? 4.839 9.824 11.806 1.00 44.28 355 SER A N 1
ATOM 2699 C CA . SER A 1 336 ? 3.748 8.848 11.666 1.00 44.33 355 SER A CA 1
ATOM 2700 C C . SER A 1 336 ? 2.756 8.969 12.806 1.00 44.56 355 SER A C 1
ATOM 2701 O O . SER A 1 336 ? 3.123 9.405 13.907 1.00 41.67 355 SER A O 1
ATOM 2704 N N . ASN A 1 337 ? 1.502 8.605 12.528 1.00 45.23 356 ASN A N 1
ATOM 2705 C CA . ASN A 1 337 ? 0.463 8.527 13.551 1.00 45.37 356 ASN A CA 1
ATOM 2706 C C . ASN A 1 337 ? -0.216 7.163 13.470 1.00 48.14 356 ASN A C 1
ATOM 2707 O O . ASN A 1 337 ? -1.366 6.989 13.895 1.00 49.63 356 ASN A O 1
ATOM 2712 N N . VAL A 1 338 ? 0.501 6.182 12.938 1.00 48.82 357 VAL A N 1
ATOM 2713 C CA . VAL A 1 338 ? -0.071 4.855 12.766 1.00 51.16 357 VAL A CA 1
ATOM 2714 C C . VAL A 1 338 ? 0.350 4.002 13.963 1.00 51.64 357 VAL A C 1
ATOM 2715 O O . VAL A 1 338 ? 1.535 3.679 14.143 1.00 51.30 357 VAL A O 1
ATOM 2719 N N . LYS A 1 339 ? -0.631 3.673 14.800 1.00 52.51 358 LYS A N 1
ATOM 2720 C CA . LYS A 1 339 ? -0.398 2.875 15.993 1.00 52.26 358 LYS A CA 1
ATOM 2721 C C . LYS A 1 339 ? 0.363 1.601 15.657 1.00 52.38 358 LYS A C 1
ATOM 2722 O O . LYS A 1 339 ? -0.001 0.882 14.734 1.00 54.04 358 LYS A O 1
ATOM 2728 N N . GLY A 1 340 ? 1.429 1.338 16.403 1.00 50.75 359 GLY A N 1
ATOM 2729 C CA . GLY A 1 340 ? 2.188 0.113 16.243 1.00 52.39 359 GLY A CA 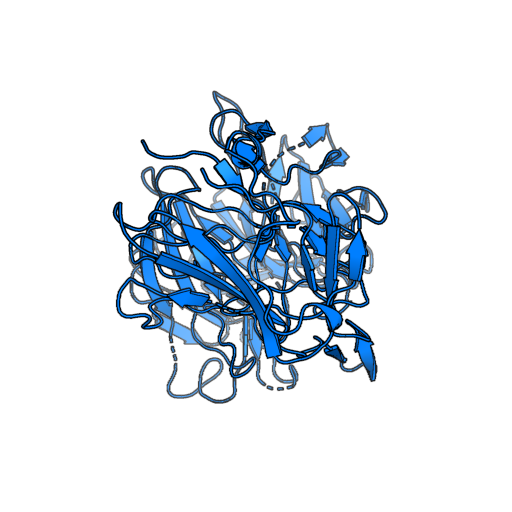1
ATOM 2730 C C . GLY A 1 340 ? 3.378 0.179 15.316 1.00 52.46 359 GLY A C 1
ATOM 2731 O O . GLY A 1 340 ? 4.269 -0.659 15.423 1.00 54.75 359 GLY A O 1
ATOM 2732 N N . SER A 1 341 ? 3.410 1.145 14.401 1.00 51.85 360 SER A N 1
ATOM 2733 C CA . SER A 1 341 ? 4.549 1.240 13.483 1.00 54.13 360 SER A CA 1
ATOM 2734 C C . SER A 1 341 ? 5.802 1.667 14.252 1.00 52.06 360 SER A C 1
ATOM 2735 O O . SER A 1 341 ? 5.720 2.443 15.198 1.00 49.34 360 SER A O 1
ATOM 2738 N N . THR A 1 342 ? 6.955 1.145 13.841 1.00 53.25 361 THR A N 1
ATOM 2739 C CA . THR A 1 342 ? 8.178 1.383 14.564 1.00 52.18 361 THR A CA 1
ATOM 2740 C C . THR A 1 342 ? 9.412 1.634 13.707 1.00 53.03 361 THR A C 1
ATOM 2741 O O . THR A 1 342 ? 9.446 1.338 12.515 1.00 54.54 361 THR A O 1
ATOM 2745 N N . LEU A 1 343 ? 10.415 2.203 14.368 1.00 51.07 362 LEU A N 1
ATOM 2746 C CA . LEU A 1 343 ? 11.739 2.435 13.828 1.00 50.74 362 LEU A CA 1
ATOM 2747 C C . LEU A 1 343 ? 12.650 1.598 14.708 1.00 52.29 362 LEU A C 1
ATOM 2748 O O . LEU A 1 343 ? 12.489 1.592 15.936 1.00 51.62 362 LEU A O 1
ATOM 2753 N N . SER A 1 344 ? 13.580 0.875 14.102 1.00 53.51 363 SER A N 1
ATOM 2754 C CA . SER A 1 344 ? 14.543 0.078 14.858 1.00 55.81 363 SER A CA 1
ATOM 2755 C C . SER A 1 344 ? 15.950 0.511 14.473 1.00 56.03 363 SER A C 1
ATOM 2756 O O . SER A 1 344 ? 16.266 0.628 13.286 1.00 57.18 363 SER A O 1
ATOM 2759 N N . ILE A 1 345 ? 16.788 0.745 15.478 1.00 56.42 364 ILE A N 1
ATOM 2760 C CA . ILE A 1 345 ? 18.154 1.209 15.268 1.00 58.73 364 ILE A CA 1
ATOM 2761 C C . ILE A 1 345 ? 19.138 0.392 16.106 1.00 61.96 364 ILE A C 1
ATOM 2762 O O . ILE A 1 345 ? 19.095 0.444 17.329 1.00 61.18 364 ILE A O 1
ATOM 2767 N N . PRO A 1 346 ? 20.027 -0.376 15.461 1.00 65.76 365 PRO A N 1
ATOM 2768 C CA . PRO A 1 346 ? 21.012 -1.083 16.289 1.00 68.99 365 PRO A CA 1
ATOM 2769 C C . PRO A 1 346 ? 22.024 -0.111 16.907 1.00 69.32 365 PRO A C 1
ATOM 2770 O O . PRO A 1 346 ? 22.334 0.908 16.303 1.00 67.69 365 PRO A O 1
ATOM 2774 N N . PHE A 1 347 ? 22.511 -0.411 18.107 1.00 71.93 366 PHE A N 1
ATOM 2775 C CA . PHE A 1 347 ? 23.545 0.415 18.748 1.00 73.62 366 PHE A CA 1
ATOM 2776 C C . PHE A 1 347 ? 24.377 -0.415 19.722 1.00 77.44 366 PHE A C 1
ATOM 2777 O O . PHE A 1 347 ? 23.978 -1.518 20.103 1.00 78.38 366 PHE A O 1
ATOM 2785 N N . THR A 1 348 ? 25.526 0.134 20.118 1.00 80.16 367 THR A N 1
ATOM 2786 C CA . THR A 1 348 ? 26.511 -0.581 20.939 1.00 83.87 367 THR A CA 1
ATOM 2787 C C . THR A 1 348 ? 26.466 -0.282 22.446 1.00 83.74 367 THR A C 1
ATOM 2788 O O . THR A 1 348 ? 27.504 -0.329 23.120 1.00 85.51 367 THR A O 1
ATOM 2792 N N . GLY A 1 349 ? 25.281 0.021 22.978 1.00 81.23 368 GLY A N 1
ATOM 2793 C CA . GLY A 1 349 ? 25.127 0.322 24.411 1.00 80.27 368 GLY A CA 1
ATOM 2794 C C . GLY A 1 349 ? 25.499 1.744 24.790 1.00 78.35 368 GLY A C 1
ATOM 2795 O O . GLY A 1 349 ? 24.999 2.291 25.785 1.00 76.11 368 GLY A O 1
ATOM 2796 N N . SER A 1 350 ? 26.392 2.338 24.003 1.00 79.52 369 SER A N 1
ATOM 2797 C CA . SER A 1 350 ? 26.799 3.710 24.199 1.00 78.64 369 SER A CA 1
ATOM 2798 C C . SER A 1 350 ? 25.549 4.578 24.035 1.00 74.79 369 SER A C 1
ATOM 2799 O O . SER A 1 350 ? 24.574 4.192 23.393 1.00 73.58 369 SER A O 1
ATOM 2802 N N . CYS A 1 351 ? 25.582 5.755 24.626 1.00 72.36 370 CYS A N 1
ATOM 2803 C CA . CYS A 1 351 ? 24.428 6.638 24.638 1.00 68.67 370 CYS A CA 1
ATOM 2804 C C . CYS A 1 351 ? 23.845 7.000 23.251 1.00 65.29 370 CYS A C 1
ATOM 2805 O O . CYS A 1 351 ? 24.581 7.355 22.330 1.00 66.98 370 CYS A O 1
ATOM 2808 N N . VAL A 1 352 ? 22.521 6.909 23.109 1.00 60.14 371 VAL A N 1
ATOM 2809 C CA . VAL A 1 352 ? 21.853 7.320 21.870 1.00 56.28 371 VAL A CA 1
ATOM 2810 C C . VAL A 1 352 ? 20.792 8.387 22.140 1.00 51.80 371 VAL A C 1
ATOM 2811 O O . VAL A 1 352 ? 19.917 8.197 22.983 1.00 50.37 371 VAL A O 1
ATOM 2815 N N . ALA A 1 353 ? 20.883 9.499 21.411 1.00 48.26 372 ALA A N 1
ATOM 2816 C CA . ALA A 1 353 ? 19.946 10.603 21.539 1.00 43.95 372 ALA A CA 1
ATOM 2817 C C . ALA A 1 353 ? 18.970 10.600 20.369 1.00 43.73 372 ALA A C 1
ATOM 2818 O O . ALA A 1 353 ? 19.353 10.346 19.233 1.00 45.39 372 ALA A O 1
ATOM 2820 N N . VAL A 1 354 ? 17.709 10.898 20.665 1.00 42.12 373 VAL A N 1
ATOM 2821 C CA . VAL A 1 354 ? 16.641 10.959 19.677 1.00 40.22 373 VAL A CA 1
ATOM 2822 C C . VAL A 1 354 ? 16.098 12.381 19.663 1.00 39.59 373 VAL A C 1
ATOM 2823 O O . VAL A 1 354 ? 15.600 12.871 20.693 1.00 38.00 373 VAL A O 1
ATOM 2835 N N . GLY A 1 356 ? 13.571 15.350 17.810 1.00 36.20 375 GLY A N 1
ATOM 2836 C CA . GLY A 1 356 ? 12.343 15.467 17.078 1.00 35.76 375 GLY A CA 1
ATOM 2837 C C . GLY A 1 356 ? 11.553 16.706 17.397 1.00 34.75 375 GLY A C 1
ATOM 2838 O O . GLY A 1 356 ? 12.000 17.602 18.114 1.00 33.87 375 GLY A O 1
ATOM 2839 N N . GLU A 1 357 ? 10.339 16.723 16.879 1.00 35.47 376 GLU A N 1
ATOM 2840 C CA . GLU A 1 357 ? 9.489 17.870 17.015 1.00 37.15 376 GLU A CA 1
ATOM 2841 C C . GLU A 1 357 ? 8.228 17.509 17.745 1.00 35.61 376 GLU A C 1
ATOM 2842 O O . GLU A 1 357 ? 7.652 16.435 17.533 1.00 34.98 376 GLU A O 1
ATOM 2848 N N . THR A 1 358 ? 7.830 18.422 18.621 1.00 33.98 377 THR A N 1
ATOM 2849 C CA . THR A 1 358 ? 6.650 18.270 19.399 1.00 34.09 377 THR A CA 1
ATOM 2850 C C . THR A 1 358 ? 5.667 19.307 18.883 1.00 34.49 377 THR A C 1
ATOM 2851 O O . THR A 1 358 ? 6.063 20.408 18.508 1.00 35.33 377 THR A O 1
ATOM 2855 N N . ASN A 1 359 ? 4.390 18.953 18.845 1.00 34.13 378 ASN A N 1
ATOM 2856 C CA . ASN A 1 359 ? 3.364 19.884 18.382 1.00 36.83 378 ASN A CA 1
ATOM 2857 C C . ASN A 1 359 ? 2.008 19.468 18.884 1.00 36.91 378 ASN A C 1
ATOM 2858 O O . ASN A 1 359 ? 1.879 18.412 19.499 1.00 36.79 378 ASN A O 1
ATOM 2863 N N . CYS A 1 360 ? 1.000 20.292 18.609 1.00 38.07 379 CYS A N 1
ATOM 2864 C CA . CYS A 1 360 ? -0.340 20.052 19.124 1.00 38.93 379 CYS A CA 1
ATOM 2865 C C . CYS A 1 360 ? -1.094 18.894 18.461 1.00 38.30 379 CYS A C 1
ATOM 2866 O O . CYS A 1 360 ? -2.238 18.627 18.820 1.00 40.03 379 CYS A O 1
ATOM 2869 N N . HIS A 1 361 ? -0.454 18.205 17.524 1.00 38.16 380 HIS A N 1
ATOM 2870 C CA . HIS A 1 361 ? -1.048 17.057 16.863 1.00 39.74 380 HIS A CA 1
ATOM 2871 C C . HIS A 1 361 ? -0.308 15.758 17.228 1.00 39.09 380 HIS A C 1
ATOM 2872 O O . HIS A 1 361 ? -0.541 14.710 16.624 1.00 39.66 380 HIS A O 1
ATOM 2879 N N . SER A 1 362 ? 0.556 15.810 18.237 1.00 36.92 381 SER A N 1
ATOM 2880 C CA . SER A 1 362 ? 1.373 14.653 18.559 1.00 35.59 381 SER A CA 1
ATOM 2881 C C . SER A 1 362 ? 0.945 13.873 19.782 1.00 36.01 381 SER A C 1
ATOM 2882 O O . SER A 1 362 ? 0.200 14.356 20.618 1.00 36.23 381 SER A O 1
ATOM 2885 N N . GLY A 1 363 ? 1.423 12.638 19.854 1.00 37.06 382 GLY A N 1
ATOM 2886 C CA . GLY A 1 363 ? 1.130 11.759 20.957 1.00 36.83 382 GLY A CA 1
ATOM 2887 C C . GLY A 1 363 ? 2.380 11.170 21.579 1.00 36.21 382 GLY A C 1
ATOM 2888 O O . GLY A 1 363 ? 3.484 11.735 21.475 1.00 34.52 382 GLY A O 1
ATOM 2889 N N . TYR A 1 364 ? 2.184 10.040 22.255 1.00 35.11 383 TYR A N 1
ATOM 2890 C CA . TYR A 1 364 ? 3.262 9.349 22.924 1.00 35.39 383 TYR A CA 1
ATOM 2891 C C . TYR A 1 364 ? 3.955 8.362 22.026 1.00 35.15 383 TYR A C 1
ATOM 2892 O O . TYR A 1 364 ? 3.314 7.668 21.237 1.00 33.68 383 TYR A O 1
ATOM 2901 N N . ALA A 1 365 ? 5.273 8.299 22.188 1.00 35.81 384 ALA A N 1
ATOM 2902 C CA . ALA A 1 365 ? 6.103 7.297 21.561 1.00 37.69 384 ALA A CA 1
ATOM 2903 C C . ALA A 1 365 ? 6.557 6.385 22.698 1.00 38.15 384 ALA A C 1
ATOM 2904 O O . ALA A 1 365 ? 6.664 6.825 23.838 1.00 38.42 384 ALA A O 1
ATOM 2906 N N . ARG A 1 366 ? 6.784 5.112 22.392 1.00 40.69 385 ARG A N 1
ATOM 2907 C CA A ARG A 1 366 ? 7.276 4.157 23.389 0.50 41.16 385 ARG A CA 1
ATOM 2908 C CA B ARG A 1 366 ? 7.253 4.131 23.372 0.50 41.14 385 ARG A CA 1
ATOM 2909 C C . ARG A 1 366 ? 8.679 3.758 22.965 1.00 42.66 385 ARG A C 1
ATOM 2910 O O . ARG A 1 366 ? 8.884 3.199 21.887 1.00 45.16 385 ARG A O 1
ATOM 2933 N N . ASN A 1 368 ? 11.766 1.471 23.360 1.00 51.63 387 ASN A N 1
ATOM 2934 C CA . ASN A 1 368 ? 12.157 0.150 23.869 1.00 53.56 387 ASN A CA 1
ATOM 2935 C C . ASN A 1 368 ? 13.623 -0.113 23.547 1.00 54.32 387 ASN A C 1
ATOM 2936 O O . ASN A 1 368 ? 14.100 0.303 22.490 1.00 54.63 387 ASN A O 1
ATOM 2941 N N . ILE A 1 369 ? 14.347 -0.767 24.453 1.00 54.74 388 ILE A N 1
ATOM 2942 C CA . ILE A 1 369 ? 15.722 -1.180 24.166 1.00 57.17 388 ILE A CA 1
ATOM 2943 C C . ILE A 1 369 ? 15.759 -2.699 24.298 1.00 60.85 388 ILE A C 1
ATOM 2944 O O . ILE A 1 369 ? 15.423 -3.235 25.362 1.00 58.67 388 ILE A O 1
ATOM 2949 N N . LEU A 1 370 ? 16.124 -3.378 23.207 1.00 63.29 389 LEU A N 1
ATOM 2950 C CA . LEU A 1 370 ? 16.224 -4.841 23.175 1.00 67.68 389 LEU A CA 1
ATOM 2951 C C . LEU A 1 370 ? 17.704 -5.218 23.223 1.00 71.70 389 LEU A C 1
ATOM 2952 O O . LEU A 1 370 ? 18.535 -4.458 22.732 1.00 71.61 389 LEU A O 1
ATOM 2957 N N . ASP A 1 371 ? 18.046 -6.371 23.802 1.00 76.97 390 ASP A N 1
ATOM 2958 C CA . ASP A 1 371 ? 19.463 -6.824 23.838 1.00 81.61 390 ASP A CA 1
ATOM 2959 C C . ASP A 1 371 ? 19.751 -7.819 22.697 1.00 85.09 390 ASP A C 1
ATOM 2960 O O . ASP A 1 371 ? 18.989 -7.864 21.733 1.00 85.35 390 ASP A O 1
ATOM 2965 N N . LYS A 1 372 ? 20.832 -8.601 22.800 1.00 89.77 391 LYS A N 1
ATOM 2966 C CA . LYS A 1 372 ? 21.222 -9.561 21.747 1.00 92.89 391 LYS A CA 1
ATOM 2967 C C . LYS A 1 372 ? 20.168 -10.617 21.478 1.00 95.14 391 LYS A C 1
ATOM 2968 O O . LYS A 1 372 ? 19.769 -10.820 20.327 1.00 95.67 391 LYS A O 1
ATOM 2970 N N . LYS A 1 373 ? 19.728 -11.295 22.539 1.00 96.55 392 LYS A N 1
ATOM 2971 C CA . LYS A 1 373 ? 18.709 -12.342 22.420 1.00 97.92 392 LYS A CA 1
ATOM 2972 C C . LYS A 1 373 ? 17.340 -11.774 21.991 1.00 95.15 392 LYS A C 1
ATOM 2973 O O . LYS A 1 373 ? 16.381 -12.526 21.833 1.00 96.81 392 LYS A O 1
ATOM 2975 N N . GLY A 1 374 ? 17.259 -10.453 21.802 1.00 91.50 393 GLY A N 1
ATOM 2976 C CA . GLY A 1 374 ? 16.040 -9.786 21.348 1.00 88.35 393 GLY A CA 1
ATOM 2977 C C . GLY A 1 374 ? 15.048 -9.463 22.450 1.00 86.35 393 GLY A C 1
ATOM 2978 O O . GLY A 1 374 ? 13.931 -9.032 22.172 1.00 83.74 393 GLY A O 1
ATOM 2979 N N . GLU A 1 375 ? 15.450 -9.657 23.702 1.00 86.78 394 GLU A N 1
ATOM 2980 C CA . GLU A 1 375 ? 14.550 -9.419 24.830 1.00 85.86 394 GLU A CA 1
ATOM 2981 C C . GLU A 1 375 ? 14.616 -7.980 25.321 1.00 81.22 394 GLU A C 1
ATOM 2982 O O . GLU A 1 375 ? 15.690 -7.375 25.417 1.00 79.40 394 GLU A O 1
ATOM 2988 N N . LYS A 1 376 ? 13.429 -7.450 25.602 1.00 78.22 395 LYS A N 1
ATOM 2989 C CA . LYS A 1 376 ? 13.230 -6.064 26.010 1.00 74.13 395 LYS A CA 1
ATOM 2990 C C . LYS A 1 376 ? 13.777 -5.831 27.397 1.00 72.09 395 LYS A C 1
ATOM 2991 O O . LYS A 1 376 ? 13.280 -6.420 28.347 1.00 74.61 395 LYS A O 1
ATOM 2997 N N . ILE A 1 377 ? 14.798 -4.985 27.514 1.00 68.37 396 ILE A N 1
ATOM 2998 C CA . ILE A 1 377 ? 15.397 -4.677 28.821 1.00 65.82 396 ILE A CA 1
ATOM 2999 C C . ILE A 1 377 ? 15.075 -3.255 29.318 1.00 61.59 396 ILE A C 1
ATOM 3000 O O . ILE A 1 377 ? 15.462 -2.882 30.427 1.00 59.67 396 ILE A O 1
ATOM 3005 N N . TYR A 1 378 ? 14.329 -2.493 28.514 1.00 57.63 397 TYR A N 1
ATOM 3006 C CA . TYR A 1 378 ? 13.916 -1.119 28.852 1.00 53.07 397 TYR A CA 1
ATOM 3007 C C . TYR A 1 378 ? 12.694 -0.696 28.044 1.00 51.51 397 TYR A C 1
ATOM 3008 O O . TYR A 1 378 ? 12.562 -1.065 26.874 1.00 52.42 397 TYR A O 1
ATOM 3017 N N . SER A 1 379 ? 11.817 0.098 28.654 1.00 50.10 398 SER A N 1
ATOM 3018 C CA . SER A 1 379 ? 10.624 0.605 27.980 1.00 49.33 398 SER A CA 1
ATOM 3019 C C . SER A 1 379 ? 10.008 1.754 28.756 1.00 48.73 398 SER A C 1
ATOM 3020 O O . SER A 1 379 ? 9.744 1.608 29.943 1.00 49.65 398 SER A O 1
ATOM 3023 N N . SER A 1 380 ? 9.802 2.897 28.100 1.00 46.13 399 SER A N 1
ATOM 3024 C CA . SER A 1 380 ? 9.156 4.051 28.738 1.00 43.04 399 SER A CA 1
ATOM 3025 C C . SER A 1 380 ? 8.471 4.880 27.675 1.00 42.31 399 SER A C 1
ATOM 3026 O O . SER A 1 380 ? 8.793 4.771 26.485 1.00 43.23 399 SER A O 1
ATOM 3029 N N . LEU A 1 381 ? 7.518 5.693 28.112 1.00 39.93 400 LEU A N 1
ATOM 3030 C CA . LEU A 1 381 ? 6.764 6.556 27.229 1.00 37.31 400 LEU A CA 1
ATOM 3031 C C . LEU A 1 381 ? 7.390 7.954 27.163 1.00 35.09 400 LEU A C 1
ATOM 3032 O O . LEU A 1 381 ? 7.900 8.461 28.148 1.00 35.99 400 LEU A O 1
ATOM 3037 N N . VAL A 1 382 ? 7.386 8.537 25.966 1.00 35.19 401 VAL A N 1
ATOM 3038 C CA . VAL A 1 382 ? 7.911 9.886 25.715 1.00 32.99 401 VAL A CA 1
ATOM 3039 C C . VAL A 1 382 ? 6.803 10.675 24.996 1.00 32.88 401 VAL A C 1
ATOM 3040 O O . VAL A 1 382 ? 6.246 10.226 23.984 1.00 33.88 401 VAL A O 1
ATOM 3044 N N . ASP A 1 383 ? 6.493 11.845 25.540 1.00 30.21 402 ASP A N 1
ATOM 3045 C CA . ASP A 1 383 ? 5.415 12.672 25.067 1.00 29.24 402 ASP A CA 1
ATOM 3046 C C . ASP A 1 383 ? 5.875 13.648 23.989 1.00 30.63 402 ASP A C 1
ATOM 3047 O O . ASP A 1 383 ? 6.708 14.527 24.253 1.00 29.19 402 ASP A O 1
ATOM 3052 N N . PHE A 1 384 ? 5.352 13.472 22.772 1.00 30.66 403 PHE A N 1
ATOM 3053 C CA . PHE A 1 384 ? 5.668 14.369 21.661 1.00 31.63 403 PHE A CA 1
ATOM 3054 C C . PHE A 1 384 ? 4.638 15.489 21.534 1.00 32.92 403 PHE A C 1
ATOM 3055 O O . PHE A 1 384 ? 4.792 16.356 20.673 1.00 34.17 403 PHE A O 1
ATOM 3063 N N . TYR A 1 385 ? 3.599 15.484 22.376 1.00 31.65 404 TYR A N 1
ATOM 3064 C CA . TYR A 1 385 ? 2.666 16.602 22.391 1.00 31.69 404 TYR A CA 1
ATOM 3065 C C . TYR A 1 385 ? 3.302 17.856 23.036 1.00 33.74 404 TYR A C 1
ATOM 3066 O O . TYR A 1 385 ? 4.025 17.750 24.028 1.00 33.76 404 TYR A O 1
ATOM 3075 N N . SER A 1 386 ? 3.017 19.020 22.448 1.00 32.80 405 SER A N 1
ATOM 3076 C CA . SER A 1 386 ? 3.358 20.331 23.005 1.00 32.73 405 SER A CA 1
ATOM 3077 C C . SER A 1 386 ? 2.414 21.345 22.343 1.00 35.16 405 SER A C 1
ATOM 3078 O O . SER A 1 386 ? 2.150 21.273 21.133 1.00 34.24 405 SER A O 1
ATOM 3081 N N . LYS A 1 387 ? 1.905 22.289 23.127 1.00 36.80 406 LYS A N 1
ATOM 3082 C CA . LYS A 1 387 ? 0.971 23.270 22.585 1.00 39.46 406 LYS A CA 1
ATOM 3083 C C . LYS A 1 387 ? 1.698 24.089 21.539 1.00 39.67 406 LYS A C 1
ATOM 3084 O O . LYS A 1 387 ? 1.195 24.255 20.447 1.00 41.11 406 LYS A O 1
ATOM 3090 N N . ALA A 1 388 ? 2.889 24.579 21.879 1.00 40.63 407 ALA A N 1
ATOM 3091 C CA . ALA A 1 388 ? 3.734 25.333 20.947 1.00 41.41 407 ALA A CA 1
ATOM 3092 C C . ALA A 1 388 ? 4.786 24.386 20.425 1.00 40.70 407 ALA A C 1
ATOM 3093 O O . ALA A 1 388 ? 5.291 23.553 21.171 1.00 39.46 407 ALA A O 1
ATOM 3095 N N . ASN A 1 389 ? 5.121 24.532 19.150 1.00 41.39 408 ASN A N 1
ATOM 3096 C CA . ASN A 1 389 ? 6.131 23.716 18.498 1.00 41.24 408 ASN A CA 1
ATOM 3097 C C . ASN A 1 389 ? 7.481 23.772 19.193 1.00 37.82 408 ASN A C 1
ATOM 3098 O O . ASN A 1 389 ? 7.879 24.805 19.702 1.00 38.20 408 ASN A O 1
ATOM 3103 N N . ASP A 1 390 ? 8.192 22.653 19.193 1.00 35.55 409 ASP A N 1
ATOM 3104 C CA . ASP A 1 390 ? 9.536 22.625 19.752 1.00 36.09 409 ASP A CA 1
ATOM 3105 C C . ASP A 1 390 ? 10.337 21.624 18.965 1.00 34.67 409 ASP A C 1
ATOM 3106 O O . ASP A 1 390 ? 9.806 20.623 18.538 1.00 34.21 409 ASP A O 1
ATOM 3111 N N . HIS A 1 391 ? 11.606 21.921 18.768 1.00 38.44 410 HIS A N 1
ATOM 3112 C CA . HIS A 1 391 ? 12.531 21.049 18.048 1.00 42.14 410 HIS A CA 1
ATOM 3113 C C . HIS A 1 391 ? 13.712 20.906 18.985 1.00 40.91 410 HIS A C 1
ATOM 3114 O O . HIS A 1 391 ? 14.366 21.904 19.292 1.00 41.21 410 HIS A O 1
ATOM 3121 N N . ALA A 1 392 ? 13.965 19.688 19.462 1.00 39.54 411 ALA A N 1
ATOM 3122 C CA . ALA A 1 392 ? 15.050 19.453 20.428 1.00 40.15 411 ALA A CA 1
ATOM 3123 C C . ALA A 1 392 ? 15.213 17.964 20.687 1.00 39.18 411 ALA A C 1
ATOM 3124 O O . ALA A 1 392 ? 14.544 17.137 20.051 1.00 39.50 411 ALA A O 1
ATOM 3126 N N . THR A 1 393 ? 16.093 17.625 21.624 1.00 38.89 412 THR A N 1
ATOM 3127 C CA . THR A 1 393 ? 16.248 16.235 22.069 1.00 38.58 412 THR A CA 1
ATOM 3128 C C . THR A 1 393 ? 14.985 15.883 22.825 1.00 35.79 412 THR A C 1
ATOM 3129 O O . THR A 1 393 ? 14.496 16.676 23.622 1.00 36.29 412 THR A O 1
ATOM 3133 N N . ARG A 1 394 ? 14.464 14.695 22.548 1.00 35.96 413 ARG A N 1
ATOM 3134 C CA . ARG A 1 394 ? 13.237 14.183 23.139 1.00 33.87 413 ARG A CA 1
ATOM 3135 C C . ARG A 1 394 ? 13.531 13.038 24.119 1.00 34.37 413 ARG A C 1
ATOM 3136 O O . ARG A 1 394 ? 12.768 12.792 25.059 1.00 31.05 413 ARG A O 1
ATOM 3144 N N . PHE A 1 395 ? 14.651 12.350 23.893 1.00 35.05 414 PHE A N 1
ATOM 3145 C CA . PHE A 1 395 ? 15.022 11.195 24.684 1.00 35.56 414 PHE A CA 1
ATOM 3146 C C . PHE A 1 395 ? 16.478 10.836 24.481 1.00 37.94 414 PHE A C 1
ATOM 3147 O O . PHE A 1 395 ? 17.059 11.041 23.406 1.00 38.82 414 PHE A O 1
ATOM 3155 N N . LYS A 1 396 ? 17.075 10.331 25.546 1.00 39.27 415 LYS A N 1
ATOM 3156 C CA . LYS A 1 396 ? 18.456 9.887 25.538 1.00 42.11 415 LYS A CA 1
ATOM 3157 C C . LYS A 1 396 ? 18.414 8.555 26.281 1.00 44.12 415 LYS A C 1
ATOM 3158 O O . LYS A 1 396 ? 17.784 8.440 27.342 1.00 44.10 415 LYS A O 1
ATOM 3164 N N . THR A 1 397 ? 19.029 7.533 25.699 1.00 48.20 416 THR A N 1
ATOM 3165 C CA . THR A 1 397 ? 19.031 6.208 26.312 1.00 50.75 416 THR A CA 1
ATOM 3166 C C . THR A 1 397 ? 19.800 6.219 27.619 1.00 51.71 416 THR A C 1
ATOM 3167 O O . THR A 1 397 ? 20.725 7.002 27.786 1.00 50.92 416 THR A O 1
ATOM 3171 N N . PRO A 1 398 ? 19.392 5.373 28.572 1.00 54.24 417 PRO A N 1
ATOM 3172 C CA . PRO A 1 398 ? 20.160 5.315 29.802 1.00 56.53 417 PRO A CA 1
ATOM 3173 C C . PRO A 1 398 ? 21.496 4.593 29.542 1.00 60.46 417 PRO A C 1
ATOM 3174 O O . PRO A 1 398 ? 21.675 3.974 28.492 1.00 60.56 417 PRO A O 1
ATOM 3178 N N . GLN A 1 399 ? 22.424 4.691 30.485 1.00 64.57 418 GLN A N 1
ATOM 3179 C CA . GLN A 1 399 ? 23.741 4.067 30.354 1.00 69.21 418 GLN A CA 1
ATOM 3180 C C . GLN A 1 399 ? 23.642 2.551 30.292 1.00 71.08 418 GLN A C 1
ATOM 3181 O O . GLN A 1 399 ? 22.892 1.932 31.058 1.00 70.26 418 GLN A O 1
ATOM 3187 N N . LEU A 1 400 ? 24.408 1.965 29.378 1.00 72.72 419 LEU A N 1
ATOM 3188 C CA . LEU A 1 400 ? 24.473 0.525 29.216 1.00 75.11 419 LEU A CA 1
ATOM 3189 C C . LEU A 1 400 ? 25.930 0.158 28.969 1.00 78.82 419 LEU A C 1
ATOM 3190 O O . LEU A 1 400 ? 26.692 0.969 28.442 1.00 79.71 419 LEU A O 1
ATOM 3195 N N . ALA A 1 401 ? 26.333 -1.044 29.371 1.00 81.85 420 ALA A N 1
ATOM 3196 C CA . ALA A 1 401 ? 27.707 -1.488 29.139 1.00 85.26 420 ALA A CA 1
ATOM 3197 C C . ALA A 1 401 ? 27.886 -1.757 27.649 1.00 86.12 420 ALA A C 1
ATOM 3198 O O . ALA A 1 401 ? 26.926 -2.148 26.985 1.00 84.23 420 ALA A O 1
ATOM 3200 N N . GLU A 1 402 ? 29.100 -1.530 27.133 1.00 88.49 421 GLU A N 1
ATOM 3201 C CA . GLU A 1 402 ? 29.417 -1.758 25.716 1.00 89.66 421 GLU A CA 1
ATOM 3202 C C . GLU A 1 402 ? 28.815 -3.090 25.302 1.00 91.30 421 GLU A C 1
ATOM 3203 O O . GLU A 1 402 ? 29.115 -4.112 25.918 1.00 92.65 421 GLU A O 1
ATOM 3205 N N . GLY A 1 403 ? 27.952 -3.082 24.286 1.00 90.39 422 GLY A N 1
ATOM 3206 C CA . GLY A 1 403 ? 27.307 -4.319 23.860 1.00 92.06 422 GLY A CA 1
ATOM 3207 C C . GLY A 1 403 ? 26.572 -4.432 22.526 1.00 91.09 422 GLY A C 1
ATOM 3208 O O . GLY A 1 403 ? 26.980 -3.888 21.503 1.00 90.90 422 GLY A O 1
ATOM 3209 N N . GLU A 1 404 ? 25.433 -5.110 22.599 1.00 90.46 423 GLU A N 1
ATOM 3210 C CA . GLU A 1 404 ? 24.654 -5.557 21.458 1.00 90.42 423 GLU A CA 1
ATOM 3211 C C . GLU A 1 404 ? 23.164 -5.245 21.611 1.00 85.32 423 GLU A C 1
ATOM 3212 O O . GLU A 1 404 ? 22.387 -6.093 22.055 1.00 86.78 423 GLU A O 1
ATOM 3218 N N . TYR A 1 405 ? 22.739 -4.051 21.219 1.00 78.40 424 TYR A N 1
ATOM 3219 C CA . TYR A 1 405 ? 21.353 -3.682 21.454 1.00 73.24 424 TYR A CA 1
ATOM 3220 C C . TYR A 1 405 ? 20.619 -3.154 20.235 1.00 68.84 424 TYR A C 1
ATOM 3221 O O . TYR A 1 405 ? 21.214 -2.940 19.194 1.00 67.06 424 TYR A O 1
ATOM 3230 N N . THR A 1 406 ? 19.315 -2.939 20.416 1.00 65.47 425 THR A N 1
ATOM 3231 C CA . THR A 1 406 ? 18.439 -2.345 19.410 1.00 62.92 425 THR A CA 1
ATOM 3232 C C . THR A 1 406 ? 17.467 -1.357 20.065 1.00 59.70 425 THR A C 1
ATOM 3233 O O . THR A 1 406 ? 16.767 -1.714 21.009 1.00 59.21 425 THR A O 1
ATOM 3237 N N . LEU A 1 407 ? 17.446 -0.119 19.571 1.00 57.39 426 LEU A N 1
ATOM 3238 C CA . LEU A 1 407 ? 16.497 0.895 20.029 1.00 54.56 426 LEU A CA 1
ATOM 3239 C C . LEU A 1 407 ? 15.287 0.814 19.123 1.00 54.07 426 LEU A C 1
ATOM 3240 O O . LEU A 1 407 ? 15.405 0.944 17.905 1.00 54.02 426 LEU A O 1
ATOM 3245 N N . VAL A 1 408 ? 14.125 0.603 19.717 1.00 53.42 427 VAL A N 1
ATOM 3246 C CA . VAL A 1 408 ? 12.889 0.510 18.968 1.00 52.50 427 VAL A CA 1
ATOM 3247 C C . VAL A 1 408 ? 11.984 1.665 19.396 1.00 48.72 427 VAL A C 1
ATOM 3248 O O . VAL A 1 408 ? 11.669 1.812 20.572 1.00 49.57 427 VAL A O 1
ATOM 3252 N N . ILE A 1 409 ? 11.619 2.509 18.441 1.00 46.91 428 ILE A N 1
ATOM 3253 C CA . ILE A 1 409 ? 10.744 3.650 18.686 1.00 44.87 428 ILE A CA 1
ATOM 3254 C C . ILE A 1 409 ? 9.388 3.281 18.132 1.00 44.54 428 ILE A C 1
ATOM 3255 O O . ILE A 1 409 ? 9.267 3.060 16.920 1.00 44.63 428 ILE A O 1
ATOM 3260 N N . GLU A 1 410 ? 8.375 3.223 18.996 1.00 42.33 429 GLU A N 1
ATOM 3261 C CA . GLU A 1 410 ? 7.034 2.775 18.599 1.00 43.10 429 GLU A CA 1
ATOM 3262 C C . GLU A 1 410 ? 5.962 3.837 18.727 1.00 41.11 429 GLU A C 1
ATOM 3263 O O . GLU A 1 410 ? 5.854 4.464 19.765 1.00 42.90 429 GLU A O 1
ATOM 3269 N N . VAL A 1 411 ? 5.147 4.016 17.691 1.00 40.93 430 VAL A N 1
ATOM 3270 C CA . VAL A 1 411 ? 4.027 4.953 17.754 1.00 40.52 430 VAL A CA 1
ATOM 3271 C C . VAL A 1 411 ? 2.918 4.264 18.556 1.00 43.48 430 VAL A C 1
ATOM 3272 O O . VAL A 1 411 ? 2.369 3.260 18.113 1.00 44.84 430 VAL A O 1
ATOM 3276 N N . THR A 1 412 ? 2.607 4.806 19.730 1.00 41.82 431 THR A N 1
ATOM 3277 C CA . THR A 1 412 ? 1.654 4.187 20.642 1.00 42.83 431 THR A CA 1
ATOM 3278 C C . THR A 1 412 ? 0.221 4.420 20.226 1.00 45.00 431 THR A C 1
ATOM 3279 O O . THR A 1 412 ? -0.661 3.585 20.478 1.00 47.65 431 THR A O 1
ATOM 3283 N N . GLY A 1 413 ? -0.020 5.570 19.611 1.00 44.26 432 GLY A N 1
ATOM 3284 C CA . GLY A 1 413 ? -1.368 5.946 19.232 1.00 45.40 432 GLY A CA 1
ATOM 3285 C C . GLY A 1 413 ? -2.137 6.528 20.413 1.00 45.76 432 GLY A C 1
ATOM 3286 O O . GLY A 1 413 ? -3.355 6.687 20.328 1.00 47.47 432 GLY A O 1
ATOM 3287 N N . ILE A 1 414 ? -1.430 6.828 21.514 1.00 43.67 433 ILE A N 1
ATOM 3288 C CA . ILE A 1 414 ? -2.030 7.442 22.702 1.00 42.14 433 ILE A CA 1
ATOM 3289 C C . ILE A 1 414 ? -1.888 8.948 22.504 1.00 42.94 433 ILE A C 1
ATOM 3290 O O . ILE A 1 414 ? -0.770 9.483 22.413 1.00 40.66 433 ILE A O 1
ATOM 3295 N N . SER A 1 415 ? -3.024 9.623 22.409 1.00 44.56 434 SER A N 1
ATOM 3296 C CA . SER A 1 415 ? -3.053 11.058 22.230 1.00 43.53 434 SER A CA 1
ATOM 3297 C C . SER A 1 415 ? -3.378 11.653 23.592 1.00 42.76 434 SER A C 1
ATOM 3298 O O . SER A 1 415 ? -4.438 11.386 24.134 1.00 46.11 434 SER A O 1
ATOM 3301 N N . PRO A 1 416 ? -2.465 12.451 24.161 1.00 41.37 435 PRO A N 1
ATOM 3302 C CA . PRO A 1 416 ? -2.738 13.009 25.482 1.00 40.54 435 PRO A CA 1
ATOM 3303 C C . PRO A 1 416 ? -3.803 14.103 25.480 1.00 40.26 435 PRO A C 1
ATOM 3304 O O . PRO A 1 416 ? -3.652 15.106 24.801 1.00 38.80 435 PRO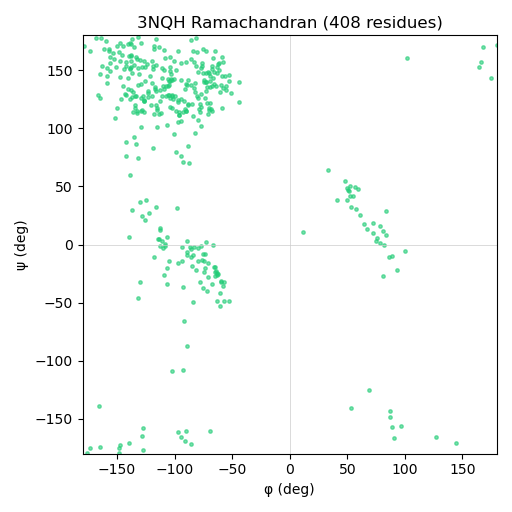 A O 1
ATOM 3308 N N . THR A 1 417 ? -4.869 13.887 26.239 1.00 42.35 436 THR A N 1
ATOM 3309 C CA . THR A 1 417 ? -5.937 14.866 26.388 1.00 43.43 436 THR A CA 1
ATOM 3310 C C . THR A 1 417 ? -6.330 14.893 27.863 1.00 44.05 436 THR A C 1
ATOM 3311 O O . THR A 1 417 ? -6.051 13.946 28.614 1.00 44.24 436 THR A O 1
ATOM 3315 N N . TRP A 1 418 ? -6.941 15.996 28.277 1.00 42.82 437 TRP A N 1
ATOM 3316 C CA . TRP A 1 418 ? -7.430 16.149 29.628 1.00 42.29 437 TRP A CA 1
ATOM 3317 C C . TRP A 1 418 ? -8.443 17.267 29.678 1.00 45.16 437 TRP A C 1
ATOM 3318 O O . TRP A 1 418 ? -8.589 18.029 28.719 1.00 43.83 437 TRP A O 1
ATOM 3329 N N . THR A 1 419 ? -9.136 17.350 30.808 1.00 47.15 438 THR A N 1
ATOM 3330 C CA . THR A 1 419 ? -10.155 18.354 31.017 1.00 49.12 438 THR A CA 1
ATOM 3331 C C . THR A 1 419 ? -10.061 18.848 32.447 1.00 49.67 438 THR A C 1
ATOM 3332 O O . THR A 1 419 ? -9.277 18.315 33.228 1.00 48.96 438 THR A O 1
ATOM 3336 N N . ASP A 1 420 ? -10.828 19.884 32.773 1.00 52.68 439 ASP A N 1
ATOM 3337 C CA . ASP A 1 420 ? -10.900 20.406 34.139 1.00 52.94 439 ASP A CA 1
ATOM 3338 C C . ASP A 1 420 ? -12.351 20.778 34.515 1.00 55.61 439 ASP A C 1
ATOM 3339 O O . ASP A 1 420 ? -13.302 20.456 33.789 1.00 55.61 439 ASP A O 1
ATOM 3344 N N . LYS A 1 421 ? -12.510 21.436 35.657 1.00 57.31 440 LYS A N 1
ATOM 3345 C CA . LYS A 1 421 ? -13.824 21.829 36.147 1.00 61.55 440 LYS A CA 1
ATOM 3346 C C . LYS A 1 421 ? -14.535 22.803 35.205 1.00 63.59 440 LYS A C 1
ATOM 3347 O O . LYS A 1 421 ? -15.764 22.856 35.194 1.00 66.85 440 LYS A O 1
ATOM 3353 N N . THR A 1 422 ? -13.774 23.555 34.407 1.00 61.87 441 THR A N 1
ATOM 3354 C CA . THR A 1 422 ? -14.364 24.495 33.445 1.00 62.45 441 THR A CA 1
ATOM 3355 C C . THR A 1 422 ? -14.945 23.750 32.224 1.00 63.50 441 THR A C 1
ATOM 3356 O O . THR A 1 422 ? -15.588 24.367 31.381 1.00 63.99 441 THR A O 1
ATOM 3360 N N . LYS A 1 423 ? -14.692 22.438 32.139 1.00 61.80 442 LYS A N 1
ATOM 3361 C CA . LYS A 1 423 ? -15.183 21.547 31.066 1.00 62.32 442 LYS A CA 1
ATOM 3362 C C . LYS A 1 423 ? -14.415 21.712 29.746 1.00 59.84 442 LYS A C 1
ATOM 3363 O O . LYS A 1 423 ? -14.758 21.096 28.735 1.00 60.52 442 LYS A O 1
ATOM 3368 N N . ARG A 1 424 ? -13.367 22.530 29.777 1.00 57.08 443 ARG A N 1
ATOM 3369 C CA . ARG A 1 424 ? -12.509 22.749 28.636 1.00 55.18 443 ARG A CA 1
ATOM 3370 C C . ARG A 1 424 ? -11.626 21.530 28.392 1.00 54.10 443 ARG A C 1
ATOM 3371 O O . ARG A 1 424 ? -11.122 20.917 29.337 1.00 53.87 443 ARG A O 1
ATOM 3379 N N . ILE A 1 425 ? -11.445 21.190 27.121 1.00 52.31 444 ILE A N 1
ATOM 3380 C CA . ILE A 1 425 ? -10.611 20.066 26.721 1.00 50.81 444 ILE A CA 1
ATOM 3381 C C . ILE A 1 425 ? -9.253 20.614 26.297 1.00 45.14 444 ILE A C 1
ATOM 3382 O O . ILE A 1 425 ? -9.171 21.534 25.509 1.00 47.01 444 ILE A O 1
ATOM 3387 N N . TYR A 1 426 ? -8.194 20.067 26.863 1.00 41.34 445 TYR A N 1
ATOM 3388 C CA . TYR A 1 426 ? -6.843 20.513 26.574 1.00 39.59 445 TYR A CA 1
ATOM 3389 C C . TYR A 1 426 ? -6.134 19.401 25.878 1.00 39.39 445 TYR A C 1
ATOM 3390 O O . TYR A 1 426 ? -6.639 18.280 25.814 1.00 40.40 445 TYR A O 1
ATOM 3399 N N . GLY A 1 427 ? -4.951 19.713 25.366 1.00 38.96 446 GLY A N 1
ATOM 3400 C CA . GLY A 1 427 ? -4.108 18.710 24.763 1.00 38.63 446 GLY A CA 1
ATOM 3401 C C . GLY A 1 427 ? -4.143 18.531 23.260 1.00 39.56 446 GLY A C 1
ATOM 3402 O O . GLY A 1 427 ? -4.493 19.444 22.505 1.00 37.28 446 GLY A O 1
ATOM 3403 N N . SER A 1 428 ? -3.751 17.319 22.862 1.00 41.37 447 SER A N 1
ATOM 3404 C CA . SER A 1 428 ? -3.548 16.928 21.471 1.00 42.52 447 SER A CA 1
ATOM 3405 C C . SER A 1 428 ? -4.811 16.522 20.756 1.00 43.99 447 SER A C 1
ATOM 3406 O O . SER A 1 428 ? -5.785 16.133 21.392 1.00 45.27 447 SER A O 1
ATOM 3409 N N . ASP A 1 429 ? -4.793 16.616 19.425 1.00 44.88 448 ASP A N 1
ATOM 3410 C CA . ASP A 1 429 ? -5.921 16.122 18.622 1.00 48.42 448 ASP A CA 1
ATOM 3411 C C . ASP A 1 429 ? -5.512 14.908 17.772 1.00 47.93 448 ASP A C 1
ATOM 3412 O O . ASP A 1 429 ? -6.351 14.335 17.065 1.00 49.50 448 ASP A O 1
ATOM 3417 N N . ASP A 1 430 ? -4.243 14.506 17.851 1.00 43.61 449 ASP A N 1
ATOM 3418 C CA . ASP A 1 430 ? -3.746 13.402 17.029 1.00 43.01 449 ASP A CA 1
ATOM 3419 C C . ASP A 1 430 ? -2.647 12.634 17.790 1.00 41.46 449 ASP A C 1
ATOM 3420 O O . ASP A 1 430 ? -2.395 12.913 18.961 1.00 42.12 449 ASP A O 1
ATOM 3425 N N . CYS A 1 431 ? -2.008 11.659 17.156 1.00 41.02 450 CYS A N 1
ATOM 3426 C CA . CYS A 1 431 ? -1.009 10.855 17.849 1.00 40.12 450 CYS A CA 1
ATOM 3427 C C . CYS A 1 431 ? 0.319 10.722 17.097 1.00 40.26 450 CYS A C 1
ATOM 3428 O O . CYS A 1 431 ? 0.973 9.680 17.157 1.00 41.52 450 CYS A O 1
ATOM 3431 N N . PHE A 1 432 ? 0.721 11.803 16.427 1.00 39.92 451 PHE A N 1
ATOM 3432 C CA . PHE A 1 432 ? 1.967 11.841 15.647 1.00 40.39 451 PHE A CA 1
ATOM 3433 C C . PHE A 1 432 ? 3.217 11.758 16.497 1.00 37.40 451 PHE A C 1
ATOM 3434 O O . PHE A 1 432 ? 3.230 12.156 17.659 1.00 36.61 451 PHE A O 1
ATOM 3442 N N . VAL A 1 433 ? 4.258 11.204 15.891 1.00 36.08 452 VAL A N 1
ATOM 3443 C CA . VAL A 1 433 ? 5.595 11.154 16.473 1.00 33.75 452 VAL A CA 1
ATOM 3444 C C . VAL A 1 433 ? 6.477 11.591 15.322 1.00 33.66 452 VAL A C 1
ATOM 3445 O O . VAL A 1 433 ? 6.362 11.037 14.235 1.00 31.74 452 VAL A O 1
ATOM 3449 N N . THR A 1 434 ? 7.333 12.587 15.555 1.00 34.65 453 THR A N 1
ATOM 3450 C CA . THR A 1 434 ? 8.193 13.175 14.524 1.00 34.51 453 THR A CA 1
ATOM 3451 C C . THR A 1 434 ? 9.644 13.159 14.985 1.00 35.92 453 THR A C 1
ATOM 3452 O O . THR A 1 434 ? 10.002 13.828 15.947 1.00 33.65 453 THR A O 1
ATOM 3456 N N . ILE A 1 435 ? 10.453 12.378 14.280 1.00 37.36 454 ILE A N 1
ATOM 3457 C CA . ILE A 1 435 ? 11.863 12.213 14.543 1.00 38.21 454 ILE A CA 1
ATOM 3458 C C . ILE A 1 435 ? 12.651 12.964 13.473 1.00 40.76 454 ILE A C 1
ATOM 3459 O O . ILE A 1 435 ? 12.402 12.779 12.282 1.00 42.06 454 ILE A O 1
ATOM 3464 N N . THR A 1 436 ? 13.586 13.811 13.907 1.00 41.39 455 THR A N 1
ATOM 3465 C CA . THR A 1 436 ? 14.427 14.595 13.014 1.00 42.86 455 THR A CA 1
ATOM 3466 C C . THR A 1 436 ? 15.856 14.075 12.966 1.00 45.23 455 THR A C 1
ATOM 3467 O O . THR A 1 436 ? 16.511 14.211 11.944 1.00 47.16 455 THR A O 1
ATOM 3471 N N . ASP A 1 437 ? 16.369 13.550 14.078 1.00 46.43 456 ASP A N 1
ATOM 3472 C CA . ASP A 1 437 ? 17.732 13.006 14.112 1.00 48.86 456 ASP A CA 1
ATOM 3473 C C . ASP A 1 437 ? 17.838 11.880 15.142 1.00 48.46 456 ASP A C 1
ATOM 3474 O O . ASP A 1 437 ? 17.109 11.865 16.125 1.00 47.96 456 ASP A O 1
ATOM 3479 N N . ILE A 1 438 ? 18.758 10.954 14.910 1.00 49.31 457 ILE A N 1
ATOM 3480 C CA . ILE A 1 438 ? 19.074 9.900 15.865 1.00 50.40 457 ILE A CA 1
ATOM 3481 C C . ILE A 1 438 ? 20.597 9.908 15.914 1.00 52.46 457 ILE A C 1
ATOM 3482 O O . ILE A 1 438 ? 21.252 9.589 14.922 1.00 55.35 457 ILE A O 1
ATOM 3487 N N . VAL A 1 439 ? 21.153 10.295 17.056 1.00 51.81 458 VAL A N 1
ATOM 3488 C CA . VAL A 1 439 ? 22.589 10.459 17.193 1.00 54.71 458 VAL A CA 1
ATOM 3489 C C . VAL A 1 439 ? 23.215 9.442 18.119 1.00 56.27 458 VAL A C 1
ATOM 3490 O O . VAL A 1 439 ? 22.826 9.335 19.272 1.00 54.61 458 VAL A O 1
ATOM 3494 N N . LYS A 1 440 ? 24.191 8.701 17.608 1.00 60.74 459 LYS A N 1
ATOM 3495 C CA . LYS A 1 440 ? 24.932 7.739 18.421 1.00 64.83 459 LYS A CA 1
ATOM 3496 C C . LYS A 1 440 ? 26.132 8.441 19.035 1.00 67.07 459 LYS A C 1
ATOM 3497 O O . LYS A 1 440 ? 27.028 8.888 18.321 1.00 69.60 459 LYS A O 1
ATOM 3503 N N . LEU A 1 441 ? 26.133 8.562 20.356 1.00 68.39 460 LEU A N 1
ATOM 3504 C CA . LEU A 1 441 ? 27.243 9.183 21.068 1.00 71.38 460 LEU A CA 1
ATOM 3505 C C . LEU A 1 441 ? 28.210 8.064 21.423 1.00 74.65 460 LEU A C 1
ATOM 3506 O O . LEU A 1 441 ? 27.902 6.885 21.206 1.00 75.25 460 LEU A O 1
#

Secondary structure (DSSP, 8-state):
----EEETTS--B-TTS-B---EEEEEEEETTEEEEEEE---SS-SS---EEEEEESSSSS-EEEEEEE---SSTTSTT-EE-------TTT--B---EE----S-B-EEEEBSSTTS--EEEEEPEETTEE------EEE-TTS-EEEEEGGGEEEEEPTTSSSEEEEEES-STT---BS---EETTEEEEEEB-S-TTS----EEEEESSTT---EEEEESS-TTSHHHH-B------EEETTEEE---EE--SS-HHHH-EE----EETTEE---S--SEEETTTTEE--GGGGSEEPPGGGSEESSGGGSEEETTEEEE--TT-EEEEEE-SS-EE--EEBTTB-EE--EE-TT--EEE---EE-B-SS-EES---BPPP--S--EEEEEEB--PPPEEE-TT--EEE-SS-BEEE---EE-

B-factor: mean 47.06, std 15.92, range [17.37, 109.28]

Foldseek 3Di:
DDAQKDFFQAFDAAPVRFTDAFPLWDWDDDDQKIKIKHQLDDLPDQARQAIFIWMDNRVHHTHGLGRQEGDCDAQNHPQKHDGNDDWAQVVPRKMKWWIAHLNPFTFIWMWIDNDDRHRTGTPHGAEEVRDTDRAHAEWDQDPVRWIWDAFFQGWIFTADSRRRHGYDRLEHGAPSDRWGLWEYDDPQKDKIKGFHPPPLWAAQIFIWIASDSSDDTDGDGGQEDHPCSNVQFGWNYKDWDDQPPDTWITGWNAFPPRRNFAITRADTDDDPGRHHDYDGASMDRSNVRGHDDVLVVFDWDPPVPWDKDPCVQWDDDQLKIKHQDAFIKTKDKDFQAKKWWFKAEQAAAKKKAKAFDVRHTPDMGIWGSHHHDMDTDTRYMRGGDPGHIMMDMIGQHNGFDWDAGPVRDIDGHDTHMDMIRIMGGD

Organism: Bacteroides thetaiotaomicron (strain ATCC 29148 / DSM 2079 / JCM 5827 / CCUG 10774 / NCTC 10582 / VPI-5482 / E50) (NCBI:txid226186)

Sequence (426 aa):
KTEKVVNNGIPWFDDRGEIVNAHGACIVEEENGRYYLFGEYKSDKKSNAFPGFSCYSSDDLVNWKFERVVLPQSSGILGPDDRVGERVKVKCPSTGEYVYHADDNYKDPHIGYATCSTIAGEYKLHGPLLYEGKPIRRWDGTYQDTDGTGYLLLHGGIVYRLSKDYRTAEEKVVSGVGGSHGESPAFKKDGTYFFLFSNLTSWEKNDNFYFTAPSVKGPWTRRQGLFAPEGSLTYNSQTTFVFPLKCCGEDDTIPFGDRWSYPHQASAATYVWPQVDGTKLSIPEYWPSWDVDKLKPVNNPLRKGKKTVDLKKITFSKKEADWKVEEGRISSNVKGSTLSIPFTGSCVAVGETNCHSGYARRNILDKKGEKIYSSLVDFYSKANDHATRFKTPQLAEGEYTLVIEVTGISPTWTDKTKRIYGSDDCFVTITDIVKL